Protein AF-A0A5E3XC54-F1 (afdb_monomer)

Secondary structure (DSSP, 8-state):
---PPPP---HHHHT-TTTTTS-TT--TT-GGGTSS--TTTTHHHHHHHHHHHHHHHSS-HHHHHHHHHHHTT-EE-TTS-EEPPPGGGSPPHHHHHHHHHHHHHHHHHHHTT--HHHHHHHHHHHHHHHHHHHHHHHHHHHHHHHHTTT----HHHHHHHHHHHHHHH--HHHHHHHHHHHHHHHHHHHHHHHTT-S-HHHHHHHHHHHHHHHHHHHHHHHHHT-S-HHHHHHHT--TTHHHHHHHHHHHTTSTT--S-HHHHHHHHHHHHHHS-HHHHHHHHHHHHHHHHTTSPPPHHHHHTS-HHHHHHTS-HHHH-GGGGGS-TTT--S---EE-TTTS--EESSHHHHHHHIIIIIHHHHHHHHHHHHHHHHHHHHHHHHHHHHHSSSS----

Foldseek 3Di:
DDPDDPDQPCVVVVVPPVLVVQPPLDALFPPVQPPPCPLPPPNLVVLLVLLCVLLVQFPHSPLSVLLSVQSVQWDADPVRDIDGDALVSDDDPVSLLVSLQRSLVSLLVQVVVLRPSSVLSSLSNNLSSVVSVLVSLVNVVVVVVVVCVPPPDPPVVVVVVLVVSLVVSDDLVSVLSSCVSVLVSLVVQLVCVVVVNHDLSRLLRLLLSLLSVLVSVVVVCVVSVDPDPLVSLLSNADPRLLSNLLSVLSNVPPPSRDDDPVSSLSSNLSSLSSYDLLSLLVSLLVVLCVVPPLAAQDPVNLVPDDVSNLSSNEQSCVSPVVCQQAQNQPRDGNFDDADPQLSRGTHVDPVSVVVCNRRGVRRSSNSSNSVVVVVVVVVVVVVVVVVVVVVPPPDDDD

Radius of gyration: 25.32 Å; Cα contacts (8 Å, |Δi|>4): 410; chains: 1; bounding box: 82×52×79 Å

Mean predicted aligned error: 9.89 Å

Structure (mmCIF, N/CA/C/O backbone):
data_AF-A0A5E3XC54-F1
#
_entry.id   AF-A0A5E3XC54-F1
#
loop_
_atom_site.group_PDB
_atom_site.id
_atom_site.type_symbol
_atom_site.label_atom_id
_atom_site.label_alt_id
_atom_site.label_comp_id
_atom_site.label_asym_id
_atom_site.label_entity_id
_atom_site.label_seq_id
_atom_site.pdbx_PDB_ins_code
_atom_site.Cartn_x
_atom_site.Cartn_y
_atom_site.Cartn_z
_atom_site.occupancy
_atom_site.B_iso_or_equiv
_atom_site.auth_seq_id
_atom_site.auth_comp_id
_atom_site.auth_asym_id
_atom_site.auth_atom_id
_atom_site.pdbx_PDB_model_num
ATOM 1 N N . MET A 1 1 ? 38.141 -4.305 29.811 1.00 40.00 1 MET A N 1
ATOM 2 C CA . MET A 1 1 ? 37.930 -2.913 29.369 1.00 40.00 1 MET A CA 1
ATOM 3 C C . MET A 1 1 ? 36.719 -2.917 28.458 1.00 40.00 1 MET A C 1
ATOM 5 O O . MET A 1 1 ? 36.821 -3.405 27.343 1.00 40.00 1 MET A O 1
ATOM 9 N N . ALA A 1 2 ? 35.559 -2.522 28.980 1.00 32.59 2 ALA A N 1
ATOM 10 C CA . ALA A 1 2 ? 34.363 -2.343 28.167 1.00 32.59 2 ALA A CA 1
ATOM 11 C C . ALA A 1 2 ? 34.534 -1.024 27.404 1.00 32.59 2 ALA A C 1
ATOM 13 O O . ALA A 1 2 ? 34.733 0.008 28.039 1.00 32.59 2 ALA A O 1
ATOM 14 N N . SER A 1 3 ? 34.551 -1.065 26.069 1.00 32.88 3 SER A N 1
ATOM 15 C CA . SER A 1 3 ? 34.527 0.159 25.271 1.00 32.88 3 SER A CA 1
ATOM 16 C C . SER A 1 3 ? 33.139 0.772 25.406 1.00 32.88 3 SER A C 1
ATOM 18 O O . SER A 1 3 ? 32.152 0.165 24.984 1.00 32.88 3 SER A O 1
ATOM 20 N N . GLU A 1 4 ? 33.063 1.946 26.020 1.00 31.58 4 GLU A N 1
ATOM 21 C CA . GLU A 1 4 ? 31.856 2.762 26.027 1.00 31.58 4 GLU A CA 1
ATOM 22 C C . GLU A 1 4 ? 31.469 3.051 24.571 1.00 31.58 4 GLU A C 1
ATOM 24 O O . GLU A 1 4 ? 32.250 3.608 23.799 1.00 31.58 4 GLU A O 1
ATOM 29 N N . LEU A 1 5 ? 30.287 2.578 24.163 1.00 28.31 5 LEU A N 1
ATOM 30 C CA . LEU A 1 5 ? 29.699 2.952 22.880 1.00 28.31 5 LEU A CA 1
ATOM 31 C C . LEU A 1 5 ? 29.469 4.471 22.892 1.00 28.31 5 LEU A C 1
ATOM 33 O O . LEU A 1 5 ? 29.023 4.990 23.918 1.00 28.31 5 LEU A O 1
ATOM 37 N N . PRO A 1 6 ? 29.747 5.186 21.787 1.00 36.78 6 PRO A N 1
ATOM 38 C CA . PRO A 1 6 ? 29.572 6.629 21.742 1.00 36.78 6 PRO A CA 1
ATOM 39 C C . PRO A 1 6 ? 28.114 6.972 22.053 1.00 36.78 6 PRO A C 1
ATOM 41 O O . PRO A 1 6 ? 27.192 6.448 21.425 1.00 36.78 6 PRO A O 1
ATOM 44 N N . THR A 1 7 ? 27.913 7.832 23.050 1.00 39.00 7 THR A N 1
ATOM 45 C CA . THR A 1 7 ? 26.614 8.423 23.373 1.00 39.00 7 THR A CA 1
ATOM 46 C C . THR A 1 7 ? 26.034 9.042 22.104 1.00 39.00 7 THR A C 1
ATOM 48 O O . THR A 1 7 ? 26.679 9.889 21.486 1.00 39.00 7 THR A O 1
ATOM 51 N N . ASN A 1 8 ? 24.854 8.566 21.692 1.00 43.47 8 ASN A N 1
ATOM 52 C CA . ASN A 1 8 ? 24.138 9.012 20.496 1.00 43.47 8 ASN A CA 1
ATOM 53 C C . ASN A 1 8 ? 24.118 10.546 20.432 1.00 43.47 8 ASN A C 1
ATOM 55 O O . ASN A 1 8 ? 23.476 11.188 21.257 1.00 43.47 8 ASN A O 1
ATOM 59 N N . ASN A 1 9 ? 24.822 11.119 19.454 1.00 44.56 9 ASN A N 1
ATOM 60 C CA . ASN A 1 9 ? 24.935 12.559 19.228 1.00 44.56 9 ASN A CA 1
ATOM 61 C C . ASN A 1 9 ? 23.645 13.113 18.590 1.00 44.56 9 ASN A C 1
ATOM 63 O O . ASN A 1 9 ? 23.644 13.582 17.455 1.00 44.56 9 ASN A O 1
ATOM 67 N N . LEU A 1 10 ? 22.519 12.975 19.295 1.00 42.78 10 LEU A N 1
ATOM 68 C CA . LEU A 1 10 ? 21.228 13.540 18.890 1.00 42.78 10 LEU A CA 1
ATOM 69 C C . LEU A 1 10 ? 21.105 15.023 19.297 1.00 42.78 10 LEU A C 1
ATOM 71 O O . LEU A 1 10 ? 20.264 15.728 18.753 1.00 42.78 10 LEU A O 1
ATOM 75 N N . ASP A 1 11 ? 21.982 15.536 20.165 1.00 46.44 11 ASP A N 1
ATOM 76 C CA . ASP A 1 11 ? 21.957 16.935 20.630 1.00 46.44 11 ASP A CA 1
ATOM 77 C C . ASP A 1 11 ? 22.277 17.953 19.513 1.00 46.44 11 ASP A C 1
ATOM 79 O O . ASP A 1 11 ? 21.820 19.100 19.537 1.00 46.44 11 ASP A O 1
ATOM 83 N N . GLY A 1 12 ? 23.027 17.544 18.481 1.00 51.12 12 GLY A N 1
ATOM 84 C CA . GLY A 1 12 ? 23.269 18.374 17.290 1.00 51.12 12 GLY A CA 1
ATOM 85 C C . GLY A 1 12 ? 22.042 18.520 16.381 1.00 51.12 12 GLY A C 1
ATOM 86 O O . GLY A 1 12 ? 21.976 19.419 15.545 1.00 51.12 12 GLY A O 1
ATOM 87 N N . LEU A 1 13 ? 21.060 17.643 16.562 1.00 42.62 13 LEU A N 1
ATOM 88 C CA . LEU A 1 13 ? 19.919 17.440 15.681 1.00 42.62 13 LEU A CA 1
ATOM 89 C C . LEU A 1 13 ? 18.794 18.434 16.005 1.00 42.62 13 LEU A C 1
ATOM 91 O O . LEU A 1 13 ? 18.227 19.044 15.103 1.00 42.62 13 LEU A O 1
ATOM 95 N N . GLU A 1 14 ? 18.557 18.688 17.295 1.00 46.59 14 GLU A N 1
ATOM 96 C CA . GLU A 1 14 ? 17.590 19.682 17.792 1.00 46.59 14 GLU A CA 1
ATOM 97 C C . GLU A 1 14 ? 18.011 21.134 17.498 1.00 46.59 14 GLU A C 1
ATOM 99 O O . GLU A 1 14 ? 17.177 22.039 17.447 1.00 46.59 14 GLU A O 1
ATOM 104 N N . ASN A 1 15 ? 19.307 21.364 17.264 1.00 50.53 15 ASN A N 1
ATOM 105 C CA . ASN A 1 15 ? 19.878 22.694 17.048 1.00 50.53 15 ASN A CA 1
ATOM 106 C C . ASN A 1 15 ? 20.123 23.045 15.574 1.00 50.53 15 ASN A C 1
ATOM 108 O O . ASN A 1 15 ? 20.488 24.188 15.284 1.00 50.53 15 ASN A O 1
ATOM 112 N N . ALA A 1 16 ? 19.918 22.109 14.643 1.00 49.12 16 ALA A N 1
ATOM 113 C CA . ALA A 1 16 ? 20.167 22.344 13.227 1.00 49.12 16 ALA A CA 1
ATOM 114 C C . ALA A 1 16 ? 19.237 23.447 12.684 1.00 49.12 16 ALA A C 1
ATOM 116 O O . ALA A 1 16 ? 18.014 23.329 12.732 1.00 49.12 16 ALA A O 1
ATOM 117 N N . GLU A 1 17 ? 19.813 24.539 12.167 1.00 47.12 17 GLU A N 1
ATOM 118 C CA . GLU A 1 17 ? 19.052 25.724 11.732 1.00 47.12 17 GLU A CA 1
ATOM 119 C C . GLU A 1 17 ? 18.016 25.413 10.651 1.00 47.12 17 GLU A C 1
ATOM 121 O O . GLU A 1 17 ? 16.929 25.983 10.658 1.00 47.12 17 GLU A O 1
ATOM 126 N N . TRP A 1 18 ? 18.304 24.458 9.768 1.00 52.28 18 TRP A N 1
ATOM 127 C CA . TRP A 1 18 ? 17.350 24.030 8.751 1.00 52.28 18 TRP A CA 1
ATOM 128 C C . TRP A 1 18 ? 16.156 23.271 9.356 1.00 52.28 18 TRP A C 1
ATOM 130 O O . TRP A 1 18 ? 15.047 23.402 8.845 1.00 52.28 18 TRP A O 1
ATOM 140 N N . LEU A 1 19 ? 16.320 22.553 10.477 1.00 48.41 19 LEU A N 1
ATOM 141 C CA . LEU A 1 19 ? 15.207 21.883 11.164 1.00 48.41 19 LEU A CA 1
ATOM 142 C C . LEU A 1 19 ? 14.174 22.906 11.665 1.00 48.41 19 LEU A C 1
ATOM 144 O O . LEU A 1 19 ? 12.983 22.616 11.704 1.00 48.41 19 LEU A O 1
ATOM 148 N N . LYS A 1 20 ? 14.626 24.128 11.981 1.00 57.72 20 LYS A N 1
ATOM 149 C CA . LYS A 1 20 ? 13.771 25.266 12.360 1.00 57.72 20 LYS A CA 1
ATOM 150 C C . LYS A 1 20 ? 13.000 25.852 11.173 1.00 57.72 20 LYS A C 1
ATOM 152 O O . LYS A 1 20 ? 12.023 26.562 11.389 1.00 57.72 20 LYS A O 1
ATOM 157 N N . SER A 1 21 ? 13.439 25.573 9.942 1.00 51.12 21 SER A N 1
ATOM 158 C CA . SER A 1 21 ? 12.739 25.961 8.709 1.00 51.12 21 SER A CA 1
ATOM 159 C C . SER A 1 21 ? 11.708 24.933 8.244 1.00 51.12 21 SER A C 1
ATOM 161 O O . SER A 1 21 ? 10.848 25.280 7.442 1.00 51.12 21 SER A O 1
ATOM 163 N N . VAL A 1 22 ? 11.745 23.698 8.764 1.00 46.06 22 VAL A N 1
ATOM 164 C CA . VAL A 1 22 ? 10.717 22.688 8.485 1.00 46.06 22 VAL A CA 1
ATOM 165 C C . VAL A 1 22 ? 9.482 23.014 9.331 1.00 46.06 22 VAL A C 1
ATOM 167 O O . VAL A 1 22 ? 9.579 23.004 10.562 1.00 46.06 22 VAL A O 1
ATOM 170 N N . PRO A 1 23 ? 8.316 23.300 8.721 1.00 51.25 23 PRO A N 1
ATOM 171 C CA . PRO A 1 23 ? 7.100 23.568 9.475 1.00 51.25 23 PRO A CA 1
ATOM 172 C C . PRO A 1 23 ? 6.785 22.410 10.425 1.00 51.25 23 PRO A C 1
ATOM 174 O O . PRO A 1 23 ? 6.857 21.240 10.047 1.00 51.25 23 PRO A O 1
ATOM 177 N N . SER A 1 24 ? 6.387 22.715 11.659 1.00 49.59 24 SER A N 1
ATOM 178 C CA . SER A 1 24 ? 6.041 21.694 12.661 1.00 49.59 24 SER A CA 1
ATOM 179 C C . SER A 1 24 ? 4.843 20.821 12.258 1.00 49.59 24 SER A C 1
ATOM 181 O O . SER A 1 24 ? 4.633 19.757 12.836 1.00 49.59 24 SER A O 1
ATOM 183 N N . ASN A 1 25 ? 4.081 21.248 11.248 1.00 51.59 25 ASN A N 1
ATOM 184 C CA . ASN A 1 25 ? 2.966 20.538 10.626 1.00 51.59 25 ASN A CA 1
ATOM 185 C C . ASN A 1 25 ? 3.295 19.959 9.234 1.00 51.59 25 ASN A C 1
ATOM 187 O O . ASN A 1 25 ? 2.385 19.465 8.568 1.00 51.59 25 ASN A O 1
ATOM 191 N N . ALA A 1 26 ? 4.551 20.021 8.778 1.00 48.88 26 ALA A N 1
ATOM 192 C CA . ALA A 1 26 ? 4.936 19.505 7.471 1.00 48.88 26 ALA A CA 1
ATOM 193 C C . ALA A 1 26 ? 4.680 17.993 7.395 1.00 48.88 26 ALA A C 1
ATOM 195 O O . ALA A 1 26 ? 5.179 17.204 8.206 1.00 48.88 26 ALA A O 1
ATOM 196 N N . THR A 1 27 ? 3.899 17.581 6.400 1.00 52.50 27 THR A N 1
ATOM 197 C CA . THR A 1 27 ? 3.643 16.164 6.115 1.00 52.50 27 THR A CA 1
ATOM 198 C C . THR A 1 27 ? 4.529 15.687 4.963 1.00 52.50 27 THR A C 1
ATOM 200 O O . THR A 1 27 ? 5.209 16.467 4.293 1.00 52.50 27 THR A O 1
ATOM 203 N N . LEU A 1 28 ? 4.534 14.381 4.693 1.00 44.47 28 LEU A N 1
ATOM 204 C CA . LEU A 1 28 ? 5.157 13.818 3.489 1.00 44.47 28 LEU A CA 1
ATOM 205 C C . LEU A 1 28 ? 4.510 14.296 2.170 1.00 44.47 28 LEU A C 1
ATOM 207 O O . LEU A 1 28 ? 4.960 13.864 1.108 1.00 44.47 28 LEU A O 1
ATOM 211 N N . PHE A 1 29 ? 3.486 15.153 2.243 1.00 44.44 29 PHE A N 1
ATOM 212 C CA . PHE A 1 29 ? 2.633 15.537 1.127 1.00 44.44 29 PHE A CA 1
ATOM 213 C C . PHE A 1 29 ? 2.347 17.041 1.012 1.00 44.44 29 PHE A C 1
ATOM 215 O O . PHE A 1 29 ? 1.337 17.432 0.431 1.00 44.44 29 PHE A O 1
ATOM 222 N N . ASP A 1 30 ? 3.192 17.892 1.589 1.00 51.78 30 ASP A N 1
ATOM 223 C CA . ASP A 1 30 ? 3.086 19.328 1.329 1.00 51.78 30 ASP A CA 1
ATOM 224 C C . ASP A 1 30 ? 3.245 19.578 -0.184 1.00 51.78 30 ASP A C 1
ATOM 226 O O . ASP A 1 30 ? 4.250 19.183 -0.777 1.00 51.78 30 ASP A O 1
ATOM 230 N N . THR A 1 31 ? 2.219 20.135 -0.834 1.00 38.53 31 THR A N 1
ATOM 231 C CA . THR A 1 31 ? 2.069 20.149 -2.304 1.00 38.53 31 THR A CA 1
ATOM 232 C C . THR A 1 31 ? 3.134 20.988 -3.007 1.00 38.53 31 THR A C 1
ATOM 234 O O . THR A 1 31 ? 3.465 20.710 -4.155 1.00 38.53 31 THR A O 1
ATOM 237 N N . GLY A 1 32 ? 3.731 21.958 -2.305 1.00 46.00 32 GLY A N 1
ATOM 238 C CA . GLY A 1 32 ? 4.858 22.748 -2.811 1.00 46.00 32 GLY A CA 1
ATOM 239 C C . GLY A 1 32 ? 6.174 21.972 -2.961 1.00 46.00 32 GLY A C 1
ATOM 240 O O . GLY A 1 32 ? 7.065 22.466 -3.633 1.00 46.00 32 GLY A O 1
ATOM 241 N N . LEU A 1 33 ? 6.289 20.772 -2.376 1.00 36.62 33 LEU A N 1
ATOM 242 C CA . LEU A 1 33 ? 7.501 19.934 -2.405 1.00 36.62 33 LEU A CA 1
ATOM 243 C C . LEU A 1 33 ? 7.455 18.779 -3.428 1.00 36.62 33 LEU A C 1
ATOM 245 O O . LEU A 1 33 ? 8.383 17.974 -3.483 1.00 36.62 33 LEU A O 1
ATOM 249 N N . PHE A 1 34 ? 6.322 18.556 -4.110 1.00 42.41 34 PHE A N 1
ATOM 250 C CA . PHE A 1 34 ? 6.100 17.265 -4.782 1.00 42.41 34 PHE A CA 1
ATOM 251 C C . PHE A 1 34 ? 5.311 17.296 -6.098 1.00 42.41 34 PHE A C 1
ATOM 253 O O . PHE A 1 34 ? 5.059 16.215 -6.637 1.00 42.41 34 PHE A O 1
ATOM 260 N N . GLU A 1 35 ? 4.915 18.448 -6.655 1.00 33.81 35 GLU A N 1
ATOM 261 C CA . GLU A 1 35 ? 4.128 18.429 -7.906 1.00 33.81 35 GLU A CA 1
ATOM 262 C C . GLU A 1 35 ? 4.904 17.946 -9.137 1.00 33.81 35 GLU A C 1
ATOM 264 O O . GLU A 1 35 ? 4.297 17.383 -10.036 1.00 33.81 35 GLU A O 1
ATOM 269 N N . HIS A 1 36 ? 6.229 17.975 -9.130 1.00 39.16 36 HIS A N 1
ATOM 270 C CA . HIS A 1 36 ? 7.087 17.080 -9.904 1.00 39.16 36 HIS A CA 1
ATOM 271 C C . HIS A 1 36 ? 8.424 17.085 -9.179 1.00 39.16 36 HIS A C 1
ATOM 273 O O . HIS A 1 36 ? 8.836 18.161 -8.777 1.00 39.16 36 HIS A O 1
ATOM 279 N N . TYR A 1 37 ? 9.087 15.932 -9.012 1.00 45.00 37 TYR A N 1
ATOM 280 C CA . TYR A 1 37 ? 10.477 15.898 -8.542 1.00 45.00 37 TYR A CA 1
ATOM 281 C C . TYR A 1 37 ? 11.345 16.615 -9.577 1.00 45.00 37 TYR A C 1
ATOM 283 O O . TYR A 1 37 ? 11.909 16.010 -10.493 1.00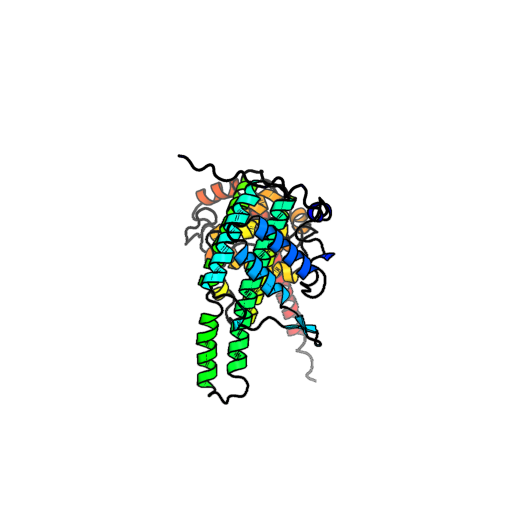 45.00 37 TYR A O 1
ATOM 291 N N . ASP A 1 38 ? 11.370 17.933 -9.463 1.00 48.38 38 ASP A N 1
ATOM 292 C CA . ASP A 1 38 ? 12.148 18.814 -10.285 1.00 48.38 38 ASP A CA 1
ATOM 293 C C . ASP A 1 38 ? 13.515 18.879 -9.621 1.00 48.38 38 ASP A C 1
ATOM 295 O O . ASP A 1 38 ? 13.806 19.725 -8.770 1.00 48.38 38 ASP A O 1
ATOM 299 N N . TRP A 1 39 ? 14.375 17.939 -10.019 1.00 49.31 39 TRP A N 1
ATOM 300 C CA . TRP A 1 39 ? 15.786 17.924 -9.636 1.00 49.31 39 TRP A CA 1
ATOM 301 C C . TRP A 1 39 ? 16.506 19.237 -9.997 1.00 49.31 39 TRP A C 1
ATOM 303 O O . TRP A 1 39 ? 17.671 19.393 -9.646 1.00 49.31 39 TRP A O 1
ATOM 313 N N . SER A 1 40 ? 15.842 20.174 -10.690 1.00 45.91 40 SER A N 1
ATOM 314 C CA . SER A 1 40 ? 16.416 21.428 -11.150 1.00 45.91 40 SER A CA 1
ATOM 315 C C . SER A 1 40 ? 16.383 22.598 -10.168 1.00 45.91 40 SER A C 1
ATOM 317 O O . SER A 1 40 ? 17.178 23.514 -10.392 1.00 45.91 40 SER A O 1
ATOM 319 N N . LYS A 1 41 ? 15.535 22.634 -9.116 1.00 51.16 41 LYS A N 1
ATOM 320 C CA . LYS A 1 41 ? 15.425 23.870 -8.297 1.00 51.16 41 LYS A CA 1
ATOM 321 C C . LYS A 1 41 ? 15.227 23.772 -6.777 1.00 51.16 41 LYS A C 1
ATOM 323 O O . LYS A 1 41 ? 15.904 24.532 -6.094 1.00 51.16 41 LYS A O 1
ATOM 328 N N . GLU A 1 42 ? 14.363 22.915 -6.227 1.00 49.81 42 GLU A N 1
ATOM 329 C CA . GLU A 1 42 ? 14.123 22.873 -4.759 1.00 49.81 42 GLU A CA 1
ATOM 330 C C . GLU A 1 42 ? 14.142 21.447 -4.180 1.00 49.81 42 GLU A C 1
ATOM 332 O O . GLU A 1 42 ? 14.794 21.202 -3.162 1.00 49.81 42 GLU A O 1
ATOM 337 N N . ASP A 1 43 ? 13.562 20.468 -4.875 1.00 50.19 43 ASP A N 1
ATOM 338 C CA . ASP A 1 43 ? 13.444 19.092 -4.363 1.00 50.19 43 ASP A CA 1
ATOM 339 C C . ASP A 1 43 ? 14.769 18.322 -4.367 1.00 50.19 43 ASP A C 1
ATOM 341 O O . ASP A 1 43 ? 15.024 17.482 -3.495 1.00 50.19 43 ASP A O 1
ATOM 345 N N . GLY A 1 44 ? 15.630 18.608 -5.351 1.00 57.50 44 GLY A N 1
ATOM 346 C CA . GLY A 1 44 ? 16.985 18.061 -5.420 1.00 57.50 44 GLY A CA 1
ATOM 347 C C . GLY A 1 44 ? 17.827 18.527 -4.236 1.00 57.50 44 GLY A C 1
ATOM 348 O O . GLY A 1 44 ? 18.458 17.705 -3.572 1.00 57.50 44 GLY A O 1
ATOM 349 N N . ASP A 1 45 ? 17.756 19.819 -3.918 1.00 58.97 45 ASP A N 1
ATOM 350 C CA . ASP A 1 45 ? 18.443 20.419 -2.777 1.00 58.97 45 ASP A CA 1
ATOM 351 C C . ASP A 1 45 ? 17.895 19.900 -1.450 1.00 58.97 45 ASP A C 1
ATOM 353 O O . ASP A 1 45 ? 18.674 19.611 -0.542 1.00 58.97 45 ASP A O 1
ATOM 357 N N . GLU A 1 46 ? 16.581 19.712 -1.326 1.00 60.03 46 GLU A N 1
ATOM 358 C CA . GLU A 1 46 ? 16.010 19.121 -0.122 1.00 60.03 46 GLU A CA 1
ATOM 359 C C . GLU A 1 46 ? 16.424 17.655 0.031 1.00 60.03 46 GLU A C 1
ATOM 361 O O . GLU A 1 46 ? 16.851 17.258 1.109 1.00 60.03 46 GLU A O 1
ATOM 366 N N . CYS A 1 47 ? 16.430 16.856 -1.037 1.00 60.19 47 CYS A N 1
ATOM 367 C CA . CYS A 1 47 ? 16.920 15.474 -0.983 1.00 60.19 47 CYS A CA 1
ATOM 368 C C . CYS A 1 47 ? 18.417 15.377 -0.687 1.00 60.19 47 CYS A C 1
ATOM 370 O O . CYS A 1 47 ? 18.841 14.497 0.062 1.00 60.19 47 CYS A O 1
ATOM 372 N N . ILE A 1 48 ? 19.213 16.293 -1.232 1.00 64.50 48 ILE A N 1
ATOM 373 C CA . ILE A 1 48 ? 20.638 16.431 -0.932 1.00 64.50 48 ILE A CA 1
ATOM 374 C C . ILE A 1 48 ? 20.831 16.771 0.543 1.00 64.50 48 ILE A C 1
ATOM 376 O O . ILE A 1 48 ? 21.580 16.069 1.216 1.00 64.50 48 ILE A O 1
ATOM 380 N N . ARG A 1 49 ? 20.115 17.771 1.069 1.00 65.75 49 ARG A N 1
ATOM 381 C CA . ARG A 1 49 ? 20.152 18.133 2.495 1.00 65.75 49 ARG A CA 1
ATOM 382 C C . ARG A 1 49 ? 19.705 16.972 3.368 1.00 65.75 49 ARG A C 1
ATOM 384 O O . ARG A 1 49 ? 20.294 16.736 4.422 1.00 65.75 49 ARG A O 1
ATOM 391 N N . LEU A 1 50 ? 18.696 16.225 2.913 1.00 64.56 50 LEU A N 1
ATOM 392 C CA . LEU A 1 50 ? 18.210 15.050 3.612 1.00 64.56 50 LEU A CA 1
ATOM 393 C C . LEU A 1 50 ? 19.323 13.996 3.709 1.00 64.56 50 LEU A C 1
ATOM 395 O O . LEU A 1 50 ? 19.683 13.567 4.798 1.00 64.56 50 LEU A O 1
ATOM 399 N N . LEU A 1 51 ? 19.954 13.632 2.596 1.00 64.75 51 LEU A N 1
ATOM 400 C CA . LEU A 1 51 ? 21.044 12.653 2.601 1.00 64.75 51 LEU A CA 1
ATOM 401 C C . LEU A 1 51 ? 22.300 13.147 3.333 1.00 64.75 51 LEU A C 1
ATOM 403 O O . LEU A 1 51 ? 22.941 12.359 4.023 1.00 64.75 51 LEU A O 1
ATOM 407 N N . GLU A 1 52 ? 22.649 14.430 3.222 1.00 67.69 52 GLU A N 1
ATOM 408 C CA . GLU A 1 52 ? 23.782 15.042 3.933 1.00 67.69 52 GLU A CA 1
ATOM 409 C C . GLU A 1 52 ? 23.585 14.983 5.448 1.00 67.69 52 GLU A C 1
ATOM 411 O O . GLU A 1 52 ? 24.504 14.628 6.186 1.00 67.69 52 GLU A O 1
ATOM 416 N N . PHE A 1 53 ? 22.370 15.243 5.924 1.00 68.06 53 PHE A N 1
ATOM 417 C CA . PHE A 1 53 ? 22.043 15.028 7.323 1.00 68.06 53 PHE A CA 1
ATOM 418 C C . PHE A 1 53 ? 22.082 13.544 7.695 1.00 68.06 53 PHE A C 1
ATOM 420 O O . PHE A 1 53 ? 22.650 13.187 8.727 1.00 68.06 53 PHE A O 1
ATOM 427 N N . GLY A 1 54 ? 21.524 12.667 6.852 1.00 61.78 54 GLY A N 1
ATOM 428 C CA . GLY A 1 54 ? 21.595 11.220 7.051 1.00 61.78 54 GLY A CA 1
ATOM 429 C C . GLY A 1 54 ? 23.043 10.747 7.199 1.00 61.78 54 GLY A C 1
ATOM 430 O O . GLY A 1 54 ? 23.323 9.890 8.034 1.00 61.78 54 GLY A O 1
ATOM 431 N N . ALA A 1 55 ? 23.976 11.368 6.468 1.00 64.00 55 ALA A N 1
ATOM 432 C CA . ALA A 1 55 ? 25.405 11.066 6.513 1.00 64.00 55 ALA A CA 1
ATOM 433 C C . ALA A 1 55 ? 26.018 11.414 7.870 1.00 64.00 55 ALA A C 1
ATOM 435 O O . ALA A 1 55 ? 26.918 10.714 8.323 1.00 64.00 55 ALA A O 1
ATOM 436 N N . GLY A 1 56 ? 25.488 12.435 8.548 1.00 66.81 56 GLY A N 1
ATOM 437 C CA . GLY A 1 56 ? 25.854 12.767 9.923 1.00 66.81 56 GLY A CA 1
ATOM 438 C C . GLY A 1 56 ? 25.383 11.743 10.965 1.00 66.81 56 GLY A C 1
ATOM 439 O O . GLY A 1 56 ? 25.944 11.695 12.057 1.00 66.81 56 GLY A O 1
ATOM 440 N N . ILE A 1 57 ? 24.381 10.917 10.642 1.00 62.66 57 ILE A N 1
ATOM 441 C CA . ILE A 1 57 ? 23.817 9.893 11.543 1.00 62.66 57 ILE A CA 1
ATOM 442 C C . ILE A 1 57 ? 24.319 8.482 11.182 1.00 62.66 57 ILE A C 1
ATOM 444 O O . ILE A 1 57 ? 24.424 7.604 12.044 1.00 62.66 57 ILE A O 1
ATOM 448 N N . ALA A 1 58 ? 24.621 8.237 9.908 1.00 63.66 58 ALA A N 1
ATOM 449 C CA . ALA A 1 58 ? 25.050 6.940 9.405 1.00 63.66 58 ALA A CA 1
ATOM 450 C C . ALA A 1 58 ? 26.435 6.530 9.925 1.00 63.66 58 ALA A C 1
ATOM 452 O O . ALA A 1 58 ? 27.310 7.351 10.192 1.00 63.66 58 ALA A O 1
ATOM 453 N N . ARG A 1 59 ? 26.652 5.212 10.021 1.00 64.56 59 ARG A N 1
ATOM 454 C CA . ARG A 1 59 ? 27.960 4.645 10.394 1.00 64.56 59 ARG A CA 1
ATOM 455 C C . ARG A 1 59 ? 29.020 4.852 9.311 1.00 64.56 59 ARG A C 1
ATOM 457 O O . ARG A 1 59 ? 30.202 4.877 9.636 1.00 64.56 59 ARG A O 1
ATOM 464 N N . ASP A 1 60 ? 28.593 4.993 8.058 1.00 70.56 60 ASP A N 1
ATOM 465 C CA . ASP A 1 60 ? 29.460 5.203 6.903 1.00 70.56 60 ASP A CA 1
ATOM 466 C C . ASP A 1 60 ? 28.990 6.422 6.092 1.00 70.56 60 ASP A C 1
ATOM 468 O O . ASP A 1 60 ? 28.266 6.319 5.099 1.00 70.56 60 ASP A O 1
ATOM 472 N N . ALA A 1 61 ? 29.404 7.609 6.537 1.00 72.12 61 ALA A N 1
ATOM 473 C CA . ALA A 1 61 ? 29.087 8.879 5.884 1.00 72.12 61 ALA A CA 1
ATOM 474 C C . ALA A 1 61 ? 29.577 8.950 4.422 1.00 72.12 61 ALA A C 1
ATOM 476 O O . ALA A 1 61 ? 29.027 9.711 3.625 1.00 72.12 61 ALA A O 1
ATOM 477 N N . SER A 1 62 ? 30.589 8.153 4.049 1.00 73.38 62 SER A N 1
ATOM 478 C CA . SER A 1 62 ? 31.176 8.172 2.704 1.00 73.38 62 SER A CA 1
ATOM 479 C C . SER A 1 62 ? 30.212 7.637 1.642 1.00 73.38 62 SER A C 1
ATOM 481 O O . SER A 1 62 ? 30.105 8.195 0.549 1.00 73.38 62 SER A O 1
ATOM 483 N N . GLN A 1 63 ? 29.438 6.612 1.993 1.00 67.50 63 GLN A N 1
ATOM 484 C CA . GLN A 1 63 ? 28.430 6.005 1.135 1.00 67.50 63 GLN A CA 1
ATOM 485 C C . GLN A 1 63 ? 27.289 6.979 0.821 1.00 67.50 63 GLN A C 1
ATOM 487 O O . GLN A 1 63 ? 26.924 7.173 -0.339 1.00 67.50 63 GLN A O 1
ATOM 492 N N . LEU A 1 64 ? 26.757 7.658 1.838 1.00 68.25 64 LEU A N 1
ATOM 493 C CA . LEU A 1 64 ? 25.736 8.682 1.624 1.00 68.25 64 LEU A CA 1
ATOM 494 C C . LEU A 1 64 ? 26.281 9.895 0.873 1.00 68.25 64 LEU A C 1
ATOM 496 O O . LEU A 1 64 ? 25.610 10.401 -0.019 1.00 68.25 64 LEU A O 1
ATOM 500 N N . HIS A 1 65 ? 27.517 10.311 1.150 1.00 73.25 65 HIS A N 1
ATOM 501 C CA . HIS A 1 65 ? 28.169 11.363 0.375 1.00 73.25 65 HIS A CA 1
ATOM 502 C C . HIS A 1 65 ? 28.274 11.002 -1.115 1.00 73.25 65 HIS A C 1
ATOM 504 O O . HIS A 1 65 ? 28.049 11.852 -1.980 1.00 73.25 65 HIS A O 1
ATOM 510 N N . MET A 1 66 ? 28.552 9.736 -1.430 1.00 76.00 66 MET A N 1
ATOM 511 C CA . MET A 1 66 ? 28.542 9.233 -2.801 1.00 76.00 66 MET A CA 1
ATOM 512 C C . MET A 1 66 ? 27.136 9.301 -3.419 1.00 76.00 66 MET A C 1
ATOM 514 O O . MET A 1 66 ? 27.002 9.811 -4.530 1.00 76.00 66 MET A O 1
ATOM 518 N N . ALA A 1 67 ? 26.083 8.883 -2.702 1.00 69.56 67 ALA A N 1
ATOM 519 C CA . ALA A 1 67 ? 24.693 9.030 -3.158 1.00 69.56 67 ALA A CA 1
ATOM 520 C C . ALA A 1 67 ? 24.329 10.497 -3.445 1.00 69.56 67 ALA A C 1
ATOM 522 O O . ALA A 1 67 ? 23.825 10.816 -4.521 1.00 69.56 67 ALA A O 1
ATOM 523 N N . THR A 1 68 ? 24.660 11.402 -2.522 1.00 69.62 68 THR A N 1
ATOM 524 C CA . THR A 1 68 ? 24.466 12.847 -2.683 1.00 69.62 68 THR A CA 1
ATOM 525 C C . THR A 1 68 ? 25.222 13.384 -3.897 1.00 69.62 68 THR A C 1
ATOM 527 O O . THR A 1 68 ? 24.680 14.168 -4.674 1.00 69.62 68 THR A O 1
ATOM 530 N N . THR A 1 69 ? 26.467 12.948 -4.096 1.00 75.75 69 THR A N 1
ATOM 531 C CA . THR A 1 69 ? 27.290 13.356 -5.244 1.00 75.75 69 THR A CA 1
ATOM 532 C C . THR A 1 69 ? 26.667 12.915 -6.565 1.00 75.75 69 THR A C 1
ATOM 534 O O . THR A 1 69 ? 26.709 13.665 -7.534 1.00 75.75 69 THR A O 1
ATOM 537 N N . LEU A 1 70 ? 26.057 11.729 -6.614 1.00 68.69 70 LEU A N 1
ATOM 538 C CA . LEU A 1 70 ? 25.363 11.245 -7.809 1.00 68.69 70 LEU A CA 1
ATOM 539 C C . LEU A 1 70 ? 24.107 12.046 -8.104 1.00 68.69 70 LEU A C 1
ATOM 541 O O . LEU A 1 70 ? 23.898 12.421 -9.252 1.00 68.69 70 LEU A O 1
ATOM 545 N N . LEU A 1 71 ? 23.307 12.355 -7.082 1.00 68.00 71 LEU A N 1
ATOM 546 C CA . LEU A 1 71 ? 22.117 13.191 -7.247 1.00 68.00 71 LEU A CA 1
ATOM 547 C C . LEU A 1 71 ? 22.464 14.586 -7.771 1.00 68.00 71 LEU A C 1
ATOM 549 O O . LEU A 1 71 ? 21.784 15.089 -8.659 1.00 68.00 71 LEU A O 1
ATOM 553 N N . LYS A 1 72 ? 23.582 15.164 -7.317 1.00 70.94 72 LYS A N 1
ATOM 554 C CA . LYS A 1 72 ? 24.101 16.445 -7.825 1.00 70.94 72 LYS A CA 1
ATOM 555 C C . LYS A 1 72 ? 24.501 16.412 -9.308 1.00 70.94 72 LYS A C 1
ATOM 557 O O . LYS A 1 72 ? 24.673 17.472 -9.899 1.00 70.94 72 LYS A O 1
ATOM 562 N N . LYS A 1 73 ? 24.686 15.230 -9.914 1.00 69.56 73 LYS A N 1
ATOM 563 C CA . LYS A 1 73 ? 25.054 15.090 -11.336 1.00 69.56 73 LYS A CA 1
ATOM 564 C C . LYS A 1 73 ? 23.853 15.090 -12.288 1.00 69.56 73 LYS A C 1
ATOM 566 O O . LYS A 1 73 ? 24.072 15.160 -13.495 1.00 69.56 73 LYS A O 1
ATOM 571 N N . PHE A 1 74 ? 22.620 14.991 -11.792 1.00 68.38 74 PHE A N 1
ATOM 572 C CA . PHE A 1 74 ? 21.439 15.062 -12.653 1.00 68.38 74 PHE A CA 1
ATOM 573 C C . PHE A 1 74 ? 21.252 16.504 -13.142 1.00 68.38 74 PHE A C 1
ATOM 575 O O . PHE A 1 74 ? 21.263 17.436 -12.342 1.00 68.38 74 PHE A O 1
ATOM 582 N N . THR A 1 75 ? 21.111 16.702 -14.454 1.00 64.50 75 THR A N 1
ATOM 583 C CA . THR A 1 75 ? 20.927 18.034 -15.059 1.00 64.50 75 THR A CA 1
ATOM 584 C C . THR A 1 75 ? 19.703 18.059 -15.968 1.00 64.50 75 THR A C 1
ATOM 586 O O . THR A 1 75 ? 19.286 17.024 -16.480 1.00 64.50 75 THR A O 1
ATOM 589 N N . VAL A 1 76 ? 19.094 19.231 -16.160 1.00 52.62 76 VAL A N 1
ATOM 590 C CA . VAL A 1 76 ? 17.943 19.384 -17.064 1.00 52.62 76 VAL A CA 1
ATOM 591 C C . VAL A 1 76 ? 18.425 19.437 -18.509 1.00 52.62 76 VAL A C 1
ATOM 593 O O . VAL A 1 76 ? 19.281 20.249 -18.860 1.00 52.62 76 VAL A O 1
ATOM 596 N N . ASP A 1 77 ? 17.855 18.580 -19.347 1.00 52.56 77 ASP A N 1
ATOM 597 C CA . ASP A 1 77 ? 17.962 18.660 -20.799 1.00 52.56 77 ASP A CA 1
ATOM 598 C C . ASP A 1 77 ? 17.199 19.907 -21.289 1.00 52.56 77 ASP A C 1
ATOM 600 O O . ASP A 1 77 ? 16.061 20.123 -20.865 1.00 52.56 77 ASP A O 1
ATOM 604 N N . PRO A 1 78 ? 17.754 20.713 -22.210 1.00 47.88 78 PRO A N 1
ATOM 605 C CA . PRO A 1 78 ? 17.020 21.753 -22.936 1.00 47.88 78 PRO A CA 1
ATOM 606 C C . PRO A 1 78 ? 15.620 21.363 -23.455 1.00 47.88 78 PRO A C 1
ATOM 608 O O . PRO A 1 78 ? 14.772 22.240 -23.605 1.00 47.88 78 PRO A O 1
ATOM 611 N N . ALA A 1 79 ? 15.359 20.078 -23.720 1.00 56.44 79 ALA A N 1
ATOM 612 C CA . ALA A 1 79 ? 14.049 19.561 -24.127 1.00 56.44 79 ALA A CA 1
ATOM 613 C C . ALA A 1 79 ? 13.064 19.290 -22.964 1.00 56.44 79 ALA A C 1
ATOM 615 O O . ALA A 1 79 ? 11.963 18.793 -23.196 1.00 56.44 79 ALA A O 1
ATOM 616 N N . GLY A 1 80 ? 13.440 19.592 -21.718 1.00 46.50 80 GLY A N 1
ATOM 617 C CA . GLY A 1 80 ? 12.638 19.326 -20.517 1.00 46.50 80 GLY A CA 1
ATOM 618 C C . GLY A 1 80 ? 12.814 17.919 -19.932 1.00 46.50 80 GLY A C 1
ATOM 619 O O . GLY A 1 80 ? 12.090 17.543 -19.014 1.00 46.50 80 GLY A O 1
ATOM 620 N N . GLY A 1 81 ? 13.761 17.134 -20.452 1.00 54.00 81 GLY A N 1
ATOM 621 C CA . GLY A 1 81 ? 14.186 15.861 -19.863 1.00 54.00 81 GLY A CA 1
ATOM 622 C C . GLY A 1 81 ? 15.172 16.047 -18.704 1.00 54.00 81 GLY A C 1
ATOM 623 O O . GLY A 1 81 ? 15.641 17.149 -18.435 1.00 54.00 81 GLY A O 1
ATOM 624 N N . ILE A 1 82 ? 15.529 14.955 -18.027 1.00 56.09 82 ILE A N 1
ATOM 625 C CA . ILE A 1 82 ? 16.609 14.940 -17.031 1.00 56.09 82 ILE A CA 1
ATOM 626 C C . ILE A 1 82 ? 17.726 14.039 -17.558 1.00 56.09 82 ILE A C 1
ATOM 628 O O . ILE A 1 82 ? 17.517 12.846 -17.781 1.00 56.09 82 ILE A O 1
ATOM 632 N N . LEU A 1 83 ? 18.917 14.605 -17.737 1.00 60.94 83 LEU A N 1
ATOM 633 C CA . LEU A 1 83 ? 20.140 13.878 -18.045 1.00 60.94 83 LEU A CA 1
ATOM 634 C C . LEU A 1 83 ? 20.737 13.345 -16.745 1.00 60.94 83 LEU A C 1
ATOM 636 O O . LEU A 1 83 ? 21.200 14.106 -15.893 1.00 60.94 83 LEU A O 1
ATOM 640 N N . GLY A 1 84 ? 20.708 12.024 -16.595 1.00 66.25 84 GLY A N 1
ATOM 641 C CA . GLY A 1 84 ? 21.383 11.334 -15.503 1.00 66.25 84 GLY A CA 1
ATOM 642 C C . GLY A 1 84 ? 22.898 11.222 -15.723 1.00 66.25 84 GLY A C 1
ATOM 643 O O . GLY A 1 84 ? 23.383 11.391 -16.847 1.00 66.25 84 GLY A O 1
ATOM 644 N N . PRO A 1 85 ? 23.667 10.914 -14.663 1.00 68.38 85 PRO A N 1
ATOM 645 C CA . PRO A 1 85 ? 25.069 10.538 -14.797 1.00 68.38 85 PRO A CA 1
ATOM 646 C C . PRO A 1 85 ? 25.227 9.298 -15.696 1.00 68.38 85 PRO A C 1
ATOM 648 O O . PRO A 1 85 ? 24.285 8.528 -15.891 1.00 68.38 85 PRO A O 1
ATOM 651 N N . ARG A 1 86 ? 26.423 9.083 -16.259 1.00 69.12 86 ARG A N 1
ATOM 652 C CA . ARG A 1 86 ? 26.674 7.884 -17.078 1.00 69.12 86 ARG A CA 1
ATOM 653 C C . ARG A 1 86 ? 26.564 6.647 -16.196 1.00 69.12 86 ARG A C 1
ATOM 655 O O . ARG A 1 86 ? 26.870 6.719 -15.010 1.00 69.12 86 ARG A O 1
ATOM 662 N N . PHE A 1 87 ? 26.217 5.496 -16.765 1.00 68.56 87 PHE A N 1
ATOM 663 C CA . PHE A 1 87 ? 26.137 4.254 -15.991 1.00 68.56 87 PHE A CA 1
ATOM 664 C C . PHE A 1 87 ? 27.416 3.975 -15.179 1.00 68.56 87 PHE A C 1
ATOM 666 O O . PHE A 1 87 ? 27.332 3.683 -13.989 1.00 68.56 87 PHE A O 1
ATOM 673 N N . ALA A 1 88 ? 28.592 4.172 -15.783 1.00 73.44 88 ALA A N 1
ATOM 674 C CA . ALA A 1 88 ? 29.892 3.999 -15.129 1.00 73.44 88 ALA A CA 1
ATOM 675 C C . ALA A 1 88 ? 30.138 4.926 -13.920 1.00 73.44 88 ALA A C 1
ATOM 677 O O . ALA A 1 88 ? 31.060 4.691 -13.145 1.00 73.44 88 ALA A O 1
ATOM 678 N N . ASP A 1 89 ? 29.349 5.993 -13.766 1.00 76.94 89 ASP A N 1
ATOM 679 C CA . ASP A 1 89 ? 29.402 6.860 -12.594 1.00 76.94 89 ASP A CA 1
ATOM 680 C C . ASP A 1 89 ? 28.610 6.275 -11.407 1.00 76.94 89 ASP A C 1
ATOM 682 O O . ASP A 1 89 ? 28.847 6.699 -10.279 1.00 76.94 89 ASP A O 1
ATOM 686 N N . TYR A 1 90 ? 27.694 5.319 -11.616 1.00 75.56 90 TYR A N 1
ATOM 687 C CA . TYR A 1 90 ? 26.922 4.701 -10.534 1.00 75.56 90 TYR A CA 1
ATOM 688 C C . TYR A 1 90 ? 27.731 3.626 -9.780 1.00 75.56 90 TYR A C 1
ATOM 690 O O . TYR A 1 90 ? 28.509 2.892 -10.389 1.00 75.56 90 TYR A O 1
ATOM 698 N N . PRO A 1 91 ? 27.494 3.447 -8.465 1.00 78.38 91 PRO A N 1
ATOM 699 C CA . PRO A 1 91 ? 28.074 2.361 -7.683 1.00 78.38 91 PRO A CA 1
ATOM 700 C C . PRO A 1 91 ? 27.681 0.993 -8.243 1.00 78.38 91 PRO A C 1
ATOM 702 O O . PRO A 1 91 ? 26.619 0.838 -8.850 1.00 78.38 91 PRO A O 1
ATOM 705 N N . GLU A 1 92 ? 28.491 -0.030 -7.981 1.00 77.56 92 GLU A N 1
ATOM 706 C CA . GLU A 1 92 ? 28.104 -1.419 -8.251 1.00 77.56 92 GLU A CA 1
ATOM 707 C C . GLU A 1 92 ? 26.833 -1.807 -7.471 1.00 77.56 92 GLU A C 1
ATOM 709 O O . GLU A 1 92 ? 26.555 -1.259 -6.401 1.00 77.56 92 GLU A O 1
ATOM 714 N N . VAL A 1 93 ? 26.056 -2.771 -7.988 1.00 71.94 93 VAL A N 1
ATOM 715 C CA . VAL A 1 93 ? 24.773 -3.197 -7.385 1.00 71.94 93 VAL A CA 1
ATOM 716 C C . VAL A 1 93 ? 24.951 -3.597 -5.923 1.00 71.94 93 VAL A C 1
ATOM 718 O O . VAL A 1 93 ? 24.151 -3.212 -5.076 1.00 71.94 93 VAL A O 1
ATOM 721 N N . GLN A 1 94 ? 26.007 -4.350 -5.620 1.00 76.25 94 GLN A N 1
ATOM 722 C CA . GLN A 1 94 ? 26.305 -4.850 -4.281 1.00 76.25 94 GLN A CA 1
ATOM 723 C C . GLN A 1 94 ? 26.637 -3.705 -3.321 1.00 76.25 94 GLN A C 1
ATOM 725 O O . GLN A 1 94 ? 26.199 -3.717 -2.172 1.00 76.25 94 GLN A O 1
ATOM 730 N N . VAL A 1 95 ? 27.373 -2.698 -3.802 1.00 79.38 95 VAL A N 1
ATOM 731 C CA . VAL A 1 95 ? 27.679 -1.492 -3.027 1.00 79.38 95 VAL A CA 1
ATOM 732 C C . VAL A 1 95 ? 26.392 -0.722 -2.759 1.00 79.38 95 VAL A C 1
ATOM 734 O O . VAL A 1 95 ? 26.118 -0.394 -1.614 1.00 79.38 95 VAL A O 1
ATOM 737 N N . MET A 1 96 ? 25.554 -0.507 -3.773 1.00 74.44 96 MET A N 1
ATOM 738 C CA . MET A 1 96 ? 24.288 0.208 -3.614 1.00 74.44 96 MET A CA 1
ATOM 739 C C . MET A 1 96 ? 23.303 -0.513 -2.682 1.00 74.44 96 MET A C 1
ATOM 741 O O . MET A 1 96 ? 22.663 0.136 -1.861 1.00 74.44 96 MET A O 1
ATOM 745 N N . ALA A 1 97 ? 23.208 -1.842 -2.761 1.00 72.19 97 ALA A N 1
ATOM 746 C CA . ALA A 1 97 ? 22.394 -2.638 -1.843 1.00 72.19 97 ALA A CA 1
ATOM 747 C C . ALA A 1 97 ? 22.877 -2.474 -0.395 1.00 72.19 97 ALA A C 1
ATOM 749 O O . ALA A 1 97 ? 22.086 -2.147 0.485 1.00 72.19 97 ALA A O 1
ATOM 750 N N . LYS A 1 98 ? 24.194 -2.578 -0.172 1.00 78.75 98 LYS A N 1
ATOM 751 C CA . LYS A 1 98 ? 24.802 -2.335 1.140 1.00 78.75 98 LYS A CA 1
ATOM 752 C C . LYS A 1 98 ? 24.502 -0.922 1.657 1.00 78.75 98 LYS A C 1
ATOM 754 O O . LYS A 1 98 ? 24.153 -0.772 2.823 1.00 78.75 98 LYS A O 1
ATOM 759 N N . MET A 1 99 ? 24.573 0.092 0.789 1.00 76.44 99 MET A N 1
ATOM 760 C CA . MET A 1 99 ? 24.200 1.467 1.137 1.00 76.44 99 MET A CA 1
ATOM 761 C C . MET A 1 99 ? 22.751 1.557 1.603 1.00 76.44 99 MET A C 1
ATOM 763 O O . MET A 1 99 ? 22.474 2.194 2.613 1.00 76.44 99 MET A O 1
ATOM 767 N N . ILE A 1 100 ? 21.818 0.936 0.883 1.00 72.69 100 ILE A N 1
ATOM 768 C CA . ILE A 1 100 ? 20.396 0.944 1.240 1.00 72.69 100 ILE A CA 1
ATOM 769 C C . ILE A 1 100 ? 20.187 0.271 2.602 1.00 72.69 100 ILE A C 1
ATOM 771 O O . ILE A 1 100 ? 19.559 0.869 3.477 1.00 72.69 100 ILE A O 1
ATOM 775 N N . ASP A 1 101 ? 20.771 -0.910 2.805 1.00 74.94 101 ASP A N 1
ATOM 776 C CA . ASP A 1 101 ? 20.634 -1.682 4.041 1.00 74.94 101 ASP A CA 1
ATOM 777 C C . ASP A 1 101 ? 21.193 -0.925 5.257 1.00 74.94 101 ASP A C 1
ATOM 779 O O . ASP A 1 101 ? 20.485 -0.724 6.244 1.00 74.94 101 ASP A O 1
ATOM 783 N N . GLU A 1 102 ? 22.431 -0.421 5.182 1.00 76.62 102 GLU A N 1
ATOM 784 C CA . GLU A 1 102 ? 23.073 0.292 6.297 1.00 76.62 102 GLU A CA 1
ATOM 785 C C . GLU A 1 102 ? 22.325 1.581 6.673 1.00 76.62 102 GLU A C 1
ATOM 787 O O . GLU A 1 102 ? 22.239 1.948 7.853 1.00 76.62 102 GLU A O 1
ATOM 792 N N . ASN A 1 103 ? 21.754 2.265 5.679 1.00 71.25 103 ASN A N 1
ATOM 793 C CA . ASN A 1 103 ? 20.975 3.477 5.902 1.00 71.25 103 ASN A CA 1
ATOM 794 C C . ASN A 1 103 ? 19.601 3.189 6.485 1.00 71.25 103 ASN A C 1
ATOM 796 O O . ASN A 1 103 ? 19.172 3.901 7.394 1.00 71.25 103 ASN A O 1
ATOM 800 N N . ILE A 1 104 ? 18.923 2.144 6.021 1.00 70.75 104 ILE A N 1
ATOM 801 C CA . ILE A 1 104 ? 17.635 1.756 6.586 1.00 70.75 104 ILE A CA 1
ATOM 802 C C . ILE A 1 104 ? 17.804 1.251 8.022 1.00 70.75 104 ILE A C 1
ATOM 804 O O . ILE A 1 104 ? 17.025 1.644 8.888 1.00 70.75 104 ILE A O 1
ATOM 808 N N . ASP A 1 105 ? 18.861 0.493 8.319 1.00 73.69 105 ASP A N 1
ATOM 809 C CA . ASP A 1 105 ? 19.209 0.108 9.691 1.00 73.69 105 ASP A CA 1
ATOM 810 C C . ASP A 1 105 ? 19.436 1.332 10.587 1.00 73.69 105 ASP A C 1
ATOM 812 O O . ASP A 1 105 ? 19.083 1.342 11.772 1.00 73.69 105 ASP A O 1
ATOM 816 N N . CYS A 1 106 ? 20.049 2.382 10.038 1.00 72.00 106 CYS A N 1
ATOM 817 C CA . CYS A 1 106 ? 20.232 3.649 10.732 1.00 72.00 106 CYS A CA 1
ATOM 818 C C . CYS A 1 106 ? 18.900 4.357 10.999 1.00 72.00 106 CYS A C 1
ATOM 820 O O . CYS A 1 106 ? 18.589 4.702 12.140 1.00 72.00 106 CYS A O 1
ATOM 822 N N . ILE A 1 107 ? 18.081 4.479 9.960 1.00 70.94 107 ILE A N 1
ATOM 823 C CA . ILE A 1 107 ? 16.739 5.054 9.993 1.00 70.94 107 ILE A CA 1
ATOM 824 C C . ILE A 1 107 ? 15.844 4.316 10.991 1.00 70.94 107 ILE A C 1
ATOM 826 O O . ILE A 1 107 ? 15.157 4.957 11.782 1.00 70.94 107 ILE A O 1
ATOM 830 N N . GLY A 1 108 ? 15.895 2.985 11.041 1.00 72.00 108 GLY A N 1
ATOM 831 C CA . GLY A 1 108 ? 15.156 2.178 12.011 1.00 72.00 108 GLY A CA 1
ATOM 832 C C . GLY A 1 108 ? 15.440 2.585 13.460 1.00 72.00 108 GLY A C 1
ATOM 833 O O . GLY A 1 108 ? 14.519 2.635 14.277 1.00 72.00 108 GLY A O 1
ATOM 834 N N . ARG A 1 109 ? 16.688 2.961 13.778 1.00 75.19 109 ARG A N 1
ATOM 835 C CA . ARG A 1 109 ? 17.052 3.488 15.106 1.00 75.19 109 ARG A CA 1
ATOM 836 C C . ARG A 1 109 ? 16.482 4.885 15.341 1.00 75.19 109 ARG A C 1
ATOM 838 O O . ARG A 1 109 ? 15.985 5.156 16.430 1.00 75.19 109 ARG A O 1
ATOM 845 N N . CYS A 1 110 ? 16.508 5.751 14.332 1.00 71.69 110 CYS A N 1
ATOM 846 C CA . CYS A 1 110 ? 15.925 7.093 14.403 1.00 71.69 110 CYS A CA 1
ATOM 847 C C . CYS A 1 110 ? 14.406 7.057 14.611 1.00 71.69 110 CYS A C 1
ATOM 849 O O . CYS A 1 110 ? 13.867 7.833 15.400 1.00 71.69 110 CYS A O 1
ATOM 851 N N . LEU A 1 111 ? 13.717 6.112 13.972 1.00 71.62 111 LEU A N 1
ATOM 852 C CA . LEU A 1 111 ? 12.273 5.927 14.105 1.00 71.62 111 LEU A CA 1
ATOM 853 C C . LEU A 1 111 ? 11.842 5.521 15.522 1.00 71.62 111 LEU A C 1
ATOM 855 O O . LEU A 1 111 ? 10.714 5.802 15.920 1.00 71.62 111 LEU A O 1
ATOM 859 N N . ALA A 1 112 ? 12.739 4.932 16.319 1.00 74.75 112 ALA A N 1
ATOM 860 C CA . ALA A 1 112 ? 12.462 4.609 17.718 1.00 74.75 112 ALA A CA 1
ATOM 861 C C . ALA A 1 112 ? 12.322 5.853 18.617 1.00 74.75 112 ALA A C 1
ATOM 863 O O . ALA A 1 112 ? 11.816 5.745 19.732 1.00 74.75 112 ALA A O 1
ATOM 864 N N . THR A 1 113 ? 12.747 7.033 18.148 1.00 75.94 113 THR A N 1
ATOM 865 C CA . THR A 1 113 ? 12.607 8.290 18.903 1.00 75.94 113 THR A CA 1
ATOM 866 C C . THR A 1 113 ? 11.174 8.822 18.921 1.00 75.94 113 THR A C 1
ATOM 868 O O . THR A 1 113 ? 10.861 9.676 19.745 1.00 75.94 113 THR A O 1
ATOM 871 N N . HIS A 1 114 ? 10.309 8.352 18.008 1.00 69.00 114 HIS A N 1
ATOM 872 C CA . HIS A 1 114 ? 8.953 8.872 17.779 1.00 69.00 114 HIS A CA 1
ATOM 873 C C . HIS A 1 114 ? 8.876 10.390 17.518 1.00 69.00 114 HIS A C 1
ATOM 875 O O . HIS A 1 114 ? 7.792 10.972 17.530 1.00 69.00 114 HIS A O 1
ATOM 881 N N . ASN A 1 115 ? 10.005 11.047 17.234 1.00 79.81 115 ASN A N 1
ATOM 882 C CA . ASN A 1 115 ? 10.019 12.442 16.825 1.00 79.81 115 ASN A CA 1
ATOM 883 C C . ASN A 1 115 ? 9.513 12.535 15.375 1.00 79.81 115 ASN A C 1
ATOM 885 O O . ASN A 1 115 ? 10.071 11.905 14.471 1.00 79.81 115 ASN A O 1
ATOM 889 N N . LEU A 1 116 ? 8.442 13.305 15.158 1.00 71.94 116 L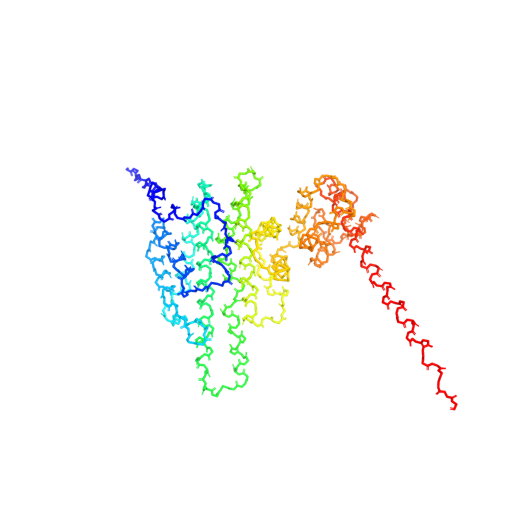EU A N 1
ATOM 890 C CA . LEU A 1 116 ? 7.785 13.440 13.855 1.00 71.94 116 LEU A CA 1
ATOM 891 C C . LEU A 1 116 ? 8.737 13.982 12.781 1.00 71.94 116 LEU A C 1
ATOM 893 O O . LEU A 1 116 ? 8.770 13.445 11.677 1.00 71.94 116 LEU A O 1
ATOM 897 N N . GLY A 1 117 ? 9.551 14.990 13.112 1.00 71.19 117 GLY A N 1
ATOM 898 C CA . GLY A 1 117 ? 10.533 15.566 12.192 1.00 71.19 117 GLY A CA 1
ATOM 899 C C . GLY A 1 117 ? 11.584 14.540 11.775 1.00 71.19 117 GLY A C 1
ATOM 900 O O . GLY A 1 117 ? 11.794 14.323 10.584 1.00 71.19 117 GLY A O 1
ATOM 901 N N . ILE A 1 118 ? 12.161 13.829 12.749 1.00 71.62 118 ILE A N 1
ATOM 902 C CA . ILE A 1 118 ? 13.147 12.759 12.508 1.00 71.62 118 ILE A CA 1
ATOM 903 C C . ILE A 1 118 ? 12.533 11.611 11.700 1.00 71.62 118 ILE A C 1
ATOM 905 O O . ILE A 1 118 ? 13.178 11.047 10.815 1.00 71.62 118 ILE A O 1
ATOM 909 N N . THR A 1 119 ? 11.278 11.262 11.970 1.00 72.81 119 THR A N 1
ATOM 910 C CA . THR A 1 119 ? 10.582 10.191 11.252 1.00 72.81 119 THR A CA 1
ATOM 911 C C . THR A 1 119 ? 10.304 10.581 9.808 1.00 72.81 119 THR A C 1
ATOM 913 O O . THR A 1 119 ? 10.638 9.823 8.900 1.00 72.81 119 THR A O 1
ATOM 916 N N . ASN A 1 120 ? 9.759 11.773 9.572 1.00 71.31 120 ASN A N 1
ATOM 917 C CA . ASN A 1 120 ? 9.484 12.271 8.224 1.00 71.31 120 ASN A CA 1
ATOM 918 C C . ASN A 1 120 ? 10.764 12.359 7.404 1.00 71.31 120 ASN A C 1
ATOM 920 O O . ASN A 1 120 ? 10.814 11.871 6.275 1.00 71.31 120 ASN A O 1
ATOM 924 N N . PHE A 1 121 ? 11.809 12.910 8.017 1.00 72.88 121 PHE A N 1
ATOM 925 C CA . PHE A 1 121 ? 13.158 12.931 7.481 1.00 72.88 121 PHE A CA 1
ATOM 926 C C . PHE A 1 121 ? 13.611 11.528 7.037 1.00 72.88 121 PHE A C 1
ATOM 928 O O . PHE A 1 121 ? 14.066 11.317 5.908 1.00 72.88 121 PHE A O 1
ATOM 935 N N . SER A 1 122 ? 13.439 10.551 7.925 1.00 73.88 122 SER A N 1
ATOM 936 C CA . SER A 1 122 ? 13.909 9.190 7.713 1.00 73.88 122 SER A CA 1
ATOM 937 C C . SER A 1 122 ? 13.146 8.506 6.578 1.00 73.88 122 SER A C 1
ATOM 939 O O . SER A 1 122 ? 13.757 7.945 5.673 1.00 73.88 122 SER A O 1
ATOM 941 N N . LEU A 1 123 ? 11.815 8.613 6.562 1.00 78.25 123 LEU A N 1
ATOM 942 C CA . LEU A 1 123 ? 10.971 8.037 5.511 1.00 78.25 123 LEU A CA 1
ATOM 943 C C . LEU A 1 123 ? 11.277 8.639 4.129 1.00 78.25 123 LEU A C 1
ATOM 945 O O . LEU A 1 123 ? 11.289 7.912 3.135 1.00 78.25 123 LEU A O 1
ATOM 949 N N . ARG A 1 124 ? 11.569 9.946 4.057 1.00 74.69 124 ARG A N 1
ATOM 950 C CA . ARG A 1 124 ? 11.992 10.603 2.809 1.00 74.69 124 ARG A CA 1
ATOM 951 C C . ARG A 1 124 ? 13.339 10.069 2.323 1.00 74.69 124 ARG A C 1
ATOM 953 O O . ARG A 1 124 ? 13.468 9.740 1.149 1.00 74.69 124 ARG A O 1
ATOM 960 N N . SER A 1 125 ? 14.305 9.904 3.226 1.00 73.75 125 SER A N 1
ATOM 961 C CA . SER A 1 125 ? 15.626 9.356 2.892 1.00 73.75 125 SER A CA 1
ATOM 962 C C . SER A 1 125 ? 15.540 7.939 2.310 1.00 73.75 125 SER A C 1
ATOM 964 O O . SER A 1 125 ? 16.196 7.652 1.311 1.00 73.75 125 SER A O 1
ATOM 966 N N . ILE A 1 126 ? 14.671 7.075 2.862 1.00 77.94 126 ILE A N 1
ATOM 967 C CA . ILE A 1 126 ? 14.403 5.735 2.300 1.00 77.94 126 ILE A CA 1
ATOM 968 C C . ILE A 1 126 ? 13.945 5.840 0.843 1.00 77.94 126 ILE A C 1
ATOM 970 O O . ILE A 1 126 ? 14.468 5.148 -0.031 1.00 77.94 126 ILE A O 1
ATOM 974 N N . TYR A 1 127 ? 12.966 6.705 0.577 1.00 77.75 127 TYR A N 1
ATOM 975 C CA . TYR A 1 127 ? 12.411 6.865 -0.763 1.00 77.75 127 TYR A CA 1
ATOM 976 C C . TYR A 1 127 ? 13.455 7.365 -1.771 1.00 77.75 127 TYR A C 1
ATOM 978 O O . TYR A 1 127 ? 13.502 6.874 -2.900 1.00 77.75 127 TYR A O 1
ATOM 986 N N . VAL A 1 128 ? 14.325 8.295 -1.366 1.00 74.31 128 VAL A N 1
ATOM 987 C CA . VAL A 1 128 ? 15.411 8.808 -2.216 1.00 74.31 128 VAL A CA 1
ATOM 988 C C . VAL A 1 128 ? 16.410 7.705 -2.562 1.00 74.31 128 VAL A C 1
ATOM 990 O O . VAL A 1 128 ? 16.754 7.537 -3.731 1.00 74.31 128 VAL A O 1
ATOM 993 N N . LEU A 1 129 ? 16.840 6.916 -1.574 1.00 73.69 129 LEU A N 1
ATOM 994 C CA . LEU A 1 129 ? 17.758 5.794 -1.798 1.00 73.69 129 LEU A CA 1
ATOM 995 C C . LEU A 1 129 ? 17.160 4.749 -2.748 1.00 73.69 129 LEU A C 1
ATOM 997 O O . LEU A 1 129 ? 17.847 4.251 -3.639 1.00 73.69 129 LEU A O 1
ATOM 1001 N N . TYR A 1 130 ? 15.864 4.467 -2.613 1.00 75.31 130 TYR A N 1
ATOM 1002 C CA . TYR A 1 130 ? 15.158 3.573 -3.527 1.00 75.31 130 TYR A CA 1
ATOM 1003 C C . TYR A 1 130 ? 15.024 4.163 -4.940 1.00 75.31 130 TYR A C 1
ATOM 1005 O O . TYR A 1 130 ? 15.214 3.465 -5.935 1.00 75.31 130 TYR A O 1
ATOM 1013 N N . SER A 1 131 ? 14.762 5.466 -5.044 1.00 72.81 131 SER A N 1
ATOM 1014 C CA . SER A 1 131 ? 14.693 6.165 -6.332 1.00 72.81 131 SER A CA 1
ATOM 1015 C C . SER A 1 131 ? 16.040 6.134 -7.057 1.00 72.81 131 SER A C 1
ATOM 1017 O O . SER A 1 131 ? 16.080 5.870 -8.253 1.00 72.81 131 SER A O 1
ATOM 1019 N N . LEU A 1 132 ? 17.150 6.321 -6.337 1.00 69.31 132 LEU A N 1
ATOM 1020 C CA . LEU A 1 132 ? 18.505 6.171 -6.875 1.00 69.31 132 LEU A CA 1
ATOM 1021 C C . LEU A 1 132 ? 18.765 4.767 -7.426 1.00 69.31 132 LEU A C 1
ATOM 1023 O O . LEU A 1 132 ? 19.368 4.628 -8.491 1.00 69.31 132 LEU A O 1
ATOM 1027 N N . TYR A 1 133 ? 18.290 3.739 -6.721 1.00 72.19 133 TYR A N 1
ATOM 1028 C CA . TYR A 1 133 ? 18.377 2.362 -7.191 1.00 72.19 133 TYR A CA 1
ATOM 1029 C C . TYR A 1 133 ? 17.604 2.157 -8.496 1.00 72.19 133 TYR A C 1
ATOM 1031 O O . TYR A 1 133 ? 18.168 1.659 -9.469 1.00 72.19 133 TYR A O 1
ATOM 1039 N N . SER A 1 134 ? 16.354 2.624 -8.548 1.00 71.44 134 SER A N 1
ATOM 1040 C CA . SER A 1 134 ? 15.532 2.574 -9.761 1.00 71.44 134 SER A CA 1
ATOM 1041 C C . SER A 1 134 ? 16.179 3.338 -10.923 1.00 71.44 134 SER A C 1
ATOM 1043 O O . SER A 1 134 ? 16.264 2.810 -12.027 1.00 71.44 134 SER A O 1
ATOM 1045 N N . LEU A 1 135 ? 16.737 4.528 -10.679 1.00 68.38 135 LEU A N 1
ATOM 1046 C CA . LEU A 1 135 ? 17.440 5.310 -11.703 1.00 68.38 135 LEU A CA 1
ATOM 1047 C C . LEU A 1 135 ? 18.687 4.600 -12.230 1.00 68.38 135 LEU A C 1
ATOM 1049 O O . LEU A 1 135 ? 18.983 4.682 -13.419 1.00 68.38 135 LEU A O 1
ATOM 1053 N N . ARG A 1 136 ? 19.421 3.883 -11.373 1.00 70.19 136 ARG A N 1
ATOM 1054 C CA . ARG A 1 136 ? 20.552 3.063 -11.814 1.00 70.19 136 ARG A CA 1
ATOM 1055 C C . ARG A 1 136 ? 20.088 1.916 -12.716 1.00 70.19 136 ARG A C 1
ATOM 1057 O O . ARG A 1 136 ? 20.758 1.624 -13.703 1.00 70.19 136 ARG A O 1
ATOM 1064 N N . GLN A 1 137 ? 18.972 1.266 -12.383 1.00 66.25 137 GLN A N 1
ATOM 1065 C CA . GLN A 1 137 ? 18.385 0.222 -13.232 1.00 66.25 137 GLN A CA 1
ATOM 1066 C C . GLN A 1 137 ? 17.962 0.792 -14.592 1.00 66.25 137 GLN A C 1
ATOM 1068 O O . GLN A 1 137 ? 18.308 0.222 -15.625 1.00 66.25 137 GLN A O 1
ATOM 1073 N N . ASP A 1 138 ? 17.317 1.960 -14.600 1.00 65.69 138 ASP A N 1
ATOM 1074 C CA . ASP A 1 138 ? 16.946 2.667 -15.829 1.00 65.69 138 ASP A CA 1
ATOM 1075 C C . ASP A 1 138 ? 18.196 3.065 -16.650 1.00 65.69 138 ASP A C 1
ATOM 1077 O O . ASP A 1 138 ? 18.212 2.943 -17.875 1.00 65.69 138 ASP A O 1
ATOM 1081 N N . ALA A 1 139 ? 19.285 3.496 -16.002 1.00 64.31 139 ALA A N 1
ATOM 1082 C CA . ALA A 1 139 ? 20.543 3.835 -16.673 1.00 64.31 139 ALA A CA 1
ATOM 1083 C C . ALA A 1 139 ? 21.230 2.609 -17.299 1.00 64.31 139 ALA A C 1
ATOM 1085 O O . ALA A 1 139 ? 21.711 2.701 -18.427 1.00 64.31 139 ALA A O 1
ATOM 1086 N N . MET A 1 140 ? 21.232 1.459 -16.612 1.00 63.34 140 MET A N 1
ATOM 1087 C CA . MET A 1 140 ? 21.689 0.184 -17.189 1.00 63.34 140 MET A CA 1
ATOM 1088 C C . MET A 1 140 ? 20.889 -0.185 -18.432 1.00 63.34 140 MET A C 1
ATOM 1090 O O . MET A 1 140 ? 21.458 -0.590 -19.448 1.00 63.34 140 MET A O 1
ATOM 1094 N N . TYR A 1 141 ? 19.567 -0.040 -18.342 1.00 62.00 141 TYR A N 1
ATOM 1095 C CA . TYR A 1 141 ? 18.658 -0.305 -19.446 1.00 62.00 141 TYR A CA 1
ATOM 1096 C C . TYR A 1 141 ? 18.994 0.585 -20.652 1.00 62.00 141 TYR A C 1
ATOM 1098 O O . TYR A 1 141 ? 19.218 0.080 -21.753 1.00 62.00 141 TYR A O 1
ATOM 1106 N N . ASN A 1 142 ? 19.144 1.892 -20.428 1.00 62.56 142 ASN A N 1
ATOM 1107 C CA . ASN A 1 142 ? 19.437 2.862 -21.481 1.00 62.56 142 ASN A CA 1
ATOM 1108 C C . ASN A 1 142 ? 20.831 2.699 -22.096 1.00 62.56 142 ASN A C 1
ATOM 1110 O O . ASN A 1 142 ? 20.945 2.731 -23.317 1.00 62.56 142 ASN A O 1
ATOM 1114 N N . GLU A 1 143 ? 21.890 2.502 -21.306 1.00 63.25 143 GLU A N 1
ATOM 1115 C CA . GLU A 1 143 ? 23.236 2.260 -21.852 1.00 63.25 143 GLU A CA 1
ATOM 1116 C C . GLU A 1 143 ? 23.252 1.000 -22.718 1.00 63.25 143 GLU A C 1
ATOM 1118 O O . GLU A 1 143 ? 23.835 0.987 -23.803 1.00 63.25 143 GLU A O 1
ATOM 1123 N N . THR A 1 144 ? 22.534 -0.036 -22.287 1.00 56.31 144 THR A N 1
ATOM 1124 C CA . THR A 1 144 ? 22.406 -1.255 -23.075 1.00 56.31 144 THR A CA 1
ATOM 1125 C C . THR A 1 144 ? 21.679 -0.977 -24.387 1.00 56.31 144 THR A C 1
ATOM 1127 O O . THR A 1 144 ? 22.172 -1.394 -25.426 1.00 56.31 144 THR A O 1
ATOM 1130 N N . ILE A 1 145 ? 20.567 -0.237 -24.394 1.00 53.56 145 ILE A N 1
ATOM 1131 C CA . ILE A 1 145 ? 19.870 0.150 -25.637 1.00 53.56 145 ILE A CA 1
ATOM 1132 C C . ILE A 1 145 ? 20.778 0.972 -26.555 1.00 53.56 145 ILE A C 1
ATOM 1134 O O . ILE A 1 145 ? 20.863 0.700 -27.752 1.00 53.56 145 ILE A O 1
ATOM 1138 N N . LEU A 1 146 ? 21.493 1.944 -25.990 1.00 55.75 146 LEU A N 1
ATOM 1139 C CA . LEU A 1 146 ? 22.418 2.801 -26.725 1.00 55.75 146 LEU A CA 1
ATOM 1140 C C . LEU A 1 146 ? 23.603 2.012 -27.294 1.00 55.75 146 LEU A C 1
ATOM 1142 O O . LEU A 1 146 ? 24.093 2.366 -28.361 1.00 55.75 146 LEU A O 1
ATOM 1146 N N . SER A 1 147 ? 24.018 0.913 -26.658 1.00 57.81 147 SER A N 1
ATOM 1147 C CA . SER A 1 147 ? 25.071 0.039 -27.194 1.00 57.81 147 SER A CA 1
ATOM 1148 C C . SER A 1 147 ? 24.677 -0.655 -28.509 1.00 57.81 147 SER A C 1
ATOM 1150 O O . SER A 1 147 ? 25.555 -1.012 -29.292 1.00 57.81 147 SER A O 1
ATOM 1152 N N . TYR A 1 148 ? 23.374 -0.788 -28.796 1.00 52.50 148 TYR A N 1
ATOM 1153 C CA . TYR A 1 148 ? 22.850 -1.295 -30.075 1.00 52.50 148 TYR A CA 1
ATOM 1154 C C . TYR A 1 148 ? 22.412 -0.187 -31.040 1.00 52.50 148 TYR A C 1
ATOM 1156 O O . TYR A 1 148 ? 22.068 -0.476 -32.189 1.00 52.50 148 TYR A O 1
ATOM 1164 N N . ALA A 1 149 ? 22.429 1.079 -30.616 1.00 46.81 149 ALA A N 1
ATOM 1165 C CA . ALA A 1 149 ? 22.051 2.189 -31.477 1.00 46.81 149 ALA A CA 1
ATOM 1166 C C . ALA A 1 149 ? 23.027 2.296 -32.664 1.00 46.81 149 ALA A C 1
ATOM 1168 O O . ALA A 1 149 ? 24.222 2.527 -32.494 1.00 46.81 149 ALA A O 1
ATOM 1169 N N . GLY A 1 150 ? 22.506 2.125 -33.883 1.00 48.25 150 GLY A N 1
ATOM 1170 C CA . GLY A 1 150 ? 23.292 2.187 -35.120 1.00 48.25 150 GLY A CA 1
ATOM 1171 C C . GLY A 1 150 ? 23.928 0.865 -35.564 1.00 48.25 150 GLY A C 1
ATOM 1172 O O . GLY A 1 150 ? 24.608 0.850 -36.590 1.00 48.25 150 GLY A O 1
ATOM 1173 N N . LEU A 1 151 ? 23.693 -0.244 -34.853 1.00 52.69 151 LEU A N 1
ATOM 1174 C CA . LEU A 1 151 ? 24.091 -1.581 -35.297 1.00 52.69 151 LEU A CA 1
ATOM 1175 C C . LEU A 1 151 ? 22.923 -2.283 -36.005 1.00 52.69 151 LEU A C 1
ATOM 1177 O O . LEU A 1 151 ? 21.793 -2.275 -35.523 1.00 52.69 151 LEU A O 1
ATOM 1181 N N . LEU A 1 152 ? 23.204 -2.925 -37.144 1.00 51.28 152 LEU A N 1
ATOM 1182 C CA . LEU A 1 152 ? 22.287 -3.892 -37.752 1.00 51.28 152 LEU A CA 1
ATOM 1183 C C . LEU A 1 152 ? 22.356 -5.180 -36.932 1.00 51.28 152 LEU A C 1
ATOM 1185 O O . LEU A 1 152 ? 23.281 -5.975 -37.087 1.00 51.28 152 LEU A O 1
ATOM 1189 N N . VAL A 1 153 ? 21.396 -5.350 -36.032 1.00 62.38 153 VAL A N 1
ATOM 1190 C CA . VAL A 1 153 ? 21.229 -6.572 -35.248 1.00 62.38 153 VAL A CA 1
ATOM 1191 C C . VAL A 1 153 ? 20.163 -7.427 -35.940 1.00 62.38 153 VAL A C 1
ATOM 1193 O O . VAL A 1 153 ? 19.111 -6.885 -36.288 1.00 62.38 153 VAL A O 1
ATOM 1196 N N . PRO A 1 154 ? 20.400 -8.731 -36.169 1.00 74.88 154 PRO A N 1
ATOM 1197 C CA . PRO A 1 154 ? 19.359 -9.638 -36.641 1.00 74.88 154 PRO A CA 1
ATOM 1198 C C . PRO A 1 154 ? 18.124 -9.583 -35.730 1.00 74.88 154 PRO A C 1
ATOM 1200 O O . PRO A 1 154 ? 18.252 -9.541 -34.509 1.00 74.88 154 PRO A O 1
ATOM 1203 N N . GLU A 1 155 ? 16.923 -9.589 -36.311 1.00 67.69 155 GLU A N 1
ATOM 1204 C CA . GLU A 1 155 ? 15.649 -9.456 -35.579 1.00 67.69 155 GLU A CA 1
ATOM 1205 C C . GLU A 1 155 ? 15.487 -10.514 -34.470 1.00 67.69 155 GLU A C 1
ATOM 1207 O O . GLU A 1 155 ? 15.042 -10.223 -33.360 1.00 67.69 155 GLU A O 1
ATOM 1212 N N . GLU A 1 156 ? 15.959 -11.730 -34.738 1.00 72.81 156 GLU A N 1
ATOM 1213 C CA . GLU A 1 156 ? 15.997 -12.859 -33.803 1.00 72.81 156 GLU A CA 1
ATOM 1214 C C . GLU A 1 156 ? 16.942 -12.659 -32.607 1.00 72.81 156 GLU A C 1
ATOM 1216 O O . GLU A 1 156 ? 16.694 -13.183 -31.517 1.00 72.81 156 GLU A O 1
ATOM 1221 N N . ASP A 1 157 ? 18.003 -11.874 -32.784 1.00 67.12 157 ASP A N 1
ATOM 1222 C CA . ASP A 1 157 ? 18.942 -11.528 -31.720 1.00 67.12 157 ASP A CA 1
ATOM 1223 C C . ASP A 1 157 ? 18.462 -10.301 -30.938 1.00 67.12 157 ASP A C 1
ATOM 1225 O O . ASP A 1 157 ? 18.733 -10.202 -29.744 1.00 67.12 157 ASP A O 1
ATOM 1229 N N . ILE A 1 158 ? 17.686 -9.404 -31.562 1.00 62.31 158 ILE A N 1
ATOM 1230 C CA . ILE A 1 158 ? 16.992 -8.313 -30.860 1.00 62.31 158 ILE A CA 1
ATOM 1231 C C . ILE A 1 158 ? 15.989 -8.900 -29.864 1.00 62.31 158 ILE A C 1
ATOM 1233 O O . ILE A 1 158 ? 16.023 -8.527 -28.693 1.00 62.31 158 ILE A O 1
ATOM 1237 N N . GLY A 1 159 ? 15.145 -9.843 -30.299 1.00 63.31 159 GLY A N 1
ATOM 1238 C CA . GLY A 1 159 ? 14.152 -10.484 -29.430 1.00 63.31 159 GLY A CA 1
ATOM 1239 C C . GLY A 1 159 ? 14.787 -11.191 -28.231 1.00 63.31 159 GLY A C 1
ATOM 1240 O O . GLY A 1 159 ? 14.426 -10.922 -27.088 1.00 63.31 159 GLY A O 1
ATOM 1241 N N . ARG A 1 160 ? 15.814 -12.012 -28.479 1.00 65.06 160 ARG A N 1
ATOM 1242 C CA . ARG A 1 160 ? 16.522 -12.759 -27.426 1.00 65.06 160 ARG A CA 1
ATOM 1243 C C . ARG A 1 160 ? 17.288 -11.844 -26.478 1.00 65.06 160 ARG A C 1
ATOM 1245 O O . ARG A 1 160 ? 17.259 -12.036 -25.267 1.00 65.06 160 ARG A O 1
ATOM 1252 N N . ALA A 1 161 ? 17.932 -10.812 -27.020 1.00 58.56 161 ALA A N 1
ATOM 1253 C CA . ALA A 1 161 ? 18.627 -9.839 -26.203 1.00 58.56 161 ALA A CA 1
ATOM 1254 C C . ALA A 1 161 ? 17.638 -9.029 -25.355 1.00 58.56 161 ALA A C 1
ATOM 1256 O O . ALA A 1 161 ? 17.966 -8.733 -24.218 1.00 58.56 161 ALA A O 1
ATOM 1257 N N . LEU A 1 162 ? 16.445 -8.686 -25.850 1.00 59.06 162 LEU A N 1
ATOM 1258 C CA . LEU A 1 162 ? 15.403 -8.028 -25.052 1.00 59.06 162 LEU A CA 1
ATOM 1259 C C . LEU A 1 162 ? 14.834 -8.950 -23.954 1.00 59.06 162 LEU A C 1
ATOM 1261 O O . LEU A 1 162 ? 14.667 -8.485 -22.828 1.00 59.06 162 LEU A O 1
ATOM 1265 N N . GLU A 1 163 ? 14.614 -10.241 -24.234 1.00 58.62 163 GLU A N 1
ATOM 1266 C CA . GLU A 1 163 ? 14.156 -11.248 -23.254 1.00 58.62 163 GLU A CA 1
ATOM 1267 C C . GLU A 1 163 ? 15.171 -11.512 -22.133 1.00 58.62 163 GLU A C 1
ATOM 1269 O O . GLU A 1 163 ? 14.832 -11.452 -20.951 1.00 58.62 163 GLU A O 1
ATOM 1274 N N . GLU A 1 164 ? 16.436 -11.765 -22.471 1.00 58.50 164 GLU A N 1
ATOM 1275 C CA . GLU A 1 164 ? 17.488 -11.956 -21.465 1.00 58.50 164 GLU A CA 1
ATOM 1276 C C . GLU A 1 164 ? 17.685 -10.676 -20.628 1.00 58.50 164 GLU A C 1
ATOM 1278 O O . GLU A 1 164 ? 18.043 -10.737 -19.454 1.00 58.50 164 GLU A O 1
ATOM 1283 N N . LYS A 1 165 ? 17.389 -9.493 -21.184 1.00 54.59 165 LYS A N 1
ATOM 1284 C CA . LYS A 1 165 ? 17.559 -8.193 -20.512 1.00 54.59 165 LYS A CA 1
ATOM 1285 C C . LYS A 1 165 ? 16.388 -7.774 -19.634 1.00 54.59 165 LYS A C 1
ATOM 1287 O O . LYS A 1 165 ? 16.641 -7.180 -18.585 1.00 54.59 165 LYS A O 1
ATOM 1292 N N . SER A 1 166 ? 15.143 -8.091 -19.993 1.00 51.50 166 SER A N 1
ATOM 1293 C CA . SER A 1 166 ? 14.000 -7.934 -19.079 1.00 51.50 166 SER A CA 1
ATOM 1294 C C . SER A 1 166 ? 14.185 -8.821 -17.840 1.00 51.50 166 SER A C 1
ATOM 1296 O O . SER A 1 166 ? 13.913 -8.387 -16.718 1.00 51.50 166 SER A O 1
ATOM 1298 N N . GLN A 1 167 ? 14.801 -9.997 -18.022 1.00 52.78 167 GLN A N 1
ATOM 1299 C CA . GLN A 1 167 ? 15.238 -10.873 -16.936 1.00 52.78 167 GLN A CA 1
ATOM 1300 C C . GLN A 1 167 ? 16.387 -10.313 -16.082 1.00 52.78 167 GLN A C 1
ATOM 1302 O O . GLN A 1 167 ? 16.503 -10.740 -14.940 1.00 52.78 167 GLN A O 1
ATOM 1307 N N . PHE A 1 168 ? 17.232 -9.392 -16.563 1.00 50.16 168 PHE A N 1
ATOM 1308 C CA . PHE A 1 168 ? 18.324 -8.803 -15.762 1.00 50.16 168 PHE A CA 1
ATOM 1309 C C . PHE A 1 168 ? 17.983 -7.442 -15.142 1.00 50.16 168 PHE A C 1
ATOM 1311 O O . PHE A 1 168 ? 18.478 -7.126 -14.062 1.00 50.16 168 PHE A O 1
ATOM 1318 N N . ALA A 1 169 ? 17.157 -6.622 -15.796 1.00 51.16 169 ALA A N 1
ATOM 1319 C CA . ALA A 1 169 ? 16.842 -5.275 -15.319 1.00 51.16 169 ALA A CA 1
ATOM 1320 C C . ALA A 1 169 ? 15.840 -5.275 -14.150 1.00 51.16 169 ALA A C 1
ATOM 1322 O O . ALA A 1 169 ? 15.888 -4.385 -13.301 1.00 51.16 169 ALA A O 1
ATOM 1323 N N . TYR A 1 170 ? 14.960 -6.279 -14.080 1.00 58.44 170 TYR A N 1
ATOM 1324 C CA . TYR A 1 170 ? 13.829 -6.302 -13.153 1.00 58.44 170 TYR A CA 1
ATOM 1325 C C . TYR A 1 170 ? 13.493 -7.727 -12.690 1.00 58.44 170 TYR A C 1
ATOM 1327 O O . TYR A 1 170 ? 12.363 -8.190 -12.834 1.00 58.44 170 TYR A O 1
ATOM 1335 N N . GLN A 1 171 ? 14.446 -8.436 -12.071 1.00 64.94 171 GLN A N 1
ATOM 1336 C CA . GLN A 1 171 ? 14.048 -9.602 -11.279 1.00 64.94 171 GLN A CA 1
ATOM 1337 C C . GLN A 1 171 ? 13.263 -9.094 -10.073 1.00 64.94 171 GLN A C 1
ATOM 1339 O O . GLN A 1 171 ? 13.805 -8.401 -9.210 1.00 64.94 171 GLN A O 1
ATOM 1344 N N . SER A 1 172 ? 11.982 -9.448 -10.005 1.00 64.12 172 SER A N 1
ATOM 1345 C CA . SER A 1 172 ? 11.119 -9.245 -8.836 1.00 64.12 172 SER A CA 1
ATOM 1346 C C . SER A 1 172 ? 11.839 -9.614 -7.532 1.00 64.12 172 SER A C 1
ATOM 1348 O O . SER A 1 172 ? 11.727 -8.894 -6.543 1.00 64.12 172 SER A O 1
ATOM 1350 N N . ASN A 1 173 ? 12.681 -10.652 -7.563 1.00 68.50 173 ASN A N 1
ATOM 1351 C CA . ASN A 1 173 ? 13.548 -11.071 -6.462 1.00 68.50 173 ASN A CA 1
ATOM 1352 C C . ASN A 1 173 ? 14.545 -9.998 -5.991 1.00 68.50 173 ASN A C 1
ATOM 1354 O O . ASN A 1 173 ? 14.706 -9.818 -4.785 1.00 68.50 173 ASN A O 1
ATOM 1358 N N . ASP A 1 174 ? 15.207 -9.276 -6.899 1.00 71.44 174 ASP A N 1
ATOM 1359 C CA . ASP A 1 174 ? 16.130 -8.200 -6.522 1.00 71.44 174 ASP A CA 1
ATOM 1360 C C . ASP A 1 174 ? 15.365 -7.014 -5.927 1.00 71.44 174 ASP A C 1
ATOM 1362 O O . ASP A 1 174 ? 15.782 -6.460 -4.908 1.00 71.44 174 ASP A O 1
ATOM 1366 N N . ILE A 1 175 ? 14.202 -6.675 -6.497 1.00 73.44 175 ILE A N 1
ATOM 1367 C CA . ILE A 1 175 ? 13.319 -5.645 -5.936 1.00 73.44 175 ILE A CA 1
ATOM 1368 C C . ILE A 1 175 ? 12.876 -6.039 -4.526 1.00 73.44 175 ILE A C 1
ATOM 1370 O O . ILE A 1 175 ? 13.004 -5.239 -3.602 1.00 73.44 175 ILE A O 1
ATOM 1374 N N . ILE A 1 176 ? 12.397 -7.272 -4.338 1.00 76.75 176 ILE A N 1
ATOM 1375 C CA . ILE A 1 176 ? 11.988 -7.793 -3.030 1.00 76.75 176 ILE A CA 1
ATOM 1376 C C . ILE A 1 176 ? 13.151 -7.732 -2.043 1.00 76.75 176 ILE A C 1
ATOM 1378 O O . ILE A 1 176 ? 12.965 -7.250 -0.924 1.00 76.75 176 ILE A O 1
ATOM 1382 N N . ARG A 1 177 ? 14.348 -8.178 -2.447 1.00 77.19 177 ARG A N 1
ATOM 1383 C CA . ARG A 1 177 ? 15.536 -8.156 -1.587 1.00 77.19 177 ARG A CA 1
ATOM 1384 C C . ARG A 1 177 ? 15.841 -6.739 -1.110 1.00 77.19 177 ARG A C 1
ATOM 1386 O O . ARG A 1 177 ? 16.053 -6.547 0.080 1.00 77.19 177 ARG A O 1
ATOM 1393 N N . ASN A 1 178 ? 15.798 -5.752 -2.000 1.00 72.06 178 ASN A N 1
ATOM 1394 C CA . ASN A 1 178 ? 16.101 -4.365 -1.638 1.00 72.06 178 ASN A CA 1
ATOM 1395 C C . ASN A 1 178 ? 14.969 -3.699 -0.838 1.00 72.06 178 ASN A C 1
ATOM 1397 O O . ASN A 1 178 ? 15.211 -2.798 -0.038 1.00 72.06 178 ASN A O 1
ATOM 1401 N N . LEU A 1 179 ? 13.723 -4.140 -1.025 1.00 79.44 179 LEU A N 1
ATOM 1402 C CA . LEU A 1 179 ? 12.578 -3.667 -0.245 1.00 79.44 179 LEU A CA 1
ATOM 1403 C C . LEU A 1 179 ? 12.486 -4.303 1.144 1.00 79.44 179 LEU A C 1
ATOM 1405 O O . LEU A 1 179 ? 11.747 -3.789 1.981 1.00 79.44 179 LEU A O 1
ATOM 1409 N N . HIS A 1 180 ? 13.218 -5.384 1.418 1.00 81.50 180 HIS A N 1
ATOM 1410 C CA . HIS A 1 180 ? 13.178 -6.068 2.712 1.00 81.50 180 HIS A CA 1
ATOM 1411 C C . HIS A 1 180 ? 13.453 -5.115 3.881 1.00 81.50 180 HIS A C 1
ATOM 1413 O O . HIS A 1 180 ? 12.769 -5.152 4.902 1.00 81.50 180 HIS A O 1
ATOM 1419 N N . ALA A 1 181 ? 14.420 -4.218 3.723 1.00 76.94 181 ALA A N 1
ATOM 1420 C CA . ALA A 1 181 ? 14.741 -3.236 4.743 1.00 76.94 181 ALA A CA 1
ATOM 1421 C C . ALA A 1 181 ? 13.583 -2.227 4.940 1.00 76.94 181 ALA A C 1
ATOM 1423 O O . ALA A 1 181 ? 13.201 -1.915 6.071 1.00 76.94 181 ALA A O 1
ATOM 1424 N N . VAL A 1 182 ? 12.932 -1.792 3.854 1.00 83.38 182 VAL A N 1
ATOM 1425 C CA . VAL A 1 182 ? 11.715 -0.962 3.920 1.00 83.38 182 VAL A CA 1
ATOM 1426 C C . VAL A 1 182 ? 10.589 -1.699 4.649 1.00 83.38 182 VAL A C 1
ATOM 1428 O O . VAL A 1 182 ? 9.891 -1.101 5.468 1.00 83.38 182 VAL A O 1
ATOM 1431 N N . ASP A 1 183 ? 10.447 -3.005 4.421 1.00 87.19 183 ASP A N 1
ATOM 1432 C CA . ASP A 1 183 ? 9.475 -3.838 5.128 1.00 87.19 183 ASP A CA 1
ATOM 1433 C C . ASP A 1 183 ? 9.747 -3.919 6.624 1.00 87.19 183 ASP A C 1
ATOM 1435 O O . ASP A 1 183 ? 8.796 -3.915 7.399 1.00 87.19 183 ASP A O 1
ATOM 1439 N N . GLN A 1 184 ? 11.006 -3.940 7.066 1.00 85.19 184 GLN A N 1
ATOM 1440 C CA . GLN A 1 184 ? 11.315 -3.898 8.499 1.00 85.19 184 GLN A CA 1
ATOM 1441 C C . GLN A 1 184 ? 10.858 -2.586 9.138 1.00 85.19 184 GLN A C 1
ATOM 1443 O O . GLN A 1 184 ? 10.258 -2.592 10.217 1.00 85.19 184 GLN A O 1
ATOM 1448 N N . VAL A 1 185 ? 11.088 -1.465 8.451 1.00 84.62 185 VAL A N 1
ATOM 1449 C CA . VAL A 1 185 ? 10.630 -0.143 8.892 1.00 84.62 185 VAL A CA 1
ATOM 1450 C C . VAL A 1 185 ? 9.106 -0.093 8.958 1.00 84.62 185 VAL A C 1
ATOM 1452 O O . VAL A 1 185 ? 8.544 0.249 10.001 1.00 84.62 185 VAL A O 1
ATOM 1455 N N . VAL A 1 186 ? 8.423 -0.490 7.881 1.00 90.50 186 VAL A N 1
ATOM 1456 C CA . VAL A 1 186 ? 6.956 -0.527 7.835 1.00 90.50 186 VAL A CA 1
ATOM 1457 C C . VAL A 1 186 ? 6.407 -1.482 8.893 1.00 90.50 186 VAL A C 1
ATOM 1459 O O . VAL A 1 186 ? 5.441 -1.137 9.567 1.00 90.50 186 VAL A O 1
ATOM 1462 N N . ALA A 1 187 ? 7.035 -2.637 9.113 1.00 91.69 187 ALA A N 1
ATOM 1463 C CA . ALA A 1 187 ? 6.628 -3.600 10.130 1.00 91.69 187 ALA A CA 1
ATOM 1464 C C . ALA A 1 187 ? 6.735 -3.033 11.545 1.00 91.69 187 ALA A C 1
ATOM 1466 O O . ALA A 1 187 ? 5.813 -3.222 12.344 1.00 91.69 187 ALA A O 1
ATOM 1467 N N . LYS A 1 188 ? 7.820 -2.312 11.851 1.00 89.94 188 LYS A N 1
ATOM 1468 C CA . LYS A 1 188 ? 7.987 -1.646 13.145 1.00 89.94 188 LYS A CA 1
ATOM 1469 C C . LYS A 1 188 ? 6.933 -0.561 13.348 1.00 89.94 188 LYS A C 1
ATOM 1471 O O . LYS A 1 188 ? 6.256 -0.565 14.375 1.00 89.94 188 LYS A O 1
ATOM 1476 N N . MET A 1 189 ? 6.738 0.315 12.360 1.00 90.56 189 MET A N 1
ATOM 1477 C CA . MET A 1 189 ? 5.705 1.358 12.416 1.00 90.56 189 MET A CA 1
ATOM 1478 C C . MET A 1 189 ? 4.304 0.754 12.521 1.00 90.56 189 MET A C 1
ATOM 1480 O O . MET A 1 189 ? 3.452 1.258 13.247 1.00 90.56 189 MET A O 1
ATOM 1484 N N . TYR A 1 190 ? 4.061 -0.361 11.832 1.00 94.69 190 TYR A N 1
ATOM 1485 C CA . TYR A 1 190 ? 2.805 -1.091 11.909 1.00 94.69 190 TYR A CA 1
ATOM 1486 C C . TYR A 1 190 ? 2.577 -1.622 13.322 1.00 94.69 190 TYR A C 1
ATOM 1488 O O . TYR A 1 190 ? 1.482 -1.470 13.853 1.00 94.69 190 TYR A O 1
ATOM 1496 N N . GLN A 1 191 ? 3.591 -2.213 13.958 1.00 94.25 191 GLN A N 1
ATOM 1497 C CA . GLN A 1 191 ? 3.484 -2.649 15.347 1.00 94.25 191 GLN A CA 1
ATOM 1498 C C . GLN A 1 191 ? 3.152 -1.474 16.277 1.00 94.25 191 GLN A C 1
ATOM 1500 O O . GLN A 1 191 ? 2.217 -1.582 17.068 1.00 94.25 191 GLN A O 1
ATOM 1505 N N . ASP A 1 192 ? 3.833 -0.339 16.126 1.00 91.88 192 ASP A N 1
ATOM 1506 C CA . ASP A 1 192 ? 3.563 0.854 16.935 1.00 91.88 192 ASP A CA 1
ATOM 1507 C C . ASP A 1 192 ? 2.140 1.385 16.709 1.00 91.88 192 ASP A C 1
ATOM 1509 O O . ASP A 1 192 ? 1.439 1.712 17.664 1.00 91.88 192 ASP A O 1
ATOM 1513 N N . MET A 1 193 ? 1.657 1.387 15.463 1.00 94.31 193 MET A N 1
ATOM 1514 C CA . MET A 1 193 ? 0.267 1.724 15.139 1.00 94.31 193 MET A CA 1
ATOM 1515 C C . MET A 1 193 ? -0.723 0.763 15.812 1.00 94.31 193 MET A C 1
ATOM 1517 O O . MET A 1 193 ? -1.785 1.179 16.262 1.00 94.31 193 MET A O 1
ATOM 1521 N N . ARG A 1 194 ? -0.408 -0.535 15.873 1.00 94.19 194 ARG A N 1
ATOM 1522 C CA . ARG A 1 194 ? -1.264 -1.561 16.493 1.00 94.19 194 ARG A CA 1
ATOM 1523 C C . ARG A 1 194 ? -1.313 -1.469 18.015 1.00 94.19 194 ARG A C 1
ATOM 1525 O O . ARG A 1 194 ? -2.258 -1.986 18.606 1.00 94.19 194 ARG A O 1
ATOM 1532 N N . GLU A 1 195 ? -0.300 -0.858 18.609 1.00 94.56 195 GLU A N 1
ATOM 1533 C CA . GLU A 1 195 ? -0.181 -0.589 20.041 1.00 94.56 195 GLU A CA 1
ATOM 1534 C C . GLU A 1 195 ? -0.657 0.831 20.402 1.00 94.56 195 GLU A C 1
ATOM 1536 O O . GLU A 1 195 ? -0.433 1.272 21.526 1.00 94.56 195 GLU A O 1
ATOM 1541 N N . ASP A 1 196 ? -1.298 1.541 19.460 1.00 93.50 196 ASP A N 1
ATOM 1542 C CA . ASP A 1 196 ? -1.755 2.933 19.591 1.00 93.50 196 ASP A CA 1
ATOM 1543 C C . ASP A 1 196 ? -0.630 3.914 19.999 1.00 93.50 196 ASP A C 1
ATOM 1545 O O . ASP A 1 196 ? -0.868 4.941 20.631 1.00 93.50 196 ASP A O 1
ATOM 1549 N N . LYS A 1 197 ? 0.618 3.604 19.621 1.00 91.38 197 LYS A N 1
ATOM 1550 C CA . LYS A 1 197 ? 1.813 4.433 19.870 1.00 91.38 197 LYS A CA 1
ATOM 1551 C C . LYS A 1 197 ? 2.131 5.394 18.729 1.00 91.38 197 LYS A C 1
ATOM 1553 O O . LYS A 1 197 ? 2.949 6.294 18.894 1.00 91.38 197 LYS A O 1
ATOM 1558 N N . LEU A 1 198 ? 1.535 5.177 17.558 1.00 90.25 198 LEU A N 1
ATOM 1559 C CA . LEU A 1 198 ? 1.788 5.983 16.371 1.00 90.25 198 LEU A CA 1
ATOM 1560 C C . LEU A 1 198 ? 0.746 7.101 16.256 1.00 90.25 198 LEU A C 1
ATOM 1562 O O . LEU A 1 198 ? -0.455 6.829 16.293 1.00 90.25 198 LEU A O 1
ATOM 1566 N N . SER A 1 199 ? 1.201 8.348 16.099 1.00 89.50 199 SER A N 1
ATOM 1567 C CA . SER A 1 199 ? 0.297 9.481 15.877 1.00 89.50 199 SER A CA 1
ATOM 1568 C C . SER A 1 199 ? -0.426 9.355 14.533 1.00 89.50 199 SER A C 1
ATOM 1570 O O . SER A 1 199 ? -0.002 8.619 13.636 1.00 89.50 199 SER A O 1
ATOM 1572 N N . HIS A 1 200 ? -1.523 10.092 14.372 1.00 89.12 200 HIS A N 1
ATOM 1573 C CA . HIS A 1 200 ? -2.277 10.081 13.123 1.00 89.12 200 HIS A CA 1
ATOM 1574 C C . HIS A 1 200 ? -1.441 10.591 11.938 1.00 89.12 200 HIS A C 1
ATOM 1576 O O . HIS A 1 200 ? -1.444 9.985 10.869 1.00 89.12 200 HIS A O 1
ATOM 1582 N N . GLU A 1 201 ? -0.663 11.649 12.154 1.00 86.25 201 GLU A N 1
ATOM 1583 C CA . GLU A 1 201 ? 0.247 12.243 11.172 1.00 86.25 201 GLU A CA 1
ATOM 1584 C C . GLU A 1 201 ? 1.303 11.231 10.725 1.00 86.25 201 GLU A C 1
ATOM 1586 O O . GLU A 1 201 ? 1.577 11.095 9.535 1.00 86.25 201 GLU A O 1
ATOM 1591 N N . LEU A 1 202 ? 1.854 10.459 11.666 1.00 86.56 202 LEU A N 1
ATOM 1592 C CA . LEU A 1 202 ? 2.809 9.400 11.355 1.00 86.56 202 LEU A CA 1
ATOM 1593 C C . LEU A 1 202 ? 2.174 8.263 10.545 1.00 86.56 202 LEU A C 1
ATOM 1595 O O . LEU A 1 202 ? 2.795 7.778 9.602 1.00 86.56 202 LEU A O 1
ATOM 1599 N N . ILE A 1 203 ? 0.934 7.867 10.851 1.00 90.00 203 ILE A N 1
ATOM 1600 C CA . ILE A 1 203 ? 0.190 6.883 10.044 1.00 90.00 203 ILE A CA 1
ATOM 1601 C C . ILE A 1 203 ? 0.038 7.382 8.603 1.00 90.00 203 ILE A C 1
ATOM 1603 O O . ILE A 1 203 ? 0.286 6.628 7.662 1.00 90.00 203 ILE A O 1
ATOM 1607 N N . VAL A 1 204 ? -0.340 8.650 8.434 1.00 87.50 204 VAL A N 1
ATOM 1608 C CA . VAL A 1 204 ? -0.488 9.304 7.128 1.00 87.50 204 VAL A CA 1
ATOM 1609 C C . VAL A 1 204 ? 0.845 9.327 6.377 1.00 87.50 204 VAL A C 1
ATOM 1611 O O . VAL A 1 204 ? 0.900 8.937 5.212 1.00 87.50 204 VAL A O 1
ATOM 1614 N N . ASN A 1 205 ? 1.936 9.686 7.051 1.00 84.88 205 ASN A N 1
ATOM 1615 C CA . ASN A 1 205 ? 3.274 9.750 6.465 1.00 84.88 205 ASN A CA 1
ATOM 1616 C C . ASN A 1 205 ? 3.780 8.370 6.014 1.00 84.88 205 ASN A C 1
ATOM 1618 O O . ASN A 1 205 ? 4.247 8.220 4.883 1.00 84.88 205 ASN A O 1
ATOM 1622 N N . VAL A 1 206 ? 3.610 7.328 6.830 1.00 89.38 206 VAL A N 1
ATOM 1623 C CA . VAL A 1 206 ? 3.939 5.952 6.416 1.00 89.38 206 VAL A CA 1
ATOM 1624 C C . VAL A 1 206 ? 3.036 5.495 5.262 1.00 89.38 206 VAL A C 1
ATOM 1626 O O . VAL A 1 206 ? 3.517 4.862 4.320 1.00 89.38 206 VAL A O 1
ATOM 1629 N N . GLY A 1 207 ? 1.751 5.867 5.275 1.00 90.81 207 GLY A N 1
ATOM 1630 C CA . GLY A 1 207 ? 0.836 5.659 4.149 1.00 90.81 207 GLY A CA 1
ATOM 1631 C C . GLY A 1 207 ? 1.338 6.307 2.856 1.00 90.81 207 GLY A C 1
ATOM 1632 O O . GLY A 1 207 ? 1.310 5.673 1.804 1.00 90.81 207 GLY A O 1
ATOM 1633 N N . GLY A 1 208 ? 1.890 7.517 2.938 1.00 87.62 208 GLY A N 1
ATOM 1634 C CA . GLY A 1 208 ? 2.491 8.226 1.806 1.00 87.62 208 GLY A CA 1
ATOM 1635 C C . GLY A 1 208 ? 3.703 7.544 1.217 1.00 87.62 208 GLY A C 1
ATOM 1636 O O . GLY A 1 208 ? 3.805 7.419 -0.002 1.00 87.62 208 GLY A O 1
ATOM 1637 N N . LEU A 1 209 ? 4.592 7.039 2.074 1.00 88.50 209 LEU A N 1
ATOM 1638 C CA . LEU A 1 209 ? 5.694 6.195 1.624 1.00 88.50 209 LEU A CA 1
ATOM 1639 C C . LEU A 1 209 ? 5.159 4.968 0.865 1.00 88.50 209 LEU A C 1
ATOM 1641 O O . LEU A 1 209 ? 5.643 4.667 -0.223 1.00 88.50 209 LEU A O 1
ATOM 1645 N N . CYS A 1 210 ? 4.126 4.299 1.388 1.00 91.62 210 CYS A N 1
ATOM 1646 C CA . CYS A 1 210 ? 3.531 3.125 0.741 1.00 91.62 210 CYS A CA 1
ATOM 1647 C C . CYS A 1 210 ? 2.905 3.454 -0.627 1.00 91.62 210 CYS A C 1
ATOM 1649 O O . CYS A 1 210 ? 3.079 2.682 -1.571 1.00 91.62 210 CYS A O 1
ATOM 1651 N N . VAL A 1 211 ? 2.229 4.602 -0.757 1.00 89.81 211 VAL A N 1
ATOM 1652 C CA . VAL A 1 211 ? 1.704 5.102 -2.042 1.00 89.81 211 VAL A CA 1
ATOM 1653 C C . VAL A 1 211 ? 2.842 5.305 -3.043 1.00 89.81 211 VAL A C 1
ATOM 1655 O O . VAL A 1 211 ? 2.774 4.794 -4.160 1.00 89.81 211 VAL A O 1
ATOM 1658 N N . LYS A 1 212 ? 3.923 5.982 -2.636 1.00 86.44 212 LYS A N 1
ATOM 1659 C CA . LYS A 1 212 ? 5.084 6.251 -3.500 1.00 86.44 212 LYS A CA 1
ATOM 1660 C C . LYS A 1 212 ? 5.781 4.968 -3.969 1.00 86.44 212 LYS A C 1
ATOM 1662 O O . LYS A 1 212 ? 6.150 4.870 -5.137 1.00 86.44 212 LYS A O 1
ATOM 1667 N N . LEU A 1 213 ? 5.909 3.965 -3.099 1.00 87.06 213 LEU A N 1
ATOM 1668 C CA . LEU A 1 213 ? 6.449 2.653 -3.480 1.00 87.06 213 LEU A CA 1
ATOM 1669 C C . LEU A 1 213 ? 5.570 1.966 -4.535 1.00 87.06 213 LEU A C 1
ATOM 1671 O O . LEU A 1 213 ? 6.088 1.493 -5.543 1.00 87.06 213 LEU A O 1
ATOM 1675 N N . CYS A 1 214 ? 4.243 1.981 -4.365 1.00 90.25 214 CYS A N 1
ATOM 1676 C CA . CYS A 1 214 ? 3.322 1.407 -5.352 1.00 90.25 214 CYS A CA 1
ATOM 1677 C C . CYS A 1 214 ? 3.393 2.136 -6.704 1.00 90.25 214 CYS A C 1
ATOM 1679 O O . CYS A 1 214 ? 3.432 1.485 -7.745 1.00 90.25 214 CYS A O 1
ATOM 1681 N N . LEU A 1 215 ? 3.479 3.472 -6.701 1.00 86.56 215 LEU A N 1
ATOM 1682 C CA . LEU A 1 215 ? 3.682 4.264 -7.921 1.00 86.56 215 LEU A CA 1
ATOM 1683 C C . LEU A 1 215 ? 4.995 3.909 -8.625 1.00 86.56 215 LEU A C 1
ATOM 1685 O O . LEU A 1 215 ? 5.031 3.785 -9.849 1.00 86.56 215 LEU A O 1
ATOM 1689 N N . SER A 1 216 ? 6.067 3.705 -7.858 1.00 83.62 216 SER A N 1
ATOM 1690 C CA . SER A 1 216 ? 7.345 3.263 -8.409 1.00 83.62 216 SER A CA 1
ATOM 1691 C C . SER A 1 216 ? 7.232 1.877 -9.055 1.00 83.62 216 SER A C 1
ATOM 1693 O O . SER A 1 216 ? 7.718 1.694 -10.168 1.00 83.62 216 SER A O 1
ATOM 1695 N N . HIS A 1 217 ? 6.513 0.931 -8.441 1.00 84.75 217 HIS A N 1
ATOM 1696 C CA . HIS A 1 217 ? 6.278 -0.389 -9.039 1.00 84.75 217 HIS A CA 1
ATOM 1697 C C . HIS A 1 217 ? 5.424 -0.327 -10.312 1.00 84.75 217 HIS A C 1
ATOM 1699 O O . HIS A 1 217 ? 5.714 -1.025 -11.282 1.00 84.75 217 HIS A O 1
ATOM 1705 N N . LEU A 1 218 ? 4.415 0.548 -10.349 1.00 84.25 218 LEU A N 1
ATOM 1706 C CA . LEU A 1 218 ? 3.631 0.803 -11.559 1.00 84.25 218 LEU A CA 1
ATOM 1707 C C . LEU A 1 218 ? 4.503 1.337 -12.700 1.00 84.25 218 LEU A C 1
ATOM 1709 O O . LEU A 1 218 ? 4.371 0.876 -13.835 1.00 84.25 218 LEU A O 1
ATOM 1713 N N . LYS A 1 219 ? 5.405 2.283 -12.405 1.00 82.31 219 LYS A N 1
ATOM 1714 C CA . LYS A 1 219 ? 6.368 2.809 -13.382 1.00 82.31 219 LYS A CA 1
ATOM 1715 C C . LYS A 1 219 ? 7.317 1.708 -13.861 1.00 82.31 219 LYS A C 1
ATOM 1717 O O . LYS A 1 219 ? 7.447 1.519 -15.065 1.00 82.31 219 LYS A O 1
ATOM 1722 N N . ALA A 1 220 ? 7.909 0.958 -12.932 1.00 76.31 220 ALA A N 1
ATOM 1723 C CA . ALA A 1 220 ? 8.813 -0.154 -13.215 1.00 76.31 220 ALA A CA 1
ATOM 1724 C C . ALA A 1 220 ? 8.190 -1.184 -14.167 1.00 76.31 220 ALA A C 1
ATOM 1726 O O . ALA A 1 220 ? 8.799 -1.542 -15.171 1.00 76.31 220 ALA A O 1
ATOM 1727 N N . ARG A 1 221 ? 6.942 -1.596 -13.908 1.00 80.81 221 ARG A N 1
ATOM 1728 C CA . ARG A 1 221 ? 6.201 -2.513 -14.783 1.00 80.81 221 ARG A CA 1
ATOM 1729 C C . ARG A 1 221 ? 6.089 -1.980 -16.212 1.00 80.81 221 ARG A C 1
ATOM 1731 O O . ARG A 1 221 ? 6.356 -2.717 -17.156 1.00 80.81 221 ARG A O 1
ATOM 1738 N N . ARG A 1 222 ? 5.686 -0.710 -16.367 1.00 78.00 222 ARG A N 1
ATOM 1739 C CA . ARG A 1 222 ? 5.525 -0.070 -17.686 1.00 78.00 222 ARG A CA 1
ATOM 1740 C C . ARG A 1 222 ? 6.848 -0.038 -18.451 1.00 78.00 222 ARG A C 1
ATOM 1742 O O . ARG A 1 222 ? 6.846 -0.293 -19.648 1.00 78.00 222 ARG A O 1
ATOM 1749 N N . THR A 1 223 ? 7.957 0.239 -17.765 1.00 70.00 223 THR A N 1
ATOM 1750 C CA . THR A 1 223 ? 9.298 0.253 -18.372 1.00 70.00 223 THR A CA 1
ATOM 1751 C C . THR A 1 223 ? 9.773 -1.146 -18.762 1.00 70.00 223 THR A C 1
ATOM 1753 O O . THR A 1 223 ? 10.397 -1.308 -19.804 1.00 70.00 223 THR A O 1
ATOM 1756 N N . ALA A 1 224 ? 9.481 -2.157 -17.943 1.00 66.44 224 ALA A N 1
ATOM 1757 C CA . ALA A 1 224 ? 9.966 -3.516 -18.155 1.00 66.44 224 ALA A CA 1
ATOM 1758 C C . ALA A 1 224 ? 9.177 -4.314 -19.212 1.00 66.44 224 ALA A C 1
ATOM 1760 O O . ALA A 1 224 ? 9.590 -5.418 -19.555 1.00 66.44 224 ALA A O 1
ATOM 1761 N N . GLY A 1 225 ? 8.071 -3.772 -19.736 1.00 67.50 225 GLY A N 1
ATOM 1762 C CA . GLY A 1 225 ? 7.323 -4.392 -20.833 1.00 67.50 225 GLY A CA 1
ATOM 1763 C C . GLY A 1 225 ? 6.650 -5.717 -20.464 1.00 67.50 225 GLY A C 1
ATOM 1764 O O . GLY A 1 225 ? 6.517 -6.585 -21.316 1.00 67.50 225 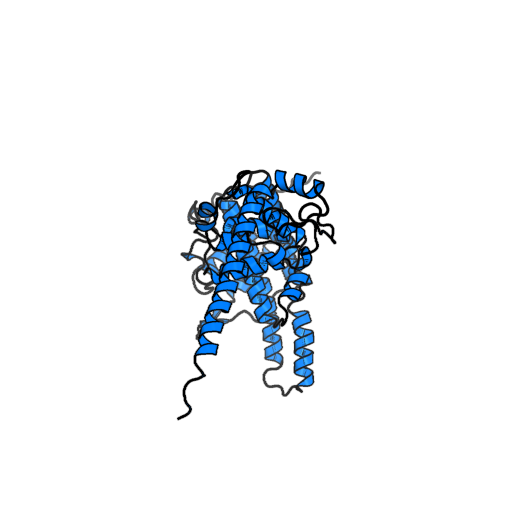GLY A O 1
ATOM 1765 N N . PHE A 1 226 ? 6.253 -5.906 -19.200 1.00 67.44 226 PHE A N 1
ATOM 1766 C CA . PHE A 1 226 ? 5.518 -7.107 -18.796 1.00 67.44 226 PHE A CA 1
ATOM 1767 C C . PHE A 1 226 ? 4.109 -7.115 -19.401 1.00 67.44 226 PHE A C 1
ATOM 1769 O O . PHE A 1 226 ? 3.287 -6.259 -19.062 1.00 67.44 226 PHE A O 1
ATOM 1776 N N . ASP A 1 227 ? 3.825 -8.123 -20.227 1.00 67.62 227 ASP A N 1
ATOM 1777 C CA . ASP A 1 227 ? 2.515 -8.311 -20.863 1.00 67.62 227 ASP A CA 1
ATOM 1778 C C . ASP A 1 227 ? 1.420 -8.736 -19.867 1.00 67.62 227 ASP A C 1
ATOM 1780 O O . ASP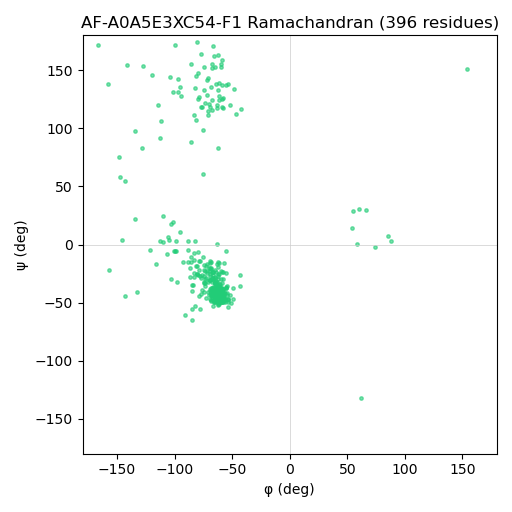 A 1 227 ? 0.253 -8.380 -20.038 1.00 67.62 227 ASP A O 1
ATOM 1784 N N . ASP A 1 228 ? 1.781 -9.463 -18.799 1.00 79.81 228 ASP A N 1
ATOM 1785 C CA . ASP A 1 228 ? 0.847 -9.898 -17.753 1.00 79.81 228 ASP A CA 1
ATOM 1786 C C . ASP A 1 228 ? 1.111 -9.205 -16.408 1.00 79.81 228 ASP A C 1
ATOM 1788 O O . ASP A 1 228 ? 2.036 -9.530 -15.657 1.00 79.81 228 ASP A O 1
ATOM 1792 N N . GLU A 1 229 ? 0.224 -8.268 -16.078 1.00 79.88 229 GLU A N 1
ATOM 1793 C CA . GLU A 1 229 ? 0.232 -7.524 -14.821 1.00 79.88 229 GLU A CA 1
ATOM 1794 C C . GLU A 1 229 ? 0.111 -8.432 -13.593 1.00 79.88 229 GLU A C 1
ATOM 1796 O O . GLU A 1 229 ? 0.752 -8.175 -12.570 1.00 79.88 229 GLU A O 1
ATOM 1801 N N . LYS A 1 230 ? -0.686 -9.504 -13.678 1.00 81.25 230 LYS A N 1
ATOM 1802 C CA . LYS A 1 230 ? -0.925 -10.376 -12.525 1.00 81.25 230 LYS A CA 1
ATOM 1803 C C . LYS A 1 230 ? 0.344 -11.137 -12.161 1.00 81.25 230 LYS A C 1
ATOM 1805 O O . LYS A 1 230 ? 0.713 -11.134 -10.988 1.00 81.25 230 LYS A O 1
ATOM 1810 N N . THR A 1 231 ? 1.022 -11.737 -13.138 1.00 79.56 231 THR A N 1
ATOM 1811 C CA . THR A 1 231 ? 2.251 -12.506 -12.891 1.00 79.56 231 THR A CA 1
ATOM 1812 C C . THR A 1 231 ? 3.357 -11.632 -12.296 1.00 79.56 231 THR A C 1
ATOM 1814 O O . THR A 1 231 ? 3.907 -11.992 -11.256 1.00 79.56 231 THR A O 1
ATOM 1817 N N . PHE A 1 232 ? 3.600 -10.436 -12.853 1.00 82.25 232 PHE A N 1
ATOM 1818 C CA . PHE A 1 232 ? 4.619 -9.511 -12.331 1.00 82.25 232 PHE A CA 1
ATOM 1819 C C . PHE A 1 232 ? 4.428 -9.214 -10.836 1.00 82.25 232 PHE A C 1
ATOM 1821 O O . PHE A 1 232 ? 5.357 -9.337 -10.036 1.00 82.25 232 PHE A O 1
ATOM 1828 N N . PHE A 1 233 ? 3.207 -8.854 -10.431 1.00 84.50 233 PHE A N 1
ATOM 1829 C CA . PHE A 1 233 ? 2.945 -8.498 -9.039 1.00 84.50 233 PHE A CA 1
ATOM 1830 C C . PHE A 1 233 ? 2.817 -9.704 -8.105 1.00 84.50 233 PHE A C 1
ATOM 1832 O O . PHE A 1 233 ? 3.117 -9.567 -6.918 1.00 84.50 233 PHE A O 1
ATOM 1839 N N . ILE A 1 234 ? 2.412 -10.876 -8.610 1.00 82.94 234 ILE A N 1
ATOM 1840 C CA . ILE A 1 234 ? 2.441 -12.130 -7.844 1.00 82.94 234 ILE A CA 1
ATOM 1841 C C . ILE A 1 234 ? 3.873 -12.442 -7.412 1.00 82.94 234 ILE A C 1
ATOM 1843 O O . ILE A 1 234 ? 4.090 -12.725 -6.233 1.00 82.94 234 ILE A O 1
ATOM 1847 N N . ASP A 1 235 ? 4.836 -12.309 -8.321 1.00 80.88 235 ASP A N 1
ATOM 1848 C CA . ASP A 1 235 ? 6.247 -12.553 -8.020 1.00 80.88 235 ASP A CA 1
ATOM 1849 C C . ASP A 1 235 ? 6.846 -11.481 -7.106 1.00 80.88 235 ASP A C 1
ATOM 1851 O O . ASP A 1 235 ? 7.849 -11.729 -6.449 1.00 80.88 235 ASP A O 1
ATOM 1855 N N . MET A 1 236 ? 6.222 -10.303 -7.027 1.00 84.12 236 MET A N 1
ATOM 1856 C CA . MET A 1 236 ? 6.578 -9.233 -6.092 1.00 84.12 236 MET A CA 1
ATOM 1857 C C . MET A 1 236 ? 5.865 -9.325 -4.734 1.00 84.12 236 MET A C 1
ATOM 1859 O O . MET A 1 236 ? 6.031 -8.432 -3.894 1.00 84.12 236 MET A O 1
ATOM 1863 N N . ARG A 1 237 ? 5.051 -10.360 -4.484 1.00 89.62 237 ARG A N 1
ATOM 1864 C CA . ARG A 1 237 ? 4.378 -10.519 -3.189 1.00 89.62 237 ARG A CA 1
ATOM 1865 C C . ARG A 1 237 ? 5.403 -10.692 -2.076 1.00 89.62 237 ARG A C 1
ATOM 1867 O O . ARG A 1 237 ? 6.326 -11.495 -2.157 1.00 89.62 237 ARG A O 1
ATOM 1874 N N . ARG A 1 238 ? 5.196 -9.946 -0.993 1.00 87.31 238 ARG A N 1
ATOM 1875 C CA . ARG A 1 238 ? 6.067 -9.944 0.191 1.00 87.31 238 ARG A CA 1
ATOM 1876 C C . ARG A 1 238 ? 5.277 -10.382 1.410 1.00 87.31 238 ARG A C 1
ATOM 1878 O O . ARG A 1 238 ? 4.119 -9.987 1.557 1.00 87.31 238 ARG A O 1
ATOM 1885 N N . ASP A 1 239 ? 5.921 -11.084 2.337 1.00 87.81 239 ASP A N 1
ATOM 1886 C CA . ASP A 1 239 ? 5.310 -11.539 3.598 1.00 87.81 239 ASP A CA 1
ATOM 1887 C C . ASP A 1 239 ? 4.695 -10.400 4.427 1.00 87.81 239 ASP A C 1
ATOM 1889 O O . ASP A 1 239 ? 3.814 -10.626 5.257 1.00 87.81 239 ASP A O 1
ATOM 1893 N N . LYS A 1 240 ? 5.178 -9.166 4.236 1.00 92.19 240 LYS A N 1
ATOM 1894 C CA . LYS A 1 240 ? 4.775 -7.964 4.985 1.00 92.19 240 LYS A CA 1
ATOM 1895 C C . LYS A 1 240 ? 3.974 -6.950 4.169 1.00 92.19 240 LYS A C 1
ATOM 1897 O O . LYS A 1 240 ? 3.537 -5.943 4.720 1.00 92.19 240 LYS A O 1
ATOM 1902 N N . SER A 1 241 ? 3.687 -7.247 2.903 1.00 93.00 241 SER A N 1
ATOM 1903 C CA . SER A 1 241 ? 2.895 -6.398 1.994 1.00 93.00 241 SER A CA 1
ATOM 1904 C C . SER A 1 241 ? 1.564 -5.918 2.592 1.00 93.00 241 SER A C 1
ATOM 1906 O O . SER A 1 241 ? 1.184 -4.760 2.424 1.00 93.00 241 SER A O 1
ATOM 1908 N N . TYR A 1 242 ? 0.892 -6.765 3.376 1.00 96.62 242 TYR A N 1
ATOM 1909 C CA . TYR A 1 242 ? -0.373 -6.427 4.031 1.00 96.62 242 TYR A CA 1
ATOM 1910 C C . TYR A 1 242 ? -0.262 -5.264 5.033 1.00 96.62 242 TYR A C 1
ATOM 1912 O O . TYR A 1 242 ? -1.258 -4.597 5.316 1.00 96.62 242 TYR A O 1
ATOM 1920 N N . 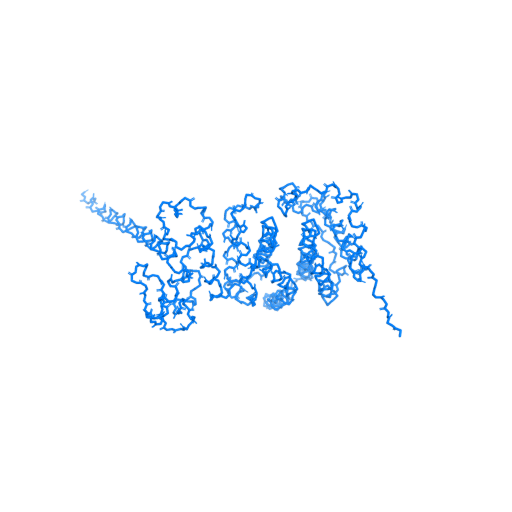GLN A 1 243 ? 0.924 -5.025 5.601 1.00 96.94 243 GLN A N 1
ATOM 1921 C CA . GLN A 1 243 ? 1.167 -3.911 6.518 1.00 96.94 243 GLN A CA 1
ATOM 1922 C C . GLN A 1 243 ? 1.199 -2.596 5.741 1.00 96.94 243 GLN A C 1
ATOM 1924 O O . GLN A 1 243 ? 0.517 -1.646 6.128 1.00 96.94 243 GLN A O 1
ATOM 1929 N N . SER A 1 244 ? 1.910 -2.575 4.608 1.00 95.62 244 SER A N 1
ATOM 1930 C CA . SER A 1 244 ? 1.896 -1.455 3.663 1.00 95.62 244 SER A CA 1
ATOM 1931 C C . SER A 1 244 ? 0.489 -1.195 3.133 1.00 95.62 244 SER A C 1
ATOM 1933 O O . SER A 1 244 ? 0.054 -0.048 3.104 1.00 95.62 244 SER A O 1
ATOM 1935 N N . TYR A 1 245 ? -0.251 -2.253 2.783 1.00 97.50 245 TYR A N 1
ATOM 1936 C CA . TYR A 1 245 ? -1.634 -2.132 2.328 1.00 97.50 245 TYR A CA 1
ATOM 1937 C C . TYR A 1 245 ? -2.533 -1.494 3.396 1.00 97.50 245 TYR A C 1
ATOM 1939 O O . TYR A 1 245 ? -3.289 -0.578 3.088 1.00 97.50 245 TYR A O 1
ATOM 1947 N N . GLU A 1 246 ? -2.422 -1.888 4.670 1.00 97.25 246 GLU A N 1
ATOM 1948 C CA . GLU A 1 246 ? -3.218 -1.263 5.737 1.00 97.25 246 GLU A CA 1
ATOM 1949 C C . GLU A 1 246 ? -2.868 0.219 5.947 1.00 97.25 246 GLU A C 1
ATOM 1951 O O . GLU A 1 246 ? -3.777 1.032 6.126 1.00 97.25 246 GLU A O 1
ATOM 1956 N N . PHE A 1 247 ? -1.583 0.586 5.906 1.00 96.31 247 PHE A N 1
ATOM 1957 C CA . PHE A 1 247 ? -1.164 1.991 5.971 1.00 96.31 247 PHE A CA 1
ATOM 1958 C C . PHE A 1 247 ? -1.695 2.802 4.791 1.00 96.31 247 PHE A C 1
ATOM 1960 O O . PHE A 1 247 ? -2.242 3.886 4.990 1.00 96.31 247 PHE A O 1
ATOM 1967 N N . LEU A 1 248 ? -1.590 2.254 3.581 1.00 95.50 248 LEU A N 1
ATOM 1968 C CA . LEU A 1 248 ? -2.112 2.863 2.365 1.00 95.50 248 LEU A CA 1
ATOM 1969 C C . LEU A 1 248 ? -3.615 3.107 2.487 1.00 95.50 248 LEU A C 1
ATOM 1971 O O . LEU A 1 248 ? -4.055 4.231 2.280 1.00 95.50 248 LEU A O 1
ATOM 1975 N N . LEU A 1 249 ? -4.404 2.113 2.909 1.00 95.69 249 LEU A N 1
ATOM 1976 C CA . LEU A 1 249 ? -5.851 2.285 3.069 1.00 95.69 249 LEU A CA 1
ATOM 1977 C C . LEU A 1 249 ? -6.223 3.327 4.130 1.00 95.69 249 LEU A C 1
ATOM 1979 O O . LEU A 1 249 ? -7.235 4.008 3.991 1.00 95.69 249 LEU A O 1
ATOM 1983 N N . ARG A 1 250 ? -5.423 3.471 5.190 1.00 93.06 250 ARG A N 1
ATOM 1984 C CA . ARG A 1 250 ? -5.631 4.518 6.205 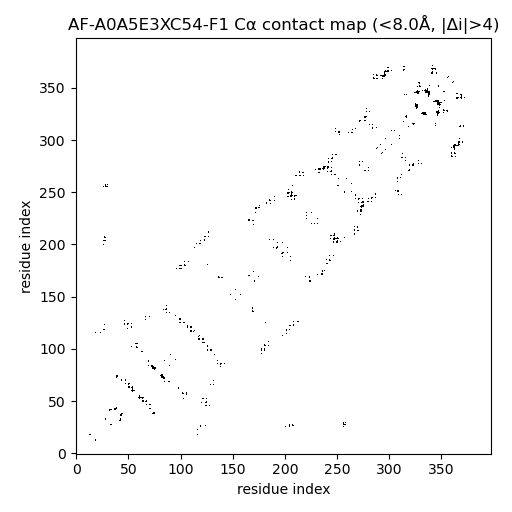1.00 93.06 250 ARG A CA 1
ATOM 1985 C C . ARG A 1 250 ? -5.237 5.904 5.704 1.00 93.06 250 ARG A C 1
ATOM 1987 O O . ARG A 1 250 ? -5.820 6.885 6.154 1.00 93.06 250 ARG A O 1
ATOM 1994 N N . GLY A 1 251 ? -4.262 5.976 4.801 1.00 89.38 251 GLY A N 1
ATOM 1995 C CA . GLY A 1 251 ? -3.780 7.219 4.217 1.00 89.38 251 GLY A CA 1
ATOM 1996 C C . GLY A 1 251 ? -4.609 7.705 3.030 1.00 89.38 251 GLY A C 1
ATOM 1997 O O . GLY A 1 251 ? -4.783 8.903 2.889 1.00 89.38 251 GLY A O 1
ATOM 1998 N N . VAL A 1 252 ? -5.148 6.817 2.188 1.00 87.25 252 VAL A N 1
ATOM 1999 C CA . VAL A 1 252 ? -5.648 7.161 0.836 1.00 87.25 252 VAL A CA 1
ATOM 2000 C C . VAL A 1 252 ? -6.809 8.160 0.798 1.00 87.25 252 VAL A C 1
ATOM 2002 O O . VAL A 1 252 ? -7.054 8.781 -0.226 1.00 87.25 252 VAL A O 1
ATOM 2005 N N . THR A 1 253 ? -7.534 8.338 1.902 1.00 83.31 253 THR A N 1
ATOM 2006 C CA . THR A 1 253 ? -8.604 9.347 2.011 1.00 83.31 253 THR A CA 1
ATOM 2007 C C . THR A 1 253 ? -8.161 10.628 2.709 1.00 83.31 253 THR A C 1
ATOM 2009 O O . THR A 1 253 ? -8.993 11.485 2.999 1.00 83.31 253 THR A O 1
ATOM 2012 N N . TRP A 1 254 ? -6.886 10.738 3.074 1.00 87.31 254 TRP A N 1
ATOM 2013 C CA . TRP A 1 254 ? -6.367 11.918 3.739 1.00 87.31 254 TRP A CA 1
ATOM 2014 C C . TRP A 1 254 ? -6.228 13.064 2.729 1.00 87.31 254 TRP A C 1
ATOM 2016 O O . TRP A 1 254 ? -5.639 12.839 1.672 1.00 87.31 254 TRP A O 1
ATOM 2026 N N . PRO A 1 255 ? -6.688 14.291 3.048 1.00 78.94 255 PRO A N 1
ATOM 2027 C CA . PRO A 1 255 ? -6.619 15.429 2.125 1.00 78.94 255 PRO A CA 1
ATOM 2028 C C . PRO A 1 255 ? -5.206 15.772 1.646 1.00 78.94 255 PRO A C 1
ATOM 2030 O O . PRO A 1 255 ? -5.051 16.388 0.601 1.00 78.94 255 PRO A O 1
ATOM 2033 N N . GLY A 1 256 ? -4.182 15.389 2.414 1.00 76.00 256 GLY A N 1
ATOM 2034 C CA . GLY A 1 256 ? -2.793 15.573 2.014 1.00 76.00 256 GLY A CA 1
ATOM 2035 C C . GLY A 1 256 ? -2.330 14.602 0.930 1.00 76.00 256 GLY A C 1
ATOM 2036 O O . GLY A 1 256 ? -1.376 14.922 0.249 1.00 76.00 256 GLY A O 1
ATOM 2037 N N . ILE A 1 257 ? -2.951 13.434 0.724 1.00 77.31 257 ILE A N 1
ATOM 2038 C CA . ILE A 1 257 ? -2.459 12.511 -0.312 1.00 77.31 257 ILE A CA 1
ATOM 2039 C C . ILE A 1 257 ? -2.750 13.086 -1.697 1.00 77.31 257 ILE A C 1
ATOM 2041 O O . ILE A 1 257 ? -3.898 13.162 -2.124 1.00 77.31 257 ILE A O 1
ATOM 2045 N N . VAL A 1 258 ? -1.680 13.462 -2.396 1.00 75.81 258 VAL A N 1
ATOM 2046 C CA . VAL A 1 258 ? -1.727 14.024 -3.747 1.00 75.81 258 VAL A CA 1
ATOM 2047 C C . VAL A 1 258 ? -1.840 12.906 -4.785 1.00 75.81 258 VAL A C 1
ATOM 2049 O O . VAL A 1 258 ? -1.117 11.909 -4.724 1.00 75.81 258 VAL A O 1
ATOM 2052 N N . GLY A 1 259 ? -2.733 13.089 -5.754 1.00 83.69 259 GLY A N 1
ATOM 2053 C CA . GLY A 1 259 ? -2.937 12.196 -6.893 1.00 83.69 259 GLY A CA 1
ATOM 2054 C C . GLY A 1 259 ? -4.364 12.305 -7.421 1.00 83.69 259 GLY A C 1
ATOM 2055 O O . GLY A 1 259 ? -5.281 12.611 -6.661 1.00 83.69 259 GLY A O 1
ATOM 2056 N N . SER A 1 260 ? -4.568 12.064 -8.718 1.00 90.38 260 SER A N 1
ATOM 2057 C CA . SER A 1 260 ? -5.930 11.909 -9.234 1.00 90.38 260 SER A CA 1
ATOM 2058 C C . SER A 1 260 ? -6.557 10.624 -8.689 1.00 90.38 260 SER A C 1
ATOM 2060 O O . SER A 1 260 ? -5.854 9.665 -8.356 1.00 90.38 260 SER A O 1
ATOM 2062 N N . ASP A 1 261 ? -7.887 10.580 -8.634 1.00 92.06 261 ASP A N 1
ATOM 2063 C CA . ASP A 1 261 ? -8.614 9.395 -8.173 1.00 92.06 261 ASP A CA 1
ATOM 2064 C C . ASP A 1 261 ? -8.242 8.135 -8.963 1.00 92.06 261 ASP A C 1
ATOM 2066 O O . ASP A 1 261 ? -8.114 7.059 -8.382 1.00 92.06 261 ASP A O 1
ATOM 2070 N N . ASP A 1 262 ? -8.013 8.266 -10.270 1.00 93.44 262 ASP A N 1
ATOM 2071 C CA . ASP A 1 262 ? -7.608 7.151 -11.127 1.00 93.44 262 ASP A CA 1
ATOM 2072 C C . ASP A 1 262 ? -6.220 6.624 -10.745 1.00 93.44 262 ASP A C 1
ATOM 2074 O O . ASP A 1 262 ? -6.041 5.420 -10.564 1.00 93.44 262 ASP A O 1
ATOM 2078 N N . ILE A 1 263 ? -5.261 7.521 -10.494 1.00 91.25 263 ILE A N 1
ATOM 2079 C CA . ILE A 1 263 ? -3.922 7.139 -10.026 1.00 91.25 263 ILE A CA 1
ATOM 2080 C C . ILE A 1 263 ? -4.009 6.431 -8.668 1.00 91.25 263 ILE A C 1
ATOM 2082 O O . ILE A 1 263 ? -3.337 5.424 -8.439 1.00 91.25 263 ILE A O 1
ATOM 2086 N N . LEU A 1 264 ? -4.849 6.920 -7.754 1.00 94.19 264 LEU A N 1
ATOM 2087 C CA . LEU A 1 264 ? -5.007 6.304 -6.436 1.00 94.19 264 LEU A CA 1
ATOM 2088 C C . LEU A 1 264 ? -5.709 4.939 -6.509 1.00 94.19 264 LEU A C 1
ATOM 2090 O O . LEU A 1 264 ? -5.393 4.050 -5.714 1.00 94.19 264 LEU A O 1
ATOM 2094 N N . ARG A 1 265 ? -6.610 4.724 -7.476 1.00 96.06 265 ARG A N 1
ATOM 2095 C CA . ARG A 1 265 ? -7.185 3.396 -7.756 1.00 96.06 265 ARG A CA 1
ATOM 2096 C C . ARG A 1 265 ? -6.138 2.422 -8.280 1.00 96.06 265 ARG A C 1
ATOM 2098 O O . ARG A 1 265 ? -6.105 1.285 -7.804 1.00 96.06 265 ARG A O 1
ATOM 2105 N N . ASP A 1 266 ? -5.264 2.858 -9.182 1.00 94.31 266 ASP A N 1
ATOM 2106 C CA . ASP A 1 266 ? -4.149 2.037 -9.671 1.00 94.31 266 ASP A CA 1
ATOM 2107 C C . ASP A 1 266 ? -3.204 1.655 -8.524 1.00 94.31 266 ASP A C 1
ATOM 2109 O O . ASP A 1 266 ? -2.772 0.506 -8.409 1.00 94.31 266 ASP A O 1
ATOM 2113 N N . VAL A 1 267 ? -2.932 2.596 -7.615 1.00 94.38 267 VAL A N 1
ATOM 2114 C CA . VAL A 1 267 ? -2.120 2.365 -6.412 1.00 94.38 267 VAL A CA 1
ATOM 2115 C C . VAL A 1 267 ? -2.769 1.346 -5.471 1.00 94.38 267 VAL A C 1
ATOM 2117 O O . VAL A 1 267 ? -2.088 0.428 -5.009 1.00 94.38 267 VAL A O 1
ATOM 2120 N N . ILE A 1 268 ? -4.076 1.460 -5.204 1.00 97.06 268 ILE A N 1
ATOM 2121 C CA . ILE A 1 268 ? -4.814 0.475 -4.394 1.00 97.06 268 ILE A CA 1
ATOM 2122 C C . ILE A 1 268 ? -4.756 -0.906 -5.058 1.00 97.06 268 ILE A C 1
ATOM 2124 O O . ILE A 1 268 ? -4.438 -1.885 -4.385 1.00 97.06 268 ILE A O 1
ATOM 2128 N N . THR A 1 269 ? -4.999 -0.978 -6.368 1.00 96.12 269 THR A N 1
ATOM 2129 C CA . THR A 1 269 ? -4.972 -2.232 -7.142 1.00 96.12 269 THR A CA 1
ATOM 2130 C C . THR A 1 269 ? -3.592 -2.884 -7.091 1.00 96.12 269 THR A C 1
ATOM 2132 O O . THR A 1 269 ? -3.466 -4.076 -6.818 1.00 96.12 269 THR A O 1
ATOM 2135 N N . THR A 1 270 ? -2.537 -2.086 -7.247 1.00 94.31 270 THR A N 1
ATOM 2136 C CA . THR A 1 270 ? -1.147 -2.542 -7.122 1.00 94.31 270 THR A CA 1
ATOM 2137 C C . THR A 1 270 ? -0.881 -3.130 -5.738 1.00 94.31 270 THR A C 1
ATOM 2139 O O . THR A 1 270 ? -0.356 -4.235 -5.613 1.00 94.31 270 THR A O 1
ATOM 2142 N N . ALA A 1 271 ? -1.287 -2.428 -4.678 1.00 95.94 271 ALA A N 1
ATOM 2143 C CA . ALA A 1 271 ? -1.108 -2.904 -3.310 1.00 95.94 271 ALA A CA 1
ATOM 2144 C C . ALA A 1 271 ? -1.892 -4.199 -3.029 1.00 95.94 271 ALA A C 1
ATOM 2146 O O . ALA A 1 271 ? -1.412 -5.064 -2.293 1.00 95.94 271 ALA A O 1
ATOM 2147 N N . GLU A 1 272 ? -3.071 -4.360 -3.629 1.00 96.38 272 GLU A N 1
ATOM 2148 C CA . GLU A 1 272 ? -3.872 -5.583 -3.542 1.00 96.38 272 GLU A CA 1
ATOM 2149 C C . GLU A 1 272 ? -3.196 -6.767 -4.237 1.00 96.38 272 GLU A C 1
ATOM 2151 O O . GLU A 1 272 ? -3.181 -7.860 -3.669 1.00 96.38 272 GLU A O 1
ATOM 2156 N N . LEU A 1 273 ? -2.589 -6.560 -5.411 1.00 94.12 273 LEU A N 1
ATOM 2157 C CA . LEU A 1 273 ? -1.848 -7.599 -6.136 1.00 94.12 273 LEU A CA 1
ATOM 2158 C C . LEU A 1 273 ? -0.582 -8.039 -5.385 1.00 94.12 273 LEU A C 1
ATOM 2160 O O . LEU A 1 273 ? -0.300 -9.240 -5.301 1.00 94.12 273 LEU A O 1
ATOM 2164 N N . LEU A 1 274 ? 0.118 -7.078 -4.771 1.00 92.88 274 LEU A N 1
ATOM 2165 C CA . LEU A 1 274 ? 1.292 -7.300 -3.918 1.00 92.88 274 LEU A CA 1
ATOM 2166 C C . LEU A 1 274 ? 0.960 -7.987 -2.588 1.00 92.88 274 LEU A C 1
ATOM 2168 O O . LEU A 1 274 ? 1.870 -8.475 -1.913 1.00 92.88 274 LEU A O 1
ATOM 2172 N N . THR A 1 275 ? -0.317 -8.022 -2.197 1.00 95.62 275 THR A N 1
ATOM 2173 C CA . THR A 1 275 ? -0.770 -8.585 -0.924 1.00 95.62 275 THR A CA 1
ATOM 2174 C C . THR A 1 275 ? -1.352 -9.980 -1.111 1.00 95.62 275 THR A C 1
ATOM 2176 O O . THR A 1 275 ? -2.229 -10.209 -1.944 1.00 95.62 275 THR A O 1
ATOM 2179 N N . ALA A 1 276 ? -0.910 -10.934 -0.288 1.00 94.44 276 ALA A N 1
ATOM 2180 C CA . ALA A 1 276 ? -1.487 -12.272 -0.299 1.00 94.44 276 ALA A CA 1
ATOM 2181 C C . ALA A 1 276 ? -3.004 -12.214 -0.003 1.00 94.44 276 ALA A C 1
ATOM 2183 O O . ALA A 1 276 ? -3.410 -11.523 0.940 1.00 94.44 276 ALA A O 1
ATOM 2184 N N . PRO A 1 277 ? -3.853 -12.973 -0.727 1.00 94.44 277 PRO A N 1
ATOM 2185 C CA . PRO A 1 277 ? -5.311 -12.865 -0.622 1.00 94.44 277 PRO A CA 1
ATOM 2186 C C . PRO A 1 277 ? -5.855 -12.899 0.807 1.00 94.44 277 PRO A C 1
ATOM 2188 O O . PRO A 1 277 ? -6.659 -12.060 1.211 1.00 94.44 277 PRO A O 1
ATOM 2191 N N . ARG A 1 278 ? -5.377 -13.850 1.615 1.00 94.06 278 ARG A N 1
ATOM 2192 C CA . ARG A 1 278 ? -5.817 -14.015 3.003 1.00 94.06 278 ARG A CA 1
ATOM 2193 C C . ARG A 1 278 ? -5.502 -12.791 3.861 1.00 94.06 278 ARG A C 1
ATOM 2195 O O . ARG A 1 278 ? -6.323 -12.400 4.695 1.00 94.06 278 ARG A O 1
ATOM 2202 N N . ASP A 1 279 ? -4.326 -12.206 3.675 1.00 95.81 279 ASP A N 1
ATOM 2203 C CA . ASP A 1 279 ? -3.885 -11.068 4.469 1.00 95.81 279 ASP A CA 1
ATOM 2204 C C . ASP A 1 279 ? -4.590 -9.787 4.026 1.00 95.81 279 ASP A C 1
ATOM 2206 O O . ASP A 1 279 ? -5.043 -9.025 4.882 1.00 95.81 279 ASP A O 1
ATOM 2210 N N . GLY A 1 280 ? -4.793 -9.605 2.718 1.00 96.12 280 GLY A N 1
ATOM 2211 C CA . GLY A 1 280 ? -5.555 -8.492 2.149 1.00 96.12 280 GLY A CA 1
ATOM 2212 C C . GLY A 1 280 ? -7.005 -8.472 2.633 1.00 96.12 280 GLY A C 1
ATOM 2213 O O . GLY A 1 280 ? -7.480 -7.458 3.150 1.00 96.12 280 GLY A O 1
ATOM 2214 N N . ILE A 1 281 ? -7.673 -9.629 2.617 1.00 95.25 281 ILE A N 1
ATOM 2215 C CA . ILE A 1 281 ? -9.006 -9.811 3.212 1.00 95.25 281 ILE A CA 1
ATOM 2216 C C . ILE A 1 281 ? -9.003 -9.419 4.689 1.00 95.25 281 ILE A C 1
ATOM 2218 O O . ILE A 1 281 ? -9.888 -8.703 5.168 1.00 95.25 281 ILE A O 1
ATOM 2222 N N . ALA A 1 282 ? -8.007 -9.892 5.441 1.00 94.75 282 ALA A N 1
ATOM 2223 C CA . ALA A 1 282 ? -7.908 -9.589 6.857 1.00 94.75 282 ALA A CA 1
ATOM 2224 C C . ALA A 1 282 ? -7.669 -8.090 7.107 1.00 94.75 282 ALA A C 1
ATOM 2226 O O . ALA A 1 282 ? -8.130 -7.588 8.134 1.00 94.75 282 ALA A O 1
ATOM 2227 N N . VAL A 1 283 ? -6.952 -7.386 6.224 1.00 96.69 283 VAL A N 1
ATOM 2228 C CA . VAL A 1 283 ? -6.771 -5.924 6.261 1.00 96.69 283 VAL A CA 1
ATOM 2229 C C . VAL A 1 283 ? -8.102 -5.2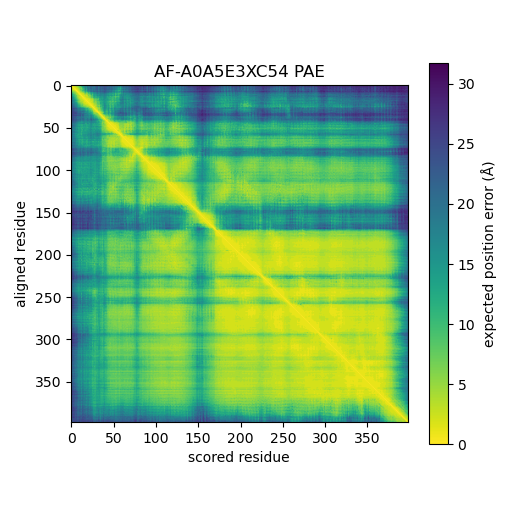21 5.997 1.00 96.69 283 VAL A C 1
ATOM 2231 O O . VAL A 1 283 ? -8.539 -4.453 6.854 1.00 96.69 283 VAL A O 1
ATOM 2234 N N . GLN A 1 284 ? -8.802 -5.540 4.903 1.00 96.06 284 GLN A N 1
ATOM 2235 C CA . GLN A 1 284 ? -10.113 -4.953 4.587 1.00 96.06 284 GLN A CA 1
ATOM 2236 C C . GLN A 1 284 ? -11.098 -5.113 5.752 1.00 96.06 284 GLN A C 1
ATOM 2238 O O . GLN A 1 284 ? -11.708 -4.146 6.205 1.00 96.06 284 GLN A O 1
ATOM 2243 N N . GLN A 1 285 ? -11.197 -6.317 6.323 1.00 94.31 285 GLN A N 1
ATOM 2244 C CA . GLN A 1 285 ? -12.039 -6.592 7.489 1.00 94.31 285 GLN A CA 1
ATOM 2245 C C . GLN A 1 285 ? -11.696 -5.716 8.706 1.00 94.31 285 GLN A C 1
ATOM 2247 O O . GLN A 1 285 ? -12.591 -5.299 9.451 1.00 94.31 285 GLN A O 1
ATOM 2252 N N . ARG A 1 286 ? -10.405 -5.442 8.937 1.00 94.88 286 ARG A N 1
ATOM 2253 C CA . ARG A 1 286 ? -9.959 -4.552 10.016 1.00 94.88 286 ARG A CA 1
ATOM 2254 C C . ARG A 1 286 ? -10.322 -3.101 9.734 1.00 94.88 286 ARG A C 1
ATOM 2256 O O . ARG A 1 286 ? -10.831 -2.454 10.645 1.00 94.88 286 ARG A O 1
ATOM 2263 N N . ILE A 1 287 ? -10.123 -2.623 8.507 1.00 95.62 287 ILE A N 1
ATOM 2264 C CA . ILE A 1 287 ? -10.498 -1.262 8.101 1.00 95.62 287 ILE A CA 1
ATOM 2265 C C . ILE A 1 287 ? -12.012 -1.059 8.213 1.00 95.62 287 ILE A C 1
ATOM 2267 O O . ILE A 1 287 ? -12.456 -0.099 8.834 1.00 95.62 287 ILE A O 1
ATOM 2271 N N . ILE A 1 288 ? -12.823 -2.010 7.745 1.00 94.31 288 ILE A N 1
ATOM 2272 C CA . ILE A 1 288 ? -14.284 -1.977 7.913 1.00 94.31 288 ILE A CA 1
ATOM 2273 C C . ILE A 1 288 ? -14.652 -1.859 9.398 1.00 94.31 288 ILE A C 1
ATOM 2275 O O . ILE A 1 288 ? -15.467 -1.023 9.791 1.00 94.31 288 ILE A O 1
ATOM 2279 N N . ARG A 1 289 ? -14.035 -2.672 10.260 1.00 93.50 289 ARG A N 1
ATOM 2280 C CA . ARG A 1 289 ? -14.286 -2.605 11.703 1.00 93.50 289 ARG A CA 1
ATOM 2281 C C . ARG A 1 289 ? -13.821 -1.285 12.322 1.00 93.50 289 ARG A C 1
ATOM 2283 O O . ARG A 1 289 ? -14.464 -0.822 13.259 1.00 93.50 289 ARG A O 1
ATOM 2290 N N . LEU A 1 290 ? -12.736 -0.692 11.834 1.00 93.12 290 LEU A N 1
ATOM 2291 C CA . LEU A 1 290 ? -12.262 0.615 12.284 1.00 93.12 290 LEU A CA 1
ATOM 2292 C C . LEU A 1 290 ? -13.278 1.716 11.939 1.00 93.12 290 LEU A C 1
ATOM 2294 O O . LEU A 1 290 ? -13.634 2.508 12.802 1.00 93.12 290 LEU A O 1
ATOM 2298 N N . LEU A 1 291 ? -13.801 1.713 10.711 1.00 92.69 291 LEU A N 1
ATOM 2299 C CA . LEU A 1 291 ? -14.727 2.737 10.211 1.00 92.69 291 LEU A CA 1
ATOM 2300 C C . LEU A 1 291 ? -16.148 2.622 10.788 1.00 92.69 291 LEU A C 1
ATOM 2302 O O . LEU A 1 291 ? -16.857 3.619 10.956 1.00 92.69 291 LEU A O 1
ATOM 2306 N N . PHE A 1 292 ? -16.599 1.398 11.069 1.00 93.31 292 PHE A N 1
ATOM 2307 C CA . PHE A 1 292 ? -17.999 1.126 11.415 1.00 93.31 292 PHE A CA 1
ATOM 2308 C C . PHE A 1 292 ? -18.192 0.470 12.786 1.00 93.31 292 PHE A C 1
ATOM 2310 O O . PHE A 1 292 ? -19.323 0.280 13.233 1.00 93.31 292 PHE A O 1
ATOM 2317 N N . GLY A 1 293 ? -17.119 0.118 13.488 1.00 93.31 293 GLY A N 1
ATOM 2318 C CA . GLY A 1 293 ? -17.207 -0.610 14.747 1.00 93.31 293 GLY A CA 1
ATOM 2319 C C . GLY A 1 293 ? -17.859 -1.986 14.567 1.00 93.31 293 GLY A C 1
ATOM 2320 O O . GLY A 1 293 ? -17.481 -2.776 13.704 1.00 93.31 293 GLY A O 1
ATOM 2321 N N . ARG A 1 294 ? -18.834 -2.304 15.429 1.00 92.50 294 ARG A N 1
ATOM 2322 C CA . ARG A 1 294 ? -19.586 -3.580 15.407 1.00 92.50 294 ARG A CA 1
ATOM 2323 C C . ARG A 1 294 ? -21.008 -3.442 14.849 1.00 92.50 294 ARG A C 1
ATOM 2325 O O . ARG A 1 294 ? -21.784 -4.403 14.913 1.00 92.50 294 ARG A O 1
ATOM 2332 N N . THR A 1 295 ? -21.389 -2.256 14.383 1.00 92.00 295 THR A N 1
ATOM 2333 C CA . THR A 1 295 ? -22.736 -1.996 13.865 1.00 92.00 295 THR A CA 1
ATOM 2334 C C . THR A 1 295 ? -22.820 -2.372 12.389 1.00 92.00 295 THR A C 1
ATOM 2336 O O . THR A 1 295 ? -21.811 -2.465 11.698 1.00 92.00 295 THR A O 1
ATOM 2339 N N . GLN A 1 296 ? -24.027 -2.673 11.909 1.00 90.44 296 GLN A N 1
ATOM 2340 C CA . GLN A 1 296 ? -24.231 -2.847 10.472 1.00 90.44 296 GLN A CA 1
ATOM 2341 C C . GLN A 1 296 ? -24.146 -1.487 9.779 1.00 90.44 296 GLN A C 1
ATOM 2343 O O . GLN A 1 296 ? -24.624 -0.483 10.309 1.00 90.44 296 GLN A O 1
ATOM 2348 N N . VAL A 1 297 ? -23.539 -1.465 8.596 1.00 92.62 297 VAL A N 1
ATOM 2349 C CA . VAL A 1 297 ? -23.415 -0.254 7.782 1.00 92.62 297 VAL A CA 1
ATOM 2350 C C . VAL A 1 297 ? -24.729 -0.019 7.047 1.00 92.62 297 VAL A C 1
ATOM 2352 O O . VAL A 1 297 ? -25.217 -0.907 6.354 1.00 92.62 297 VAL A O 1
ATOM 2355 N N . SER A 1 298 ? -25.323 1.165 7.198 1.00 93.50 298 SER A N 1
ATOM 2356 C CA . SER A 1 298 ? -26.505 1.527 6.413 1.00 93.50 298 SER A CA 1
ATOM 2357 C C . SER A 1 298 ? -26.111 1.858 4.972 1.00 93.50 298 SER A C 1
ATOM 2359 O O . SER A 1 298 ? -25.009 2.346 4.715 1.00 93.50 298 SER A O 1
ATOM 2361 N N . LYS A 1 299 ? -27.038 1.662 4.026 1.00 92.94 299 LYS A N 1
ATOM 2362 C CA . LYS A 1 299 ? -26.822 2.022 2.616 1.00 92.94 299 LYS A CA 1
ATOM 2363 C C . LYS A 1 299 ? -26.453 3.498 2.445 1.00 92.94 299 LYS A C 1
ATOM 2365 O O . LYS A 1 299 ? -25.531 3.804 1.701 1.00 92.94 299 LYS A O 1
ATOM 2370 N N . ALA A 1 300 ? -27.118 4.392 3.180 1.00 94.38 300 ALA A N 1
ATOM 2371 C CA . ALA A 1 300 ? -26.822 5.823 3.160 1.00 94.38 300 ALA A CA 1
ATOM 2372 C C . ALA A 1 300 ? -25.398 6.126 3.658 1.00 94.38 300 ALA A C 1
ATOM 2374 O O . ALA A 1 300 ? -24.668 6.859 2.998 1.00 94.38 300 ALA A O 1
ATOM 2375 N N . LYS A 1 301 ? -24.971 5.507 4.770 1.00 93.94 301 LYS A N 1
ATOM 2376 C CA . LYS A 1 301 ? -23.616 5.699 5.307 1.00 93.94 301 LYS A CA 1
ATOM 2377 C C . LYS A 1 301 ? -22.548 5.161 4.352 1.00 93.94 301 LYS A C 1
ATOM 2379 O O . LYS A 1 301 ? -21.516 5.797 4.183 1.00 93.94 301 LYS A O 1
ATOM 2384 N N . TYR A 1 302 ? -22.793 4.011 3.719 1.00 93.00 302 TYR A N 1
ATOM 2385 C CA . TYR A 1 302 ? -21.887 3.475 2.700 1.00 93.00 302 TYR A CA 1
ATOM 2386 C C . TYR A 1 302 ? -21.824 4.391 1.467 1.00 93.00 302 TYR A C 1
ATOM 2388 O O . TYR A 1 302 ? -20.735 4.676 0.992 1.00 93.00 302 TYR A O 1
ATOM 2396 N N . ALA A 1 303 ? -22.955 4.919 0.988 1.00 92.56 303 ALA A N 1
ATOM 2397 C CA . ALA A 1 303 ? -22.998 5.817 -0.171 1.00 92.56 303 ALA A CA 1
ATOM 2398 C C . ALA A 1 303 ? -22.277 7.161 0.057 1.00 92.56 303 ALA A C 1
ATOM 2400 O O . ALA A 1 303 ? -21.687 7.695 -0.875 1.00 92.56 303 ALA A O 1
ATOM 2401 N N . GLN A 1 304 ? -22.293 7.680 1.289 1.00 94.19 304 GLN A N 1
ATOM 2402 C CA . GLN A 1 304 ? -21.578 8.905 1.682 1.00 94.19 304 GLN A CA 1
ATOM 2403 C C . GLN A 1 304 ? -20.062 8.713 1.832 1.00 94.19 304 GLN A C 1
ATOM 2405 O O . GLN A 1 304 ? -19.328 9.683 1.998 1.00 94.19 304 GLN A O 1
ATOM 2410 N N . MET A 1 305 ? -19.578 7.472 1.815 1.00 93.81 305 MET A N 1
ATOM 2411 C CA . MET A 1 305 ? -18.157 7.185 1.946 1.00 93.81 305 MET A CA 1
ATOM 2412 C C . MET A 1 305 ? -17.397 7.607 0.688 1.00 93.81 305 MET A C 1
ATOM 2414 O O . MET A 1 305 ? -17.877 7.411 -0.437 1.00 93.81 305 MET A O 1
ATOM 2418 N N . HIS A 1 306 ? -16.180 8.123 0.895 1.00 94.38 306 HIS A N 1
ATOM 2419 C CA . HIS A 1 306 ? -15.268 8.470 -0.190 1.00 94.38 306 HIS A CA 1
ATOM 2420 C C . HIS A 1 306 ? -15.168 7.310 -1.183 1.00 94.38 306 HIS A C 1
ATOM 2422 O O . HIS A 1 306 ? -15.035 6.148 -0.788 1.00 94.38 306 HIS A O 1
ATOM 2428 N N . HIS A 1 307 ? -15.264 7.608 -2.474 1.00 94.75 307 HIS A N 1
ATOM 2429 C CA . HIS A 1 307 ? -15.382 6.570 -3.491 1.00 94.75 307 HIS A CA 1
ATOM 2430 C C . HIS A 1 307 ? -14.121 5.680 -3.557 1.00 94.75 307 HIS A C 1
ATOM 2432 O O . HIS A 1 307 ? -14.267 4.481 -3.767 1.00 94.75 307 HIS A O 1
ATOM 2438 N N . LEU A 1 308 ? -12.919 6.206 -3.264 1.00 94.94 308 LEU A N 1
ATOM 2439 C CA . LEU A 1 308 ? -11.698 5.389 -3.116 1.00 94.94 308 LEU A CA 1
ATOM 2440 C C . LEU A 1 308 ? -11.806 4.378 -1.972 1.00 94.94 308 LEU A C 1
ATOM 2442 O O . LEU A 1 308 ? -11.349 3.248 -2.095 1.00 94.94 308 LEU A O 1
ATOM 2446 N N . MET A 1 309 ? -12.455 4.751 -0.867 1.00 95.75 309 MET A N 1
ATOM 2447 C CA . MET A 1 309 ? -12.669 3.830 0.248 1.00 95.75 309 MET A CA 1
ATOM 2448 C C . MET A 1 309 ? -13.740 2.786 -0.091 1.00 95.75 309 MET A C 1
ATOM 2450 O O . MET A 1 309 ? -13.603 1.626 0.282 1.00 95.75 309 MET A O 1
ATOM 2454 N N . ARG A 1 310 ? -14.780 3.154 -0.852 1.00 95.31 310 ARG A N 1
ATOM 2455 C CA . ARG A 1 310 ? -15.715 2.163 -1.416 1.00 95.31 310 ARG A CA 1
ATOM 2456 C C . ARG A 1 310 ? -14.995 1.186 -2.346 1.00 95.31 310 ARG A C 1
ATOM 2458 O O . ARG A 1 310 ? -15.184 -0.014 -2.207 1.00 95.31 310 ARG A O 1
ATOM 2465 N N . PHE A 1 311 ? -14.124 1.689 -3.220 1.00 96.06 311 PHE A N 1
ATOM 2466 C CA . PHE A 1 311 ? -13.294 0.870 -4.102 1.00 96.06 311 PHE A CA 1
ATOM 2467 C C . PHE A 1 311 ? -12.384 -0.077 -3.306 1.00 96.06 311 PHE A C 1
ATOM 2469 O O . PHE A 1 311 ? -12.395 -1.281 -3.543 1.00 96.06 311 PHE A O 1
ATOM 2476 N N . ALA A 1 312 ? -11.659 0.421 -2.304 1.00 96.19 312 ALA A N 1
ATOM 2477 C CA . ALA A 1 312 ? -10.768 -0.389 -1.472 1.00 96.19 312 ALA A CA 1
ATOM 2478 C C . ALA A 1 312 ? -11.483 -1.450 -0.621 1.00 96.19 312 ALA A C 1
ATOM 2480 O O . ALA A 1 312 ? -10.885 -2.465 -0.272 1.00 96.19 312 ALA A O 1
ATOM 2481 N N . LEU A 1 313 ? -12.746 -1.217 -0.251 1.00 95.31 313 LEU A N 1
ATOM 2482 C CA . LEU A 1 313 ? -13.537 -2.114 0.599 1.00 95.31 313 LEU A CA 1
ATOM 2483 C C . LEU A 1 313 ? -14.559 -2.944 -0.185 1.00 95.31 313 LEU A C 1
ATOM 2485 O O . LEU A 1 313 ? -15.488 -3.496 0.417 1.00 95.31 313 LEU A O 1
ATOM 2489 N N . ARG A 1 314 ? -14.368 -3.030 -1.507 1.00 94.50 314 ARG A N 1
ATOM 2490 C CA . ARG A 1 314 ? -15.178 -3.859 -2.395 1.00 94.50 314 ARG A CA 1
ATOM 2491 C C . ARG A 1 314 ? -15.067 -5.338 -2.061 1.00 94.50 314 ARG A C 1
ATOM 2493 O O . ARG A 1 314 ? -14.141 -5.765 -1.369 1.00 94.50 314 ARG A O 1
ATOM 2500 N N . ASN A 1 315 ? -16.014 -6.124 -2.569 1.00 93.94 315 ASN A N 1
ATOM 2501 C CA . ASN A 1 315 ? -16.069 -7.569 -2.386 1.00 93.94 315 ASN A CA 1
ATOM 2502 C C . ASN A 1 315 ? -14.673 -8.216 -2.537 1.00 93.94 315 ASN A C 1
ATOM 2504 O O . ASN A 1 315 ? -14.124 -8.220 -3.644 1.00 93.94 315 ASN A O 1
ATOM 2508 N N . PRO A 1 316 ? -14.130 -8.843 -1.475 1.00 95.00 316 PRO A N 1
ATOM 2509 C CA . PRO A 1 316 ? -12.779 -9.394 -1.491 1.00 95.00 316 PRO A CA 1
ATOM 2510 C C . PRO A 1 316 ? -12.561 -10.459 -2.567 1.00 95.00 316 PRO A C 1
ATOM 2512 O O . PRO A 1 316 ? -11.455 -10.599 -3.071 1.00 95.00 316 PRO A O 1
ATOM 2515 N N . TYR A 1 317 ? -13.595 -11.208 -2.953 1.00 94.25 317 TYR A N 1
ATOM 2516 C CA . TYR A 1 317 ? -13.474 -12.235 -3.994 1.00 94.25 317 TYR A CA 1
ATOM 2517 C C . TYR A 1 317 ? -13.456 -11.663 -5.416 1.00 94.25 317 TYR A C 1
ATOM 2519 O O . TYR A 1 317 ? -13.136 -12.389 -6.356 1.00 94.25 317 TYR A O 1
ATOM 2527 N N . GLY A 1 318 ? -13.830 -10.389 -5.579 1.00 93.06 318 GLY A N 1
ATOM 2528 C CA . GLY A 1 318 ? -13.608 -9.632 -6.811 1.00 93.06 318 GLY A CA 1
ATOM 2529 C C . GLY A 1 318 ? -12.198 -9.041 -6.887 1.00 93.06 318 GLY A C 1
ATOM 2530 O O . GLY A 1 318 ? -11.703 -8.817 -7.983 1.00 93.06 318 GLY A O 1
ATOM 2531 N N . VAL A 1 319 ? -11.550 -8.825 -5.737 1.00 94.81 319 VAL A N 1
ATOM 2532 C CA . VAL A 1 319 ? -10.159 -8.351 -5.648 1.00 94.81 319 VAL A CA 1
ATOM 2533 C C . VAL A 1 319 ? -9.177 -9.510 -5.810 1.00 94.81 319 VAL A C 1
ATOM 2535 O O . VAL A 1 319 ? -8.303 -9.482 -6.669 1.00 94.81 319 VAL A O 1
ATOM 2538 N N . TRP A 1 320 ? -9.348 -10.561 -5.006 1.00 95.44 320 TRP A N 1
ATOM 2539 C CA . TRP A 1 320 ? -8.486 -11.737 -5.003 1.00 95.44 320 TRP A CA 1
ATOM 2540 C C . TRP A 1 320 ? -9.251 -12.954 -5.514 1.00 95.44 320 TRP A C 1
ATOM 2542 O O . TRP A 1 320 ? -9.897 -13.675 -4.748 1.00 95.44 320 TRP A O 1
ATOM 2552 N N . GLU A 1 321 ? -9.169 -13.203 -6.819 1.00 92.44 321 GLU A N 1
ATOM 2553 C CA . GLU A 1 321 ? -9.889 -14.312 -7.453 1.00 92.44 321 GLU A CA 1
ATOM 2554 C C . GLU A 1 321 ? -9.489 -15.681 -6.890 1.00 92.44 321 GLU A C 1
ATOM 2556 O O . GLU A 1 321 ? -10.350 -16.541 -6.698 1.00 92.44 321 GLU A O 1
ATOM 2561 N N . ASP A 1 322 ? -8.220 -15.849 -6.514 1.00 90.69 322 ASP A N 1
ATOM 2562 C CA . ASP A 1 322 ? -7.695 -17.074 -5.895 1.00 90.69 322 ASP A CA 1
ATOM 2563 C C . ASP A 1 322 ? -8.409 -17.421 -4.574 1.00 90.69 322 ASP A C 1
ATOM 2565 O O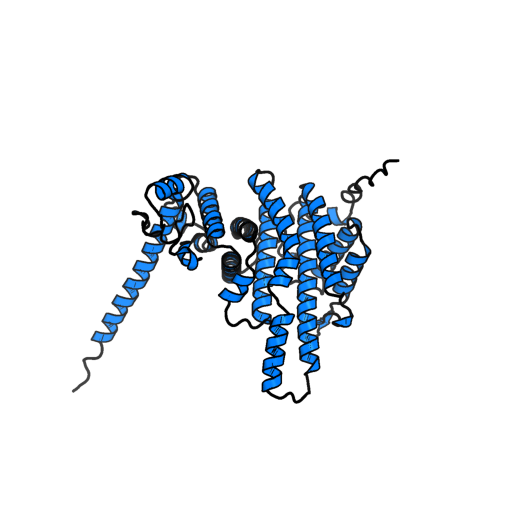 . ASP A 1 322 ? -8.457 -18.581 -4.152 1.00 90.69 322 ASP A O 1
ATOM 2569 N N . ALA A 1 323 ? -9.020 -16.426 -3.921 1.00 94.50 323 ALA A N 1
ATOM 2570 C CA . ALA A 1 323 ? -9.781 -16.619 -2.695 1.00 94.50 323 ALA A CA 1
ATOM 2571 C C . ALA A 1 323 ? -11.227 -17.083 -2.937 1.00 94.50 323 ALA A C 1
ATOM 2573 O O . ALA A 1 323 ? -11.893 -17.448 -1.970 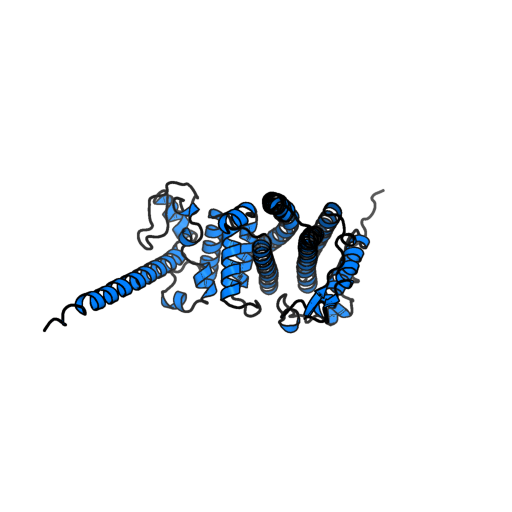1.00 94.50 323 ALA A O 1
ATOM 2574 N N . LYS A 1 324 ? -11.737 -17.133 -4.181 1.00 94.88 324 LYS A N 1
ATOM 2575 C CA . LYS A 1 324 ? -13.143 -17.486 -4.505 1.00 94.88 324 LYS A CA 1
ATOM 2576 C C . LYS A 1 324 ? -13.598 -18.856 -3.984 1.00 94.88 324 LYS A C 1
ATOM 2578 O O . LYS A 1 324 ? -14.795 -19.117 -3.943 1.00 94.88 324 LYS A O 1
ATOM 2583 N N . SER A 1 325 ? -12.677 -19.735 -3.586 1.00 95.25 325 SER A N 1
ATOM 2584 C CA . SER A 1 325 ? -12.975 -21.044 -2.978 1.00 95.25 325 SER A CA 1
ATOM 2585 C C . SER A 1 325 ? -12.562 -21.152 -1.505 1.00 95.25 325 SER A C 1
ATOM 2587 O O . SER A 1 325 ? -12.682 -22.223 -0.905 1.00 95.25 325 SER A O 1
ATOM 2589 N N . GLN A 1 326 ? -12.054 -20.073 -0.909 1.00 97.19 326 GLN A N 1
ATOM 2590 C CA . GLN A 1 326 ? -11.489 -20.071 0.433 1.00 97.19 326 GLN A CA 1
ATOM 2591 C C . GLN A 1 326 ? -12.493 -19.591 1.483 1.00 97.19 326 GLN A C 1
ATOM 2593 O O . GLN A 1 326 ? -13.276 -18.657 1.293 1.00 97.19 326 GLN A O 1
ATOM 2598 N N . CYS A 1 327 ? -12.432 -20.225 2.651 1.00 97.25 327 CYS A N 1
ATOM 2599 C CA . CYS A 1 327 ? -13.180 -19.813 3.827 1.00 97.25 327 CYS A CA 1
ATOM 2600 C C . CYS A 1 327 ? -12.662 -18.471 4.345 1.00 97.25 327 CYS A C 1
ATOM 2602 O O . CYS A 1 327 ? -11.499 -18.371 4.733 1.00 97.25 327 CYS A O 1
ATOM 2604 N N . LEU A 1 328 ? -13.546 -17.482 4.471 1.00 95.94 328 LEU A N 1
ATOM 2605 C CA . LEU A 1 328 ? -13.204 -16.132 4.923 1.00 95.94 328 LEU A CA 1
ATOM 2606 C C . LEU A 1 328 ? -12.620 -16.104 6.348 1.00 95.94 328 LEU A C 1
ATOM 2608 O O . LEU A 1 328 ? -11.847 -15.218 6.692 1.00 95.94 328 LEU A O 1
ATOM 2612 N N . TRP A 1 329 ? -12.955 -17.099 7.178 1.00 96.44 329 TRP A N 1
ATOM 2613 C CA . TRP A 1 329 ? -12.432 -17.218 8.541 1.00 96.44 329 TRP A CA 1
ATOM 2614 C C . TRP A 1 329 ? -11.068 -17.918 8.615 1.00 96.44 329 TRP A C 1
ATOM 2616 O O . TRP A 1 329 ? -10.128 -17.404 9.220 1.00 96.44 329 TRP A O 1
ATOM 2626 N N . CYS A 1 330 ? -10.972 -19.136 8.071 1.00 95.69 330 CYS A N 1
ATOM 2627 C CA . CYS A 1 330 ? -9.813 -20.009 8.286 1.00 95.69 330 CYS A CA 1
ATOM 2628 C C . CYS A 1 330 ? -8.883 -20.132 7.074 1.00 95.69 330 CYS A C 1
ATOM 2630 O O . CYS A 1 330 ? -7.822 -20.735 7.207 1.00 95.69 330 CYS A O 1
ATOM 2632 N N . GLY A 1 331 ? -9.264 -19.595 5.913 1.00 95.00 331 GLY A N 1
ATOM 2633 C CA . GLY A 1 331 ? -8.486 -19.642 4.672 1.00 95.00 331 GLY A CA 1
ATOM 2634 C C . GLY A 1 331 ? -8.464 -21.003 3.969 1.00 95.00 331 GLY A C 1
ATOM 2635 O O . GLY A 1 331 ? -7.878 -21.115 2.901 1.00 95.00 331 GLY A O 1
ATOM 2636 N N . LYS A 1 332 ? -9.093 -22.048 4.530 1.00 96.75 332 LYS A N 1
ATOM 2637 C CA . LYS A 1 332 ? -9.149 -23.367 3.879 1.00 96.75 332 LYS A CA 1
ATOM 2638 C C . LYS A 1 332 ? -9.930 -23.292 2.568 1.00 96.75 332 LYS A C 1
ATOM 2640 O O . LYS A 1 332 ? -10.993 -22.672 2.528 1.00 96.75 332 LYS A O 1
ATOM 2645 N N . HIS A 1 333 ? -9.419 -23.973 1.548 1.00 96.31 333 HIS A N 1
ATOM 2646 C CA . HIS A 1 333 ? -10.078 -24.155 0.256 1.00 96.31 333 HIS A CA 1
ATOM 2647 C C . HIS A 1 333 ? -11.347 -25.016 0.362 1.00 96.31 333 HIS A C 1
ATOM 2649 O O . HIS A 1 333 ? -11.622 -25.627 1.399 1.00 96.31 333 HIS A O 1
ATOM 2655 N N . HIS A 1 334 ? -12.106 -25.064 -0.734 1.00 96.06 334 HIS A N 1
ATOM 2656 C CA . HIS A 1 334 ? -13.374 -25.790 -0.868 1.00 96.06 334 HIS A CA 1
ATOM 2657 C C . HIS A 1 334 ? -14.465 -25.329 0.113 1.00 96.06 334 HIS A C 1
ATOM 2659 O O . HIS A 1 334 ? -15.335 -26.101 0.516 1.00 96.06 334 HIS A O 1
ATOM 2665 N N . ALA A 1 335 ? -14.443 -24.053 0.500 1.00 97.31 335 ALA A N 1
ATOM 2666 C CA . ALA A 1 335 ? -15.544 -23.443 1.225 1.00 97.31 335 ALA A CA 1
ATOM 2667 C C . ALA A 1 335 ? -16.754 -23.287 0.295 1.00 97.31 335 ALA A C 1
ATOM 2669 O O . ALA A 1 335 ? -16.680 -22.608 -0.724 1.00 97.31 335 ALA A O 1
ATOM 2670 N N . SER A 1 336 ? -17.876 -23.905 0.656 1.00 96.69 336 SER A N 1
ATOM 2671 C CA . SER A 1 336 ? -19.109 -23.893 -0.143 1.00 96.69 336 SER A CA 1
ATOM 2672 C C . SER A 1 336 ? -20.273 -23.190 0.555 1.00 96.69 336 SER A C 1
ATOM 2674 O O . SER A 1 336 ? -21.246 -22.801 -0.093 1.00 96.69 336 SER A O 1
ATOM 2676 N N . MET A 1 337 ? -20.192 -22.984 1.873 1.00 98.06 337 MET A N 1
ATOM 2677 C CA . MET A 1 337 ? -21.280 -22.380 2.634 1.00 98.06 337 MET A CA 1
ATOM 2678 C C . MET A 1 337 ? -21.235 -20.856 2.503 1.00 98.06 337 MET A C 1
ATOM 2680 O O . MET A 1 337 ? -20.381 -20.197 3.096 1.00 98.06 337 MET A O 1
ATOM 2684 N N . ARG A 1 338 ? -22.176 -20.285 1.750 1.00 97.94 338 ARG A N 1
ATOM 2685 C CA . ARG A 1 338 ? -22.321 -18.830 1.599 1.00 97.94 338 ARG A CA 1
ATOM 2686 C C . ARG A 1 338 ? -23.081 -18.215 2.769 1.00 97.94 338 ARG A C 1
ATOM 2688 O O . ARG A 1 338 ? -24.049 -18.790 3.268 1.00 97.94 338 ARG A O 1
ATOM 2695 N N . CYS A 1 339 ? -22.702 -17.002 3.161 1.00 98.12 339 CYS A N 1
ATOM 2696 C CA . CYS A 1 339 ? -23.511 -16.193 4.065 1.00 98.12 339 CYS A CA 1
ATOM 2697 C C . CYS A 1 339 ? -24.903 -15.979 3.463 1.00 98.12 339 CYS A C 1
ATOM 2699 O O . CYS A 1 339 ? -25.040 -15.493 2.341 1.00 98.12 339 CYS A O 1
ATOM 2701 N N . THR A 1 340 ? -25.952 -16.306 4.213 1.00 96.94 340 THR A N 1
ATOM 2702 C CA . THR A 1 340 ? -27.335 -16.230 3.726 1.00 96.94 340 THR A CA 1
ATOM 2703 C C . THR A 1 340 ? -27.803 -14.805 3.448 1.00 96.94 340 THR A C 1
ATOM 2705 O O . THR A 1 340 ? -28.708 -14.650 2.632 1.00 96.94 340 THR A O 1
ATOM 2708 N N . HIS A 1 341 ? -27.186 -13.799 4.073 1.00 96.31 341 HIS A N 1
ATOM 2709 C CA . HIS A 1 341 ? -27.536 -12.389 3.903 1.00 96.31 341 HIS A CA 1
ATOM 2710 C C . HIS A 1 341 ? -26.844 -11.755 2.694 1.00 96.31 341 HIS A C 1
ATOM 2712 O O . HIS A 1 341 ? -27.518 -11.388 1.742 1.00 96.31 341 HIS A O 1
ATOM 2718 N N . CYS A 1 342 ? -25.510 -11.645 2.699 1.00 96.38 342 CYS A N 1
ATOM 2719 C CA . CYS A 1 342 ? -24.799 -10.984 1.598 1.00 96.38 342 CYS A CA 1
ATOM 2720 C C . CYS A 1 342 ? -24.584 -11.868 0.369 1.00 96.38 342 CYS A C 1
ATOM 2722 O O . CYS A 1 342 ? -24.253 -11.341 -0.681 1.00 96.38 342 CYS A O 1
ATOM 2724 N N . LYS A 1 343 ? -24.694 -13.199 0.499 1.00 95.94 343 LYS A N 1
ATOM 2725 C CA . LYS A 1 343 ? -24.364 -14.194 -0.543 1.00 95.94 343 LYS A CA 1
ATOM 2726 C C . LYS A 1 343 ? -22.916 -14.168 -1.059 1.00 95.94 343 LYS A C 1
ATOM 2728 O O . LYS A 1 343 ? -22.568 -15.007 -1.881 1.00 95.94 343 LYS A O 1
ATOM 2733 N N . VAL A 1 344 ? -22.076 -13.279 -0.529 1.00 95.00 344 VAL A N 1
ATOM 2734 C CA . VAL A 1 344 ? -20.672 -13.103 -0.914 1.00 95.00 344 VAL A CA 1
ATOM 2735 C C . VAL A 1 344 ? -19.744 -13.977 -0.069 1.00 95.00 344 VAL A C 1
ATOM 2737 O O . VAL A 1 344 ? -19.074 -14.847 -0.608 1.00 95.00 344 VAL A O 1
ATOM 2740 N N . ALA A 1 345 ? -19.721 -13.788 1.256 1.00 96.75 345 ALA A N 1
ATOM 2741 C CA . ALA A 1 345 ? -18.778 -14.468 2.152 1.00 96.75 345 ALA A CA 1
ATOM 2742 C C . ALA A 1 345 ? -18.927 -16.001 2.130 1.00 96.75 345 ALA A C 1
ATOM 2744 O O . ALA A 1 345 ? -20.031 -16.507 2.350 1.00 96.75 345 ALA A O 1
ATOM 2745 N N . LEU A 1 346 ? -17.820 -16.723 1.919 1.00 97.31 346 LEU A N 1
ATOM 2746 C CA . LEU A 1 346 ? -17.755 -18.187 1.930 1.00 97.31 346 LEU A CA 1
ATOM 2747 C C . LEU A 1 346 ? -17.131 -18.718 3.215 1.00 97.31 346 LEU A C 1
ATOM 2749 O O . LEU A 1 346 ? -16.178 -18.162 3.758 1.00 97.31 346 LEU A O 1
ATOM 2753 N N . TYR A 1 347 ? -17.645 -19.850 3.679 1.00 98.25 347 TYR A N 1
ATOM 2754 C CA . TYR A 1 347 ? -17.213 -20.506 4.902 1.00 98.25 347 TYR A CA 1
ATOM 2755 C C . TYR A 1 347 ? -17.190 -22.025 4.731 1.00 98.25 347 TYR A C 1
ATOM 2757 O O . TYR A 1 347 ? -17.952 -22.593 3.950 1.00 98.25 347 TYR A O 1
ATOM 2765 N N . CYS A 1 348 ? -16.354 -22.706 5.516 1.00 98.44 348 CYS A N 1
ATOM 2766 C CA . CYS A 1 348 ? -16.401 -24.169 5.592 1.00 98.44 348 CYS A CA 1
ATOM 2767 C C . CYS A 1 348 ? -17.694 -24.665 6.256 1.00 98.44 348 CYS A C 1
ATOM 2769 O O . CYS A 1 348 ? -18.203 -25.721 5.909 1.00 98.44 348 CYS A O 1
ATOM 2771 N N . ASN A 1 349 ? -18.179 -23.944 7.274 1.00 98.38 349 ASN A N 1
ATOM 2772 C CA . ASN A 1 349 ? -19.315 -24.336 8.108 1.00 98.38 349 ASN A CA 1
ATOM 2773 C C . ASN A 1 349 ? -19.826 -23.162 8.965 1.00 98.38 349 ASN A C 1
ATOM 2775 O O . ASN A 1 349 ? -19.183 -22.110 9.066 1.00 98.38 349 ASN A O 1
ATOM 2779 N N . ALA A 1 350 ? -20.967 -23.370 9.630 1.00 98.44 350 ALA A N 1
ATOM 2780 C CA . ALA A 1 350 ? -21.622 -22.386 10.497 1.00 98.44 350 ALA A CA 1
ATOM 2781 C C . ALA A 1 350 ? -20.735 -21.889 11.651 1.00 98.44 350 ALA A C 1
ATOM 2783 O O . ALA A 1 350 ? -20.862 -20.745 12.089 1.00 98.44 350 ALA A O 1
ATOM 2784 N N . TYR A 1 351 ? -19.806 -22.719 12.135 1.00 98.38 351 TYR A N 1
ATOM 2785 C CA . TYR A 1 351 ? -18.870 -22.322 13.184 1.00 98.38 351 TYR A CA 1
ATOM 2786 C C . TYR A 1 351 ? -17.915 -21.222 12.701 1.00 98.38 351 TYR A C 1
ATOM 2788 O O . TYR A 1 351 ? -17.817 -20.177 13.346 1.00 98.38 351 TYR A O 1
ATOM 2796 N N . CYS A 1 352 ? -17.288 -21.403 11.532 1.00 98.50 352 CYS A N 1
ATOM 2797 C CA . CYS A 1 352 ? -16.435 -20.384 10.910 1.00 98.50 352 CYS A CA 1
ATOM 2798 C C . CYS A 1 352 ? -17.201 -19.077 10.663 1.00 98.50 352 CYS A C 1
ATOM 2800 O O . CYS A 1 352 ? -16.708 -18.005 11.008 1.00 98.50 352 CYS A O 1
ATOM 2802 N N . GLN A 1 353 ? -18.432 -19.171 10.150 1.00 98.38 353 GLN A N 1
ATOM 2803 C CA . GLN A 1 353 ? -19.296 -18.007 9.945 1.00 98.38 353 GLN A CA 1
ATOM 2804 C C . GLN A 1 353 ? -19.585 -17.269 11.260 1.00 98.38 353 GLN A C 1
ATOM 2806 O O . GLN A 1 353 ? -19.487 -16.048 11.315 1.00 98.38 353 GLN A O 1
ATOM 2811 N N . LYS A 1 354 ? -19.915 -17.985 12.343 1.00 98.25 354 LYS A N 1
ATOM 2812 C CA . LYS A 1 354 ? -20.223 -17.381 13.651 1.00 98.25 354 LYS A CA 1
ATOM 2813 C C . LYS A 1 354 ? -19.013 -16.680 14.273 1.00 98.25 354 LYS A C 1
ATOM 2815 O O . LYS A 1 354 ? -19.178 -15.631 14.903 1.00 98.25 354 LYS A O 1
ATOM 2820 N N . LEU A 1 355 ? -17.817 -17.249 14.119 1.00 97.31 355 LEU A N 1
ATOM 2821 C CA . LEU A 1 355 ? -16.575 -16.625 14.580 1.00 97.31 355 LEU A CA 1
ATOM 2822 C C . LEU A 1 355 ? -16.267 -15.350 13.791 1.00 97.31 355 LEU A C 1
ATOM 2824 O O . LEU A 1 355 ? -16.038 -14.296 14.390 1.00 97.31 355 LEU A O 1
ATOM 2828 N N . ASP A 1 356 ? -16.349 -15.423 12.465 1.00 96.81 356 ASP A N 1
ATOM 2829 C CA . ASP A 1 356 ? -16.096 -14.283 11.589 1.00 96.81 356 ASP A CA 1
ATOM 2830 C C . ASP A 1 356 ? -17.137 -13.170 11.762 1.00 96.81 356 ASP A C 1
ATOM 2832 O O . ASP A 1 356 ? -16.789 -11.991 11.832 1.00 96.81 356 ASP A O 1
ATOM 2836 N N . TRP A 1 357 ? -18.409 -13.531 11.969 1.00 96.75 357 TRP A N 1
ATOM 2837 C CA . TRP A 1 357 ? -19.494 -12.595 12.282 1.00 96.75 357 TRP A CA 1
ATOM 2838 C C . TRP A 1 357 ? -19.169 -11.703 13.477 1.00 96.75 357 TRP A C 1
ATOM 2840 O O . TRP A 1 357 ? -19.343 -10.485 13.418 1.00 96.75 357 TRP A O 1
ATOM 2850 N N . ARG A 1 358 ? -18.667 -12.305 14.561 1.00 93.81 358 ARG A N 1
ATOM 2851 C CA . ARG A 1 358 ? -18.276 -11.585 15.781 1.00 93.81 358 ARG A CA 1
ATOM 2852 C C . ARG A 1 358 ? -17.011 -10.755 15.581 1.00 93.81 358 ARG A C 1
ATOM 2854 O O . ARG A 1 358 ? -16.857 -9.724 16.235 1.00 93.81 358 ARG A O 1
ATOM 2861 N N . ARG A 1 359 ? -16.097 -11.213 14.721 1.00 92.94 359 ARG A N 1
ATOM 2862 C CA . ARG A 1 359 ? -14.816 -10.550 14.474 1.00 92.94 359 ARG A CA 1
ATOM 2863 C C . ARG A 1 359 ? -14.965 -9.333 13.569 1.00 92.94 359 ARG A C 1
ATOM 2865 O O . ARG A 1 359 ? -14.508 -8.264 13.968 1.00 92.94 359 ARG A O 1
ATOM 2872 N N . ALA A 1 360 ? -15.540 -9.494 12.381 1.00 93.62 360 ALA A N 1
ATOM 2873 C CA . ALA A 1 360 ? -15.535 -8.453 11.354 1.00 93.62 360 ALA A CA 1
ATOM 2874 C C . ALA A 1 360 ? -16.653 -8.564 10.308 1.00 93.62 360 ALA A C 1
ATOM 2876 O O . ALA A 1 360 ? -16.996 -7.556 9.697 1.00 93.62 360 ALA A O 1
ATOM 2877 N N . HIS A 1 361 ? -17.259 -9.738 10.094 1.00 96.19 361 HIS A N 1
ATOM 2878 C CA . HIS A 1 361 ? -18.213 -9.881 8.992 1.00 96.19 361 HIS A CA 1
ATOM 2879 C C . HIS A 1 361 ? -19.515 -9.104 9.203 1.00 96.19 361 HIS A C 1
ATOM 2881 O O . HIS A 1 361 ? -20.117 -8.682 8.227 1.00 96.19 361 HIS A O 1
ATOM 2887 N N . LYS A 1 362 ? -19.954 -8.850 10.443 1.00 95.25 362 LYS A N 1
ATOM 2888 C CA . LYS A 1 362 ? -21.211 -8.125 10.693 1.00 95.25 362 LYS A CA 1
ATOM 2889 C C . LYS A 1 362 ? -21.304 -6.760 9.971 1.00 95.25 362 LYS A C 1
ATOM 2891 O O . LYS A 1 362 ? -22.291 -6.569 9.260 1.00 95.25 362 LYS A O 1
ATOM 2896 N N . PRO A 1 363 ? -20.340 -5.827 10.110 1.00 94.38 363 PRO A N 1
ATOM 2897 C CA . PRO A 1 363 ? -20.336 -4.591 9.321 1.00 94.38 363 PRO A CA 1
ATOM 2898 C C . PRO A 1 363 ? -20.119 -4.843 7.818 1.00 94.38 363 PRO A C 1
ATOM 2900 O O . PRO A 1 363 ? -20.842 -4.275 7.002 1.00 94.38 363 PRO A O 1
ATOM 2903 N N . ALA A 1 364 ? -19.203 -5.746 7.446 1.00 94.81 364 ALA A N 1
ATOM 2904 C CA . ALA A 1 364 ? -18.871 -6.031 6.044 1.00 94.81 364 ALA A CA 1
ATOM 2905 C C . ALA A 1 364 ? -20.044 -6.641 5.250 1.00 94.81 364 ALA A C 1
ATOM 2907 O O . ALA A 1 364 ? -20.221 -6.370 4.069 1.00 94.81 364 ALA A O 1
ATOM 2908 N N . CYS A 1 365 ? -20.887 -7.440 5.906 1.00 95.81 365 CYS A N 1
ATOM 2909 C CA . CYS A 1 365 ? -22.016 -8.132 5.292 1.00 95.81 365 CYS A CA 1
ATOM 2910 C C . CYS A 1 365 ? -22.999 -7.157 4.634 1.00 95.81 365 CYS A C 1
ATOM 2912 O O . CYS A 1 365 ? -23.509 -7.443 3.555 1.00 95.81 365 CYS A O 1
ATOM 2914 N N . ALA A 1 366 ? -23.263 -6.012 5.269 1.00 92.12 366 ALA A N 1
ATOM 2915 C CA . ALA A 1 366 ? -24.155 -5.008 4.702 1.00 92.12 366 ALA A CA 1
ATOM 2916 C C . ALA A 1 366 ? -23.541 -4.362 3.449 1.00 92.12 366 ALA A C 1
ATOM 2918 O O . ALA A 1 366 ? -24.221 -4.227 2.436 1.00 92.12 366 ALA A O 1
ATOM 2919 N N . MET A 1 367 ? -22.243 -4.053 3.484 1.00 93.44 367 MET A N 1
ATOM 2920 C CA . MET A 1 367 ? -21.512 -3.476 2.349 1.00 93.44 367 MET A CA 1
ATOM 2921 C C . MET A 1 367 ? -21.529 -4.417 1.141 1.00 93.44 367 MET A C 1
ATOM 2923 O O . MET A 1 367 ? -21.966 -4.029 0.063 1.00 93.44 367 MET A O 1
ATOM 2927 N N . TYR A 1 368 ? -21.190 -5.690 1.355 1.00 94.62 368 TYR A N 1
ATOM 2928 C CA . TYR A 1 368 ? -21.190 -6.692 0.288 1.00 94.62 368 TYR A CA 1
ATOM 2929 C C . TYR A 1 368 ? -22.580 -6.897 -0.322 1.00 94.62 368 TYR A C 1
ATOM 2931 O O . TYR A 1 368 ? -22.701 -7.101 -1.524 1.00 94.62 368 TYR A O 1
ATOM 2939 N N . SER A 1 369 ? -23.642 -6.818 0.487 1.00 93.94 369 SER A N 1
ATOM 2940 C CA . SER A 1 369 ? -25.006 -6.914 -0.043 1.00 93.94 369 SER A CA 1
ATOM 2941 C C . SER A 1 369 ? -25.392 -5.720 -0.920 1.00 93.94 369 SER A C 1
ATOM 2943 O O . SER A 1 369 ? -26.142 -5.894 -1.873 1.00 93.94 369 SER A O 1
ATOM 2945 N N . ILE A 1 370 ? -24.874 -4.521 -0.629 1.00 90.88 370 ILE A N 1
ATOM 2946 C CA . ILE A 1 370 ? -25.148 -3.320 -1.428 1.00 90.88 370 ILE A CA 1
ATOM 2947 C C . ILE A 1 370 ? -24.496 -3.446 -2.807 1.00 90.88 370 ILE A C 1
ATOM 2949 O O . ILE A 1 370 ? -25.154 -3.152 -3.799 1.00 90.88 370 ILE A O 1
ATOM 2953 N N . GLU A 1 371 ? -23.254 -3.931 -2.869 1.00 87.56 371 GLU A N 1
ATOM 2954 C CA . GLU A 1 371 ? -22.508 -4.094 -4.126 1.00 87.56 371 GLU A CA 1
ATOM 2955 C C . GLU A 1 371 ? -23.141 -5.120 -5.070 1.00 87.56 371 GLU A C 1
ATOM 2957 O O . GLU A 1 371 ? -23.264 -4.866 -6.266 1.00 87.56 371 GLU A O 1
ATOM 2962 N N . VAL A 1 372 ? -23.611 -6.252 -4.534 1.00 89.81 372 VAL A N 1
ATOM 2963 C CA . VAL A 1 372 ? -24.328 -7.261 -5.335 1.00 89.81 372 VAL A CA 1
ATOM 2964 C C . VAL A 1 372 ? -25.630 -6.695 -5.902 1.00 89.81 372 VAL A C 1
ATOM 2966 O O . VAL A 1 372 ? -26.016 -7.016 -7.019 1.00 89.81 372 VAL A O 1
ATOM 2969 N N . LEU A 1 373 ? -26.326 -5.844 -5.145 1.00 85.94 373 LEU A N 1
ATOM 2970 C CA . LEU A 1 373 ? -27.560 -5.223 -5.623 1.00 85.94 373 LEU A CA 1
ATOM 2971 C C . LEU A 1 373 ? -27.312 -4.143 -6.679 1.00 85.94 373 LEU A C 1
ATOM 2973 O O . LEU A 1 373 ? -28.201 -3.923 -7.495 1.00 85.94 373 LEU A O 1
ATOM 2977 N N . SER A 1 374 ? -26.162 -3.459 -6.665 1.00 85.88 374 SER A N 1
ATOM 2978 C CA . SER A 1 374 ? -25.807 -2.536 -7.752 1.00 85.88 374 SER A CA 1
ATOM 2979 C C . SER A 1 374 ? -25.510 -3.289 -9.045 1.00 85.88 374 SER A C 1
ATOM 2981 O O . SER A 1 374 ? -26.110 -2.970 -10.060 1.00 85.88 374 SER A O 1
ATOM 2983 N N . THR A 1 375 ? -24.707 -4.356 -9.003 1.00 86.12 375 THR A N 1
ATOM 2984 C CA . THR A 1 375 ? -24.335 -5.089 -10.227 1.00 86.12 375 THR A CA 1
ATOM 2985 C C . THR A 1 375 ? -25.516 -5.800 -10.896 1.00 86.12 375 THR A C 1
ATOM 2987 O O . THR A 1 375 ? -25.542 -5.960 -12.115 1.00 86.12 375 THR A O 1
ATOM 2990 N N . LEU A 1 376 ? -26.517 -6.224 -10.117 1.00 85.50 376 LEU A N 1
ATOM 2991 C CA . LEU A 1 376 ? -27.748 -6.812 -10.659 1.00 85.50 376 LEU A CA 1
ATOM 2992 C C . LEU A 1 376 ? -28.667 -5.795 -11.351 1.00 85.50 376 LEU A C 1
ATOM 2994 O O . LEU A 1 376 ? -29.473 -6.199 -12.177 1.00 85.50 376 LEU A O 1
ATOM 2998 N N . LYS A 1 377 ? -28.585 -4.506 -11.003 1.00 85.81 377 LYS A N 1
ATOM 2999 C CA . LYS A 1 377 ? -29.382 -3.460 -11.662 1.00 85.81 377 LYS A CA 1
ATOM 3000 C C . LYS A 1 377 ? -28.782 -3.063 -13.000 1.00 85.81 377 LYS A C 1
ATOM 3002 O O . LYS A 1 377 ? -29.509 -3.006 -13.985 1.00 85.81 377 LYS A O 1
ATOM 3007 N N . ASP A 1 378 ? -27.464 -2.894 -13.025 1.00 83.88 378 ASP A N 1
ATOM 3008 C CA . ASP A 1 378 ? -26.739 -2.522 -14.240 1.00 83.88 378 ASP A CA 1
ATOM 3009 C C . ASP A 1 378 ? -26.939 -3.587 -15.337 1.00 83.88 378 ASP A C 1
ATOM 3011 O O . ASP A 1 378 ? -27.149 -3.262 -16.496 1.00 83.88 378 ASP A O 1
ATOM 3015 N N . SER A 1 379 ? -26.996 -4.871 -14.957 1.00 84.12 379 SER A N 1
ATOM 3016 C CA . SER A 1 379 ? -27.266 -5.966 -15.904 1.00 84.12 379 SER A CA 1
ATOM 3017 C C . SER A 1 379 ? -28.715 -6.060 -16.393 1.00 84.12 379 SER A C 1
ATOM 3019 O O . SER A 1 379 ? -28.940 -6.636 -17.451 1.00 84.12 379 SER A O 1
ATOM 3021 N N . SER A 1 380 ? -29.699 -5.520 -15.666 1.00 83.25 380 SER A N 1
ATOM 3022 C CA . SER A 1 380 ? -31.101 -5.551 -16.112 1.00 83.25 380 SER A CA 1
ATOM 3023 C C . SER A 1 380 ? -31.457 -4.432 -17.091 1.00 83.25 380 SER A C 1
ATOM 3025 O O . SER A 1 380 ? -32.342 -4.625 -17.917 1.00 83.25 380 SER A O 1
ATOM 3027 N N . GLU A 1 381 ? -30.779 -3.283 -17.021 1.00 81.38 381 GLU A N 1
ATOM 3028 C CA . GLU A 1 381 ? -31.050 -2.139 -17.907 1.00 81.38 381 GLU A CA 1
ATOM 3029 C C . GLU A 1 381 ? -30.506 -2.382 -19.331 1.00 81.38 381 GLU A C 1
ATOM 3031 O O . GLU A 1 381 ? -31.137 -1.995 -20.315 1.00 81.38 381 GLU A O 1
ATOM 3036 N N . ASP A 1 382 ? -29.400 -3.123 -19.459 1.00 77.81 382 ASP A N 1
ATOM 3037 C CA . ASP A 1 382 ? -28.837 -3.519 -20.759 1.00 77.81 382 ASP A CA 1
ATOM 3038 C C . ASP A 1 382 ? -29.734 -4.506 -21.534 1.00 77.81 382 ASP A C 1
ATOM 3040 O O . ASP A 1 382 ? -29.726 -4.524 -22.769 1.00 77.81 382 ASP A O 1
ATOM 3044 N N . ASP A 1 383 ? -30.520 -5.324 -20.826 1.00 77.25 383 ASP A N 1
ATOM 3045 C CA . ASP A 1 383 ? -31.439 -6.293 -21.434 1.00 77.25 383 ASP A CA 1
ATOM 3046 C C . ASP A 1 383 ? -32.762 -5.647 -21.892 1.00 77.25 383 ASP A C 1
ATOM 3048 O O . ASP A 1 383 ? -33.409 -6.167 -22.805 1.00 77.25 383 ASP A O 1
ATOM 3052 N N . GLU A 1 384 ? -33.174 -4.523 -21.292 1.00 76.19 384 GLU A N 1
ATOM 3053 C CA . GLU A 1 384 ? -34.357 -3.767 -21.733 1.00 76.19 384 GLU A CA 1
ATOM 3054 C C . GLU A 1 384 ? -34.061 -2.945 -22.997 1.00 76.19 384 GLU A C 1
ATOM 3056 O O . GLU A 1 384 ? -34.838 -3.020 -23.949 1.00 76.19 384 GLU A O 1
ATOM 3061 N N . ASN A 1 385 ? -32.899 -2.285 -23.088 1.00 73.44 385 ASN A N 1
ATOM 3062 C CA . ASN A 1 385 ? -32.522 -1.528 -24.293 1.00 73.44 385 ASN A CA 1
ATOM 3063 C C . ASN A 1 385 ? -32.339 -2.416 -25.536 1.00 73.44 385 ASN A C 1
ATOM 3065 O O . ASN A 1 385 ? -32.675 -2.003 -26.641 1.00 73.44 385 ASN A O 1
ATOM 3069 N N . LYS A 1 386 ? -31.871 -3.663 -25.383 1.00 73.56 386 LYS A N 1
ATOM 3070 C CA . LYS A 1 386 ? -31.731 -4.588 -26.525 1.00 73.56 386 LYS A CA 1
ATOM 3071 C C . LYS A 1 386 ? -33.058 -5.057 -27.117 1.00 73.56 386 LYS A C 1
ATOM 3073 O O . LYS A 1 386 ? -33.076 -5.480 -28.267 1.00 73.56 386 LYS A O 1
ATOM 3078 N N . LYS A 1 387 ? -34.157 -5.008 -26.359 1.00 68.94 387 LYS A N 1
ATOM 3079 C CA . LYS A 1 387 ? -35.477 -5.400 -26.877 1.00 68.94 387 LYS A CA 1
ATOM 3080 C C . LYS A 1 387 ? -36.144 -4.305 -27.699 1.00 68.94 387 LYS A C 1
ATOM 3082 O O . LYS A 1 387 ? -36.946 -4.632 -28.562 1.00 68.94 387 LYS A O 1
ATOM 3087 N N . GLU A 1 388 ? -35.812 -3.038 -27.469 1.00 64.75 388 GLU A N 1
ATOM 3088 C CA . GLU A 1 388 ? -36.391 -1.934 -28.245 1.00 64.75 388 GLU A CA 1
ATOM 3089 C C . GLU A 1 388 ? -35.773 -1.815 -29.649 1.00 64.75 388 GLU A C 1
ATOM 3091 O O . GLU A 1 388 ? -36.458 -1.396 -30.581 1.00 64.75 388 GLU A O 1
ATOM 3096 N N . ASP A 1 389 ? -34.529 -2.271 -29.837 1.00 66.19 389 ASP A N 1
ATOM 3097 C CA . ASP A 1 389 ? -33.858 -2.248 -31.143 1.00 66.19 389 ASP A CA 1
ATOM 3098 C C . ASP A 1 389 ? -34.291 -3.398 -32.082 1.00 66.19 389 ASP A C 1
ATOM 3100 O O . ASP A 1 389 ? -34.262 -3.232 -33.302 1.00 66.19 389 ASP A O 1
ATOM 3104 N N . GLU A 1 390 ? -34.748 -4.547 -31.562 1.00 64.00 390 GLU A N 1
ATOM 3105 C CA . GLU A 1 390 ? -35.193 -5.679 -32.402 1.00 64.00 390 GLU A CA 1
ATOM 3106 C C . GLU A 1 390 ? -36.610 -5.494 -32.985 1.00 64.00 390 GLU A C 1
ATOM 3108 O O . GLU A 1 390 ? -36.921 -6.053 -34.039 1.00 64.00 390 GLU A O 1
ATOM 3113 N N . ASP A 1 391 ? -37.454 -4.652 -32.378 1.00 65.06 391 ASP A N 1
ATOM 3114 C CA . ASP A 1 391 ? -38.821 -4.390 -32.859 1.00 65.06 391 ASP A CA 1
ATOM 3115 C C . ASP A 1 391 ? -38.900 -3.234 -33.890 1.00 65.06 391 ASP A C 1
ATOM 3117 O O . ASP A 1 391 ? -39.955 -2.982 -34.482 1.00 65.06 391 ASP A O 1
ATOM 3121 N N . GLY A 1 392 ? -37.784 -2.541 -34.156 1.00 59.31 392 GLY A N 1
ATOM 3122 C CA . GLY A 1 392 ? -37.711 -1.391 -35.067 1.00 59.31 392 GLY A CA 1
ATOM 3123 C C . GLY A 1 392 ? -37.493 -1.715 -36.554 1.00 59.31 392 GLY A C 1
ATOM 3124 O O . GLY A 1 392 ? -37.736 -0.857 -37.404 1.00 59.31 392 GLY A O 1
ATOM 3125 N N . GLU A 1 393 ? -37.077 -2.936 -36.910 1.00 60.25 393 GLU A N 1
ATOM 3126 C CA . GLU A 1 393 ? -36.603 -3.266 -38.272 1.00 60.25 393 GLU A CA 1
ATOM 3127 C C . GLU A 1 393 ? -37.635 -4.008 -39.158 1.00 60.25 393 GLU A C 1
ATOM 3129 O O . GLU A 1 393 ? -37.296 -4.613 -40.172 1.00 60.25 393 GLU A O 1
ATOM 3134 N N . SER A 1 394 ? -38.932 -3.937 -38.823 1.00 57.41 394 SER A N 1
ATOM 3135 C CA . SER A 1 394 ? -40.015 -4.661 -39.525 1.00 57.41 394 SER A CA 1
ATOM 3136 C C . SER A 1 394 ? -40.979 -3.775 -40.351 1.00 57.41 394 SER A C 1
ATOM 3138 O O . SER A 1 394 ? -42.125 -4.171 -40.585 1.00 57.41 394 SER A O 1
ATOM 3140 N N . SER A 1 395 ? -40.596 -2.577 -40.820 1.00 55.25 395 SER A N 1
ATOM 3141 C CA . SER A 1 395 ? -41.547 -1.730 -41.581 1.00 55.25 395 SER A CA 1
ATOM 3142 C C . SER A 1 395 ? -40.990 -0.918 -42.758 1.00 55.25 395 SER A C 1
ATOM 3144 O O . SER A 1 395 ? -41.261 0.268 -42.882 1.00 55.25 395 SER A O 1
ATOM 3146 N N . THR A 1 396 ? -40.313 -1.556 -43.716 1.00 58.56 396 THR A N 1
ATOM 3147 C CA . THR A 1 396 ? -40.136 -0.973 -45.066 1.00 58.56 396 THR A CA 1
ATOM 3148 C C . THR A 1 396 ? -40.059 -2.049 -46.151 1.00 58.56 396 THR A C 1
ATOM 3150 O O . THR A 1 396 ? -39.013 -2.336 -46.721 1.00 58.56 396 THR A O 1
ATOM 3153 N N . THR A 1 397 ? -41.207 -2.635 -46.490 1.00 63.31 397 THR A N 1
ATOM 3154 C CA . THR A 1 397 ? -41.443 -3.197 -47.831 1.00 63.31 397 THR A CA 1
ATOM 3155 C C . THR A 1 397 ? -42.824 -2.770 -48.316 1.00 63.31 397 THR A C 1
ATOM 3157 O O . THR A 1 397 ? -43.845 -3.343 -47.943 1.00 63.31 397 THR A O 1
ATOM 3160 N N . SER A 1 398 ? -42.859 -1.718 -49.133 1.00 61.53 398 SER A N 1
ATOM 3161 C CA . SER A 1 398 ? -43.938 -1.399 -50.076 1.00 61.53 398 SER A CA 1
ATOM 3162 C C . SER A 1 398 ? -43.382 -0.530 -51.190 1.00 61.53 398 SER A C 1
ATOM 3164 O O . SER A 1 398 ? -42.669 0.442 -50.855 1.00 61.53 398 SER A O 1
#

Nearest PDB structures (foldseek):
  8ga7-assembly1_A  TM=2.182E-01  e=1.534E+00  synthetic construct
  4hat-assembly1_C  TM=2.127E-01  e=4.481E+00  Saccharomyces cerevisiae
  4hax-assembly1_C  TM=2.218E-01  e=5.319E+00  Saccharomyces cerevisiae
  7ula-assembly1_B  TM=1.673E-01  e=6.314E+00  Pseudomonas putida

pLDDT: mean 76.79, std 17.36, range [28.31, 98.5]

Solvent-accessible surface area (backbone atoms only — not comparable to full-atom values): 22534 Å² total; per-residue (Å²): 134,85,80,79,74,81,76,78,77,58,74,66,60,84,66,36,70,67,62,74,68,51,58,98,79,66,58,86,43,50,64,93,69,57,84,60,86,42,62,81,79,55,45,38,57,50,50,37,53,44,34,56,53,47,22,75,71,36,96,57,36,67,57,36,50,50,54,40,55,51,60,70,49,44,41,74,38,97,88,76,47,74,43,66,62,58,58,89,72,54,75,56,69,70,56,48,50,50,48,49,46,58,46,41,60,43,36,50,59,50,48,73,68,71,44,64,67,58,34,53,52,37,57,50,43,53,52,51,54,50,48,53,51,51,51,50,41,53,35,51,53,48,54,54,54,55,72,47,63,94,58,94,67,58,70,73,55,50,54,51,52,50,54,60,40,42,60,67,66,60,41,41,64,60,55,49,61,67,42,47,52,56,44,53,47,50,49,52,52,44,51,34,46,74,69,70,69,48,52,71,68,56,45,37,37,54,7,48,52,38,46,52,52,35,50,49,51,56,50,49,45,68,73,59,67,62,89,51,67,64,61,59,30,53,62,45,48,44,102,56,31,41,53,46,38,45,31,26,67,70,17,70,80,38,91,53,61,83,70,55,71,69,58,50,50,54,34,53,52,46,39,53,51,22,12,55,54,72,50,39,47,52,37,43,38,49,53,49,30,69,78,49,49,84,41,69,51,48,72,68,63,59,68,71,43,57,64,69,57,52,60,70,63,45,57,57,52,79,73,28,61,89,42,66,37,24,10,76,63,80,59,47,69,81,19,74,45,52,40,87,82,36,62,67,58,28,14,77,42,72,67,44,46,55,54,32,39,75,73,32,39,46,27,48,37,41,53,40,34,53,56,56,55,50,58,58,49,62,60,51,56,61,59,53,58,58,56,61,63,70,72,66,81,81,80,87,88,131

Sequence (398 aa):
MASELPTNNLDGLENAEWLKSVPSNATLFDTGLFEHYDWSKEDGDECIRLLEFGAGIARDASQLHMATTLLKKFTVDPAGGILGPRFADYPEVQVMAKMIDENIDCIGRCLATHNLGITNFSLRSIYVLYSLYSLRQDAMYNETILSYAGLLVPEEDIGRALEEKSQFAYQSNDIIRNLHAVDQVVAKMYQDMREDKLSHELIVNVGGLCVKLCLSHLKARRTAGFDDEKTFFIDMRRDKSYQSYEFLLRGVTWPGIVGSDDILRDVITTAELLTAPRDGIAVQQRIIRLLFGRTQVSKAKYAQMHHLMRFALRNPYGVWEDAKSQCLWCGKHHASMRCTHCKVALYCNAYCQKLDWRRAHKPACAMYSIEVLSTLKDSSEDDENKKEDEDGESSTTS